Protein AF-A0A7J7CWY0-F1 (afdb_monomer_lite)

Radius of gyration: 38.74 Å; chains: 1; bounding box: 100×83×95 Å

Structure (mmCIF, N/CA/C/O backbone):
data_AF-A0A7J7CWY0-F1
#
_entry.id   AF-A0A7J7CWY0-F1
#
loop_
_atom_site.group_PDB
_atom_site.id
_atom_site.type_symbol
_atom_site.label_atom_id
_atom_site.label_alt_id
_atom_site.label_comp_id
_atom_site.label_asym_id
_atom_site.label_entity_id
_atom_site.label_seq_id
_atom_site.pdbx_PDB_ins_code
_atom_site.Cartn_x
_atom_site.Cartn_y
_atom_site.Cartn_z
_atom_site.occupancy
_atom_site.B_iso_or_equiv
_atom_site.auth_seq_id
_atom_site.auth_comp_id
_atom_site.auth_asym_id
_atom_site.auth_atom_id
_atom_site.pdbx_PDB_model_num
ATOM 1 N N . MET A 1 1 ? -46.890 -4.220 27.229 1.00 56.81 1 MET A N 1
ATOM 2 C CA . MET A 1 1 ? -47.249 -4.612 25.854 1.00 56.81 1 MET A CA 1
ATOM 3 C C . MET A 1 1 ? -45.975 -5.021 25.167 1.00 56.81 1 MET A C 1
ATOM 5 O O . MET A 1 1 ? -44.991 -4.288 25.254 1.00 56.81 1 MET A O 1
ATOM 9 N N . VAL A 1 2 ? -46.010 -6.191 24.550 1.00 52.78 2 VAL A N 1
ATOM 10 C CA . VAL A 1 2 ? -44.901 -6.772 23.801 1.00 52.78 2 VAL A CA 1
ATOM 11 C C . VAL A 1 2 ? -45.364 -6.980 22.368 1.00 52.78 2 VAL A C 1
ATOM 13 O O . VAL A 1 2 ? -46.533 -7.292 22.124 1.00 52.78 2 VAL A O 1
ATOM 16 N N . TRP A 1 3 ? -44.471 -6.712 21.426 1.00 56.69 3 TRP A N 1
ATOM 17 C CA . TRP A 1 3 ? -44.688 -6.969 20.017 1.00 56.69 3 TRP A CA 1
ATOM 18 C C . TRP A 1 3 ? -43.418 -7.546 19.404 1.00 56.69 3 TRP A C 1
ATOM 20 O O . TRP A 1 3 ? -42.436 -6.828 19.219 1.00 56.69 3 TRP A O 1
ATOM 30 N N . ASP A 1 4 ? -43.452 -8.824 19.055 1.00 54.19 4 ASP A N 1
ATOM 31 C CA . ASP A 1 4 ? -42.306 -9.518 18.483 1.00 54.19 4 ASP A CA 1
ATOM 32 C C . ASP A 1 4 ? -42.335 -9.518 16.958 1.00 54.19 4 ASP A C 1
ATOM 34 O O . ASP A 1 4 ? -43.380 -9.705 16.327 1.00 54.19 4 ASP A O 1
ATOM 38 N N . ARG A 1 5 ? -41.155 -9.323 16.368 1.00 51.31 5 ARG A N 1
ATOM 39 C CA . ARG A 1 5 ? -40.887 -9.496 14.942 1.00 51.31 5 ARG A CA 1
ATOM 40 C C . ARG A 1 5 ? -40.074 -10.764 14.744 1.00 51.31 5 ARG A C 1
ATOM 42 O O . ARG A 1 5 ? -38.850 -10.737 14.864 1.00 51.31 5 ARG A O 1
ATOM 49 N N . ALA A 1 6 ? -40.746 -11.869 14.454 1.00 53.69 6 ALA A N 1
ATOM 50 C CA . ALA A 1 6 ? -40.095 -13.147 14.227 1.00 53.69 6 ALA A CA 1
ATOM 51 C C . ALA A 1 6 ? -39.632 -13.248 12.768 1.00 53.69 6 ALA A C 1
ATOM 53 O O . ALA A 1 6 ? -40.442 -13.190 11.839 1.00 53.69 6 ALA A O 1
ATOM 54 N N . ARG A 1 7 ? -38.321 -13.413 12.566 1.00 51.16 7 ARG A N 1
ATOM 55 C CA . ARG A 1 7 ? -37.734 -13.708 11.254 1.00 51.16 7 ARG A CA 1
ATOM 56 C C . ARG A 1 7 ? -37.522 -15.205 11.095 1.00 51.16 7 ARG A C 1
ATOM 58 O O . ARG A 1 7 ? -37.092 -15.877 12.028 1.00 51.16 7 ARG A O 1
ATOM 65 N N . ILE A 1 8 ? -37.788 -15.697 9.895 1.00 55.03 8 ILE A N 1
ATOM 66 C CA . ILE A 1 8 ? -37.745 -17.109 9.519 1.00 55.03 8 ILE A CA 1
ATOM 67 C C . ILE A 1 8 ? -36.979 -17.280 8.210 1.00 55.03 8 ILE A C 1
ATOM 69 O O . ILE A 1 8 ? -36.978 -16.377 7.369 1.00 55.03 8 ILE A O 1
ATOM 73 N N . HIS A 1 9 ? -36.359 -18.441 8.014 1.00 45.06 9 HIS A N 1
ATOM 74 C CA . HIS A 1 9 ? -35.727 -18.798 6.746 1.00 45.06 9 HIS A CA 1
ATOM 75 C C . HIS A 1 9 ? -36.438 -19.991 6.098 1.00 45.06 9 HIS A C 1
ATOM 77 O O . HIS A 1 9 ? -36.745 -20.978 6.770 1.00 45.06 9 HIS A O 1
ATOM 83 N N . LEU A 1 10 ? -36.694 -19.892 4.790 1.00 50.78 10 LEU A N 1
ATOM 84 C CA . LEU A 1 10 ? -37.333 -20.925 3.979 1.00 50.78 10 LEU A CA 1
ATOM 85 C C . LEU A 1 10 ? -36.404 -21.345 2.837 1.00 50.78 10 LEU A C 1
ATOM 87 O O . LEU A 1 10 ? -35.896 -20.521 2.082 1.00 50.78 10 LEU A O 1
ATOM 91 N N . THR A 1 11 ? -36.226 -22.652 2.682 1.00 41.53 11 THR A N 1
ATOM 92 C CA . THR A 1 11 ? -35.211 -23.277 1.811 1.00 41.53 11 THR A CA 1
ATOM 93 C C . THR A 1 11 ? -35.535 -23.274 0.304 1.00 41.53 11 THR A C 1
ATOM 95 O O . THR A 1 11 ? -34.797 -23.869 -0.478 1.00 41.53 11 THR A O 1
ATOM 98 N N . SER A 1 12 ? -36.618 -22.626 -0.156 1.00 39.03 12 SER A N 1
ATOM 99 C CA . SER A 1 12 ? -37.064 -22.702 -1.562 1.00 39.03 12 SER A CA 1
ATOM 100 C C . SER A 1 12 ? -37.702 -21.415 -2.102 1.00 39.03 12 SER A C 1
ATOM 102 O O . SER A 1 12 ? -38.475 -20.751 -1.419 1.00 39.03 12 SER A O 1
ATOM 104 N N . ALA A 1 13 ? -37.467 -21.112 -3.386 1.00 40.38 13 ALA A N 1
ATOM 105 C CA . ALA A 1 13 ? -38.063 -19.988 -4.122 1.00 40.38 13 ALA A CA 1
ATOM 106 C C . ALA A 1 13 ? -39.583 -20.119 -4.384 1.00 40.38 13 ALA A C 1
ATOM 108 O O . ALA A 1 13 ? -40.213 -19.162 -4.823 1.00 40.38 13 ALA A O 1
ATOM 109 N N . LYS A 1 14 ? -40.215 -21.264 -4.076 1.00 38.81 14 LYS A N 1
ATOM 110 C CA . LYS A 1 14 ? -41.680 -21.459 -4.196 1.00 38.81 14 LYS A CA 1
ATOM 111 C C . LYS A 1 14 ? -42.502 -20.765 -3.083 1.00 38.81 14 LYS A C 1
ATOM 113 O O . LYS A 1 14 ? -43.707 -20.984 -2.978 1.00 38.81 14 LYS A O 1
ATOM 118 N N . CYS A 1 15 ? -41.868 -19.940 -2.246 1.00 46.94 15 CYS A N 1
ATOM 119 C CA . CYS A 1 15 ? -42.415 -19.455 -0.972 1.00 46.94 15 CYS A CA 1
ATOM 120 C C . CYS A 1 15 ? -43.336 -18.229 -1.025 1.00 46.94 15 CYS A C 1
ATOM 122 O O . CYS A 1 15 ? -44.113 -18.048 -0.086 1.00 46.94 15 CYS A O 1
ATOM 124 N N . GLU A 1 16 ? -43.309 -17.409 -2.082 1.00 48.22 16 GLU A N 1
ATOM 125 C CA . GLU A 1 16 ? -44.138 -16.186 -2.137 1.00 48.22 16 GLU A CA 1
ATOM 126 C C . GLU A 1 16 ? -45.644 -16.488 -2.026 1.00 48.22 16 GLU A C 1
ATOM 128 O O . GLU A 1 16 ? -46.392 -15.741 -1.396 1.00 48.22 16 GLU A O 1
ATOM 133 N N . MET A 1 17 ? -46.089 -17.635 -2.553 1.00 42.09 17 MET A N 1
ATOM 134 C CA . MET A 1 17 ? -47.497 -18.043 -2.519 1.00 42.09 17 MET A CA 1
ATOM 135 C C . MET A 1 17 ? -47.917 -18.662 -1.169 1.00 42.09 17 MET A C 1
ATOM 137 O O . MET A 1 17 ? -49.064 -18.505 -0.750 1.00 42.09 17 MET A O 1
ATOM 141 N N . ALA A 1 18 ? -47.001 -19.329 -0.455 1.00 46.53 18 ALA A N 1
ATOM 142 C CA . ALA A 1 18 ? -47.296 -20.040 0.795 1.00 46.53 18 ALA A CA 1
ATOM 143 C C . ALA A 1 18 ? -47.464 -19.092 2.000 1.00 46.53 18 ALA A C 1
ATOM 145 O O . ALA A 1 18 ? -48.364 -19.281 2.819 1.00 46.53 18 ALA A O 1
ATOM 146 N N . LEU A 1 19 ? -46.660 -18.025 2.080 1.00 53.22 19 LEU A N 1
ATOM 147 C CA . LEU A 1 19 ? -46.734 -17.025 3.157 1.00 53.22 19 LEU A CA 1
ATOM 148 C C . LEU A 1 19 ? -47.891 -16.028 2.981 1.00 53.22 19 LEU A C 1
ATOM 150 O O . LEU A 1 19 ? -48.509 -15.621 3.967 1.00 53.22 19 LEU A O 1
ATOM 154 N N . GLY A 1 20 ? -48.252 -15.694 1.736 1.00 51.03 20 GLY A N 1
ATOM 155 C CA . GLY A 1 20 ? -49.465 -14.923 1.437 1.00 51.03 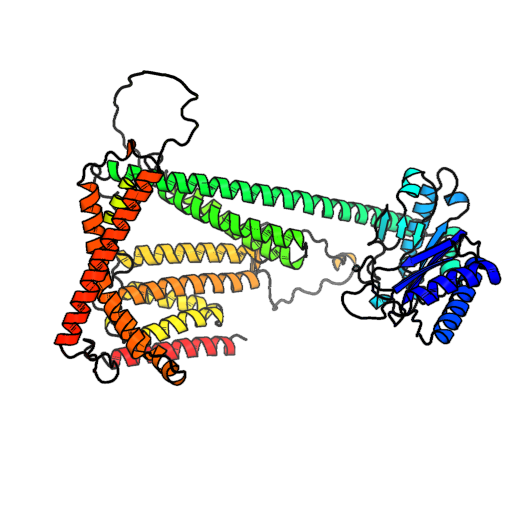20 GLY A CA 1
ATOM 156 C C . GLY A 1 20 ? -50.748 -15.648 1.872 1.00 51.03 20 GLY A C 1
ATOM 157 O O . GLY A 1 20 ? -51.644 -15.029 2.450 1.00 51.03 20 GLY A O 1
ATOM 158 N N . LEU A 1 21 ? -50.803 -16.974 1.683 1.00 47.62 21 LEU A N 1
ATOM 159 C CA . LEU A 1 21 ? -51.876 -17.840 2.192 1.00 47.62 21 LEU A CA 1
ATOM 160 C C . LEU A 1 21 ? -51.838 -17.999 3.720 1.00 47.62 21 LEU A C 1
ATOM 162 O O . LEU A 1 21 ? -52.896 -18.043 4.356 1.00 47.62 21 LEU A O 1
ATOM 166 N N . ALA A 1 22 ? -50.642 -18.047 4.316 1.00 51.56 22 ALA A N 1
ATOM 167 C CA . ALA A 1 22 ? -50.469 -18.091 5.765 1.00 51.56 22 ALA A CA 1
ATOM 168 C C . ALA A 1 22 ? -51.038 -16.836 6.436 1.00 51.56 22 ALA A C 1
ATOM 170 O O . ALA A 1 22 ? -51.813 -16.961 7.378 1.00 51.56 22 ALA A O 1
ATOM 171 N N . ARG A 1 23 ? -50.771 -15.634 5.905 1.00 51.50 23 ARG A N 1
ATOM 172 C CA . ARG A 1 23 ? -51.323 -14.373 6.435 1.00 51.50 23 ARG A CA 1
ATOM 173 C C . ARG A 1 23 ? -52.855 -14.394 6.537 1.00 51.50 23 ARG A C 1
ATOM 175 O O . ARG A 1 23 ? -53.406 -13.973 7.552 1.00 51.50 23 ARG A O 1
ATOM 182 N N . TRP A 1 24 ? -53.534 -14.913 5.512 1.00 47.16 24 TRP A N 1
ATOM 183 C CA . TRP A 1 24 ? -54.998 -15.004 5.473 1.00 47.16 24 TRP A CA 1
ATOM 184 C C . TRP A 1 24 ? -55.563 -16.060 6.437 1.00 47.16 24 TRP A C 1
ATOM 186 O O . TRP A 1 24 ? -56.514 -15.775 7.165 1.00 47.16 24 TRP A O 1
ATOM 196 N N . ARG A 1 25 ? -54.973 -17.263 6.496 1.00 50.19 25 ARG A N 1
ATOM 197 C CA . ARG A 1 25 ? -55.434 -18.337 7.401 1.00 50.19 25 ARG A CA 1
ATOM 198 C C . ARG A 1 25 ? -55.109 -18.058 8.875 1.00 50.19 25 ARG A C 1
ATOM 200 O O . ARG A 1 25 ? -55.957 -18.300 9.730 1.00 50.19 25 ARG A O 1
ATOM 207 N N . LEU A 1 26 ? -53.932 -17.502 9.168 1.00 54.16 26 LEU A N 1
ATOM 208 C CA . LEU A 1 26 ? -53.453 -17.238 10.530 1.00 54.16 26 LEU A CA 1
ATOM 209 C C . LEU A 1 26 ? -54.215 -16.101 11.237 1.00 54.16 26 LEU A C 1
ATOM 211 O O . LEU A 1 26 ? -54.499 -16.190 12.433 1.00 54.16 26 LEU A O 1
ATOM 215 N N . SER A 1 27 ? -54.548 -15.026 10.515 1.00 54.50 27 SER A N 1
ATOM 216 C CA . SER A 1 27 ? -55.198 -13.848 11.107 1.00 54.50 27 SER A CA 1
ATOM 217 C C . SER A 1 27 ? -56.714 -14.027 11.256 1.00 54.50 27 SER A C 1
ATOM 219 O O . SER A 1 27 ? -57.272 -13.697 12.300 1.00 54.50 27 SER A O 1
ATOM 221 N N . TRP A 1 28 ? -57.391 -14.597 10.251 1.00 49.12 28 TRP A N 1
ATOM 222 C CA . TRP A 1 28 ? -58.859 -14.651 10.230 1.0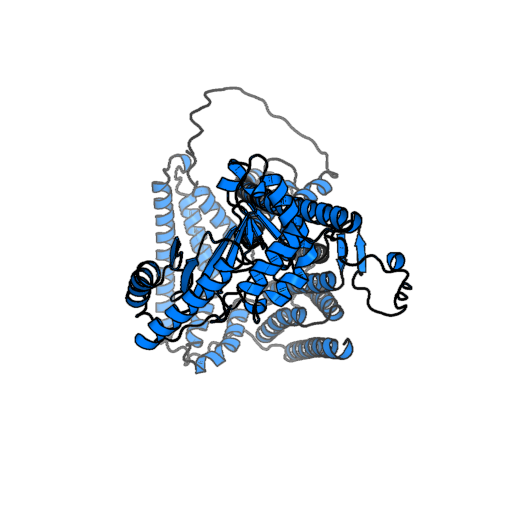0 49.12 28 TRP A CA 1
ATOM 223 C C . TRP A 1 28 ? -59.456 -15.911 10.870 1.00 49.12 28 TRP A C 1
ATOM 225 O O . TRP A 1 28 ? -60.542 -15.840 11.436 1.00 49.12 28 TRP A O 1
ATOM 235 N N . SER A 1 29 ? -58.769 -17.060 10.813 1.00 53.94 29 SER A N 1
ATOM 236 C CA . SER A 1 29 ? -59.314 -18.333 11.328 1.00 53.94 29 SER A CA 1
ATOM 237 C C . SER A 1 29 ? -58.848 -18.679 12.748 1.00 53.94 29 SER A C 1
ATOM 239 O O . SER A 1 29 ? -59.620 -19.249 13.512 1.00 53.94 29 SER A O 1
ATOM 241 N N . SER A 1 30 ? -57.618 -18.313 13.132 1.00 59.81 30 SER A N 1
ATOM 242 C CA . SER A 1 30 ? -57.004 -18.694 14.421 1.00 59.81 30 SER A CA 1
ATOM 243 C C . SER A 1 30 ? -56.948 -17.586 15.483 1.00 59.81 30 SER A C 1
ATOM 245 O O . SER A 1 30 ? -56.390 -17.812 16.550 1.00 59.81 30 SER A O 1
ATOM 247 N N . ARG A 1 31 ? -57.528 -16.400 15.225 1.00 73.44 31 ARG A N 1
ATOM 248 C CA . ARG A 1 31 ? -57.548 -15.238 16.149 1.00 73.44 31 ARG A CA 1
ATOM 249 C C . ARG A 1 31 ? -56.164 -14.782 16.659 1.00 73.44 31 ARG A C 1
ATOM 251 O O . ARG A 1 31 ? -56.079 -14.134 17.696 1.00 73.44 31 ARG A O 1
ATOM 258 N N . ILE A 1 32 ? -55.087 -15.069 15.926 1.00 79.19 32 ILE A N 1
ATOM 259 C CA . ILE A 1 32 ? -53.732 -14.611 16.270 1.00 79.19 32 ILE A CA 1
ATOM 260 C C . ILE A 1 32 ? -53.574 -13.151 15.833 1.00 79.19 32 ILE A C 1
ATOM 262 O O . ILE A 1 32 ? -53.867 -12.804 14.686 1.00 79.19 32 ILE A O 1
ATOM 266 N N . ASN A 1 33 ? -53.073 -12.297 16.730 1.00 79.94 33 ASN A N 1
ATOM 267 C CA . ASN A 1 33 ? -52.891 -10.867 16.470 1.00 79.94 33 ASN A CA 1
ATOM 268 C C . ASN A 1 33 ? -51.654 -10.582 15.594 1.00 79.94 33 ASN A C 1
ATOM 270 O O . ASN A 1 33 ? -50.632 -10.096 16.076 1.00 79.94 33 ASN A O 1
ATOM 274 N N . ILE A 1 34 ? -51.728 -10.919 14.306 1.00 80.88 34 ILE A N 1
ATOM 275 C CA . ILE A 1 34 ? -50.677 -10.611 13.328 1.00 80.88 34 ILE A CA 1
ATOM 276 C C . ILE A 1 34 ? -50.839 -9.173 12.840 1.00 80.88 34 ILE A C 1
ATOM 278 O O . ILE A 1 34 ? -51.865 -8.816 12.264 1.00 80.88 34 ILE A O 1
ATOM 282 N N . SER A 1 35 ? -49.799 -8.365 13.007 1.00 79.38 35 SER A N 1
ATOM 283 C CA . SER A 1 35 ? -49.785 -6.949 12.613 1.00 79.38 35 SER A CA 1
ATOM 284 C C . SER A 1 35 ? -49.073 -6.676 11.296 1.00 79.38 35 SER A C 1
ATOM 286 O O . SER A 1 35 ? -49.270 -5.610 10.712 1.00 79.38 35 SER A O 1
ATOM 288 N N . GLY A 1 36 ? -48.292 -7.623 10.778 1.00 76.69 36 GLY A N 1
ATOM 289 C CA . GLY A 1 36 ? -47.658 -7.466 9.476 1.00 76.69 36 GLY A CA 1
ATOM 290 C C . GLY A 1 36 ? -46.825 -8.662 9.029 1.00 76.69 36 GLY A C 1
ATOM 291 O O . GLY A 1 36 ? -46.638 -9.640 9.758 1.00 76.69 36 GLY A O 1
ATOM 292 N N . THR A 1 37 ? -46.323 -8.545 7.800 1.00 78.88 37 THR A N 1
ATOM 293 C CA . THR A 1 37 ? -45.372 -9.466 7.168 1.00 78.88 37 THR A CA 1
ATOM 294 C C . THR A 1 37 ? -44.452 -8.681 6.235 1.00 78.88 37 THR A C 1
ATOM 296 O O . THR A 1 37 ? -44.924 -7.750 5.579 1.00 78.88 37 THR A O 1
ATOM 299 N N . ASN A 1 38 ? -43.178 -9.057 6.130 1.00 79.25 38 ASN A N 1
ATOM 300 C CA . ASN A 1 38 ? -42.203 -8.411 5.245 1.00 79.25 38 ASN A CA 1
ATOM 301 C C . ASN A 1 38 ? -41.185 -9.419 4.675 1.00 79.25 38 ASN A C 1
ATOM 303 O O . ASN A 1 38 ? -40.857 -10.400 5.338 1.00 79.25 38 ASN A O 1
ATOM 307 N N . GLY A 1 39 ? -40.671 -9.172 3.466 1.00 77.44 39 GLY A N 1
ATOM 308 C CA . GLY A 1 39 ? -39.514 -9.898 2.924 1.00 77.44 39 GLY A CA 1
ATOM 309 C C . GLY A 1 39 ? -38.204 -9.336 3.488 1.00 77.44 39 GLY A C 1
ATOM 310 O O . GLY A 1 39 ? -38.052 -8.118 3.587 1.00 77.44 39 GLY A O 1
ATOM 311 N N . GLU A 1 40 ? -37.272 -10.202 3.889 1.00 80.25 40 GLU A N 1
ATOM 312 C CA . GLU A 1 40 ? -36.004 -9.795 4.512 1.00 80.25 40 GLU A CA 1
ATOM 313 C C . GLU A 1 40 ? -34.829 -9.735 3.523 1.00 80.25 40 GLU A C 1
ATOM 315 O O . GLU A 1 40 ? -34.950 -10.076 2.350 1.00 80.25 40 GLU A O 1
ATOM 320 N N . VAL A 1 41 ? -33.680 -9.247 4.008 1.00 82.56 41 VAL A N 1
ATOM 321 C CA . VAL A 1 41 ? -32.482 -8.957 3.195 1.00 82.56 41 VAL A CA 1
ATOM 322 C C . VAL A 1 41 ? -31.920 -10.202 2.499 1.00 82.56 41 VAL A C 1
ATOM 324 O O . VAL A 1 41 ? -31.460 -10.117 1.362 1.00 82.56 41 VAL A O 1
ATOM 327 N N . MET A 1 42 ? -31.933 -11.354 3.174 1.00 80.94 42 MET A N 1
ATOM 328 C CA . MET A 1 42 ? -31.450 -12.605 2.595 1.00 80.94 42 MET A CA 1
ATOM 329 C C . MET A 1 42 ? -32.544 -13.241 1.718 1.00 80.94 42 MET A C 1
ATOM 331 O O . MET A 1 42 ? -33.668 -13.423 2.193 1.00 80.94 42 MET A O 1
ATOM 335 N N . PRO A 1 43 ? -32.237 -13.658 0.475 1.00 79.56 43 PRO A N 1
ATOM 336 C CA . PRO A 1 43 ? -33.183 -14.396 -0.357 1.00 79.56 43 PRO A CA 1
ATOM 337 C C . PRO A 1 43 ? -33.730 -15.639 0.364 1.00 79.56 43 PRO A C 1
ATOM 339 O O . PRO A 1 43 ? -32.966 -16.449 0.888 1.00 79.56 43 PRO A O 1
ATOM 342 N N . GLY A 1 44 ? -35.059 -15.780 0.412 1.00 79.12 44 GLY A N 1
ATOM 343 C CA . GLY A 1 44 ? -35.740 -16.861 1.142 1.00 79.12 44 GLY A CA 1
ATOM 344 C C . GLY A 1 44 ? -35.989 -16.582 2.631 1.00 79.12 44 GLY A C 1
ATOM 345 O O . GLY A 1 44 ? -36.637 -17.387 3.299 1.00 79.12 44 GLY A O 1
ATOM 346 N N . GLN A 1 45 ? -35.531 -15.444 3.163 1.00 81.75 45 GLN A N 1
ATOM 347 C CA . GLN A 1 45 ? -35.828 -15.001 4.525 1.00 81.75 45 GLN A CA 1
ATOM 348 C C . GLN A 1 45 ? -37.068 -14.094 4.556 1.00 81.75 45 GLN A C 1
ATOM 350 O O . GLN A 1 45 ? -37.237 -13.205 3.720 1.00 81.75 45 GLN A O 1
ATOM 355 N N . TRP A 1 46 ? -37.923 -14.298 5.556 1.00 83.62 46 TRP A N 1
ATOM 356 C CA . TRP A 1 46 ? -39.168 -13.553 5.747 1.00 83.62 46 TRP A CA 1
ATOM 357 C C . TRP A 1 46 ? -39.348 -13.148 7.210 1.00 83.62 46 TRP A C 1
ATOM 359 O O . TRP A 1 46 ? -38.781 -13.763 8.110 1.00 83.62 46 TRP A O 1
ATOM 369 N N . GLU A 1 47 ? -40.146 -12.116 7.455 1.00 82.75 47 GLU A N 1
ATOM 370 C CA . GLU A 1 47 ? -40.519 -11.634 8.785 1.00 82.75 47 GLU A CA 1
ATOM 371 C C . GLU A 1 47 ? -42.045 -11.615 8.917 1.00 82.75 47 GLU A C 1
ATOM 373 O O . GLU A 1 47 ? -42.754 -11.185 8.003 1.00 82.75 47 GLU A O 1
ATOM 378 N N . PHE A 1 48 ? -42.555 -12.042 10.069 1.00 83.56 48 PHE A N 1
ATOM 379 C CA . PHE A 1 48 ? -43.928 -11.784 10.493 1.00 83.56 48 PHE A CA 1
ATOM 380 C C . PHE A 1 48 ? -43.915 -11.150 11.879 1.00 83.56 48 PHE A C 1
ATOM 382 O O . PHE A 1 48 ? -43.007 -11.392 12.678 1.00 83.56 48 PHE A O 1
ATOM 389 N N . GLN A 1 49 ? -44.910 -10.316 12.169 1.00 82.69 49 GLN A N 1
ATOM 390 C CA . GLN A 1 49 ? -44.969 -9.623 13.449 1.00 82.69 49 GLN A CA 1
ATOM 391 C C . GLN A 1 49 ? -46.279 -9.912 14.193 1.00 82.69 49 GLN A C 1
ATOM 393 O O . GLN A 1 49 ? -47.357 -9.889 13.597 1.00 82.69 49 GLN A O 1
ATOM 398 N N . VAL A 1 50 ? -46.181 -10.173 15.502 1.00 83.31 50 VAL A N 1
ATOM 399 C CA . VAL A 1 50 ? -47.295 -10.616 16.363 1.00 83.31 50 VAL A CA 1
ATOM 400 C C . VAL A 1 50 ? -47.488 -9.664 17.535 1.00 83.31 50 VAL A C 1
ATOM 402 O O . VAL A 1 50 ? -46.695 -9.656 18.473 1.00 83.31 50 VAL A O 1
ATOM 405 N N . GLY A 1 51 ? -48.546 -8.862 17.493 1.00 80.81 51 GLY A N 1
ATOM 406 C CA . GLY A 1 51 ? -48.874 -7.896 18.535 1.00 80.81 51 GLY A CA 1
ATOM 407 C C . GLY A 1 51 ? -49.300 -6.534 17.984 1.00 80.81 51 GLY A C 1
ATOM 408 O O . GLY A 1 51 ? -49.377 -6.354 16.768 1.00 80.81 51 GLY A O 1
ATOM 409 N N . PRO A 1 52 ? -49.567 -5.556 18.865 1.00 84.88 52 PRO A N 1
ATOM 410 C CA . PRO A 1 52 ? -49.240 -5.563 20.295 1.00 84.88 52 PRO A CA 1
ATOM 411 C C . PRO A 1 52 ? -50.106 -6.527 21.124 1.00 84.88 52 PRO A C 1
ATOM 413 O O . PRO A 1 52 ? -51.328 -6.523 21.006 1.00 84.88 52 PRO A O 1
ATOM 416 N N . SER A 1 53 ? -49.465 -7.317 21.989 1.00 85.31 53 SER A N 1
ATOM 417 C CA . SER A 1 53 ? -50.099 -8.257 22.931 1.00 85.31 53 SER A CA 1
ATOM 418 C C . SER A 1 53 ? -49.657 -7.972 24.374 1.00 85.31 53 SER A C 1
ATOM 420 O O . SER A 1 53 ? -48.665 -7.267 24.616 1.00 85.31 53 SER A O 1
ATOM 422 N N . VAL A 1 54 ? -50.421 -8.442 25.366 1.00 87.94 54 VAL A N 1
ATOM 423 C CA . VAL A 1 54 ? -50.182 -8.124 26.783 1.00 87.94 54 VAL A CA 1
ATOM 424 C C . VAL A 1 54 ? -49.708 -9.361 27.543 1.00 87.94 54 VAL A C 1
ATOM 426 O O . VAL A 1 54 ? -50.418 -10.352 27.643 1.00 87.94 54 VAL A O 1
ATOM 429 N N . GLY A 1 55 ? -48.515 -9.270 28.137 1.00 85.75 55 GLY A N 1
ATOM 430 C CA . GLY A 1 55 ? -47.994 -10.305 29.030 1.00 85.75 55 GLY A CA 1
ATOM 431 C C . GLY A 1 55 ? -47.843 -11.653 28.328 1.00 85.75 55 GLY A C 1
ATOM 432 O O . GLY A 1 55 ? -47.210 -11.731 27.277 1.00 85.75 55 GLY A O 1
ATOM 433 N N . ILE A 1 56 ? -48.434 -12.690 28.922 1.00 88.81 56 ILE A N 1
ATOM 434 C CA . ILE A 1 56 ? -48.304 -14.082 28.474 1.00 88.81 56 ILE A CA 1
ATOM 435 C C . ILE A 1 56 ? -48.881 -14.325 27.071 1.00 88.81 56 ILE A C 1
ATOM 437 O O . ILE A 1 56 ? -48.333 -15.131 26.324 1.00 88.81 56 ILE A O 1
ATOM 441 N N . GLU A 1 57 ? -49.897 -13.550 26.664 1.00 87.00 57 GLU A N 1
ATOM 442 C CA . GLU A 1 57 ? -50.546 -13.683 25.350 1.00 87.00 57 GLU A CA 1
ATOM 443 C C . GLU A 1 57 ? -49.568 -13.484 24.184 1.00 87.00 57 GLU A C 1
ATOM 445 O O . GLU A 1 57 ? -49.772 -14.025 23.099 1.00 87.00 57 GLU A O 1
ATOM 450 N N . ALA A 1 58 ? -48.499 -12.702 24.386 1.00 84.88 58 ALA A N 1
ATOM 451 C CA . ALA A 1 58 ? -47.462 -12.529 23.372 1.00 84.88 58 ALA A CA 1
ATOM 452 C C . ALA A 1 58 ? -46.748 -13.859 23.077 1.00 84.88 58 ALA A C 1
ATOM 454 O O . ALA A 1 58 ? -46.568 -14.217 21.913 1.00 84.88 58 ALA A O 1
ATOM 455 N N . GLY A 1 59 ? -46.422 -14.622 24.126 1.00 87.50 59 GLY A N 1
ATOM 456 C CA . GLY A 1 59 ? -45.826 -15.950 24.003 1.00 87.50 59 GLY A CA 1
ATOM 457 C C . GLY A 1 59 ? -46.756 -16.947 23.327 1.00 87.50 59 GLY A C 1
ATOM 458 O O . GLY A 1 59 ? -46.349 -17.593 22.360 1.00 87.50 59 GLY A O 1
ATOM 459 N N . ASP A 1 60 ? -48.016 -16.990 23.765 1.00 89.50 60 ASP A N 1
ATOM 460 C CA . ASP A 1 60 ? -49.034 -17.888 23.208 1.00 89.50 60 ASP A CA 1
ATOM 461 C C . ASP A 1 60 ? -49.216 -17.656 21.706 1.00 89.50 60 ASP A C 1
ATOM 463 O O . ASP A 1 60 ? -49.150 -18.585 20.898 1.00 89.50 60 ASP A O 1
ATOM 467 N N . HIS A 1 61 ? -49.375 -16.395 21.300 1.00 86.00 61 HIS A N 1
ATOM 468 C CA . HIS A 1 61 ? -49.584 -16.054 19.900 1.00 86.00 61 HIS A CA 1
ATOM 469 C C . HIS A 1 61 ? -48.376 -16.390 19.018 1.00 86.00 61 HIS A C 1
ATOM 471 O O . HIS A 1 61 ? -48.567 -16.839 17.887 1.00 86.00 61 HIS A O 1
ATOM 477 N N . ILE A 1 62 ? -47.144 -16.199 19.499 1.00 87.69 62 ILE A N 1
ATOM 478 C CA . ILE A 1 62 ? -45.933 -16.508 18.721 1.00 87.69 62 ILE A CA 1
ATOM 479 C C . ILE A 1 62 ? -45.749 -18.011 18.569 1.00 87.69 62 ILE A C 1
ATOM 481 O O . ILE A 1 62 ? -45.441 -18.467 17.468 1.00 87.69 62 ILE A O 1
ATOM 485 N N . TRP A 1 63 ? -45.965 -18.789 19.631 1.00 89.69 63 TRP A N 1
ATOM 486 C CA . TRP A 1 63 ? -45.889 -20.247 19.554 1.00 89.69 63 TRP A CA 1
ATOM 487 C C . TRP A 1 63 ? -46.956 -20.821 18.625 1.00 89.69 63 TRP A C 1
ATOM 489 O O . TRP A 1 63 ? -46.629 -21.614 17.740 1.00 89.69 63 TRP A O 1
ATOM 499 N N . CYS A 1 64 ? -48.206 -20.362 18.736 1.00 87.12 64 CYS A N 1
ATOM 500 C CA . CYS A 1 64 ? -49.261 -20.757 17.805 1.00 87.12 64 CYS A CA 1
ATOM 501 C C . CYS A 1 64 ? -48.942 -20.336 16.361 1.00 87.12 64 CYS A C 1
ATOM 503 O O . CYS A 1 64 ? -49.171 -21.113 15.433 1.00 87.12 64 CYS A O 1
ATOM 505 N N . ALA A 1 65 ? -48.380 -19.140 16.154 1.00 84.12 65 ALA A N 1
ATOM 506 C CA . ALA A 1 65 ? -47.981 -18.673 14.829 1.00 84.12 65 ALA A CA 1
ATOM 507 C C . ALA A 1 65 ? -46.859 -19.535 14.232 1.00 84.12 65 ALA A C 1
ATOM 509 O O . ALA A 1 65 ? -46.956 -19.923 13.069 1.00 84.12 65 ALA A O 1
ATOM 510 N N . ARG A 1 66 ? -45.831 -19.880 15.023 1.00 86.88 66 ARG A N 1
ATOM 511 C CA . ARG A 1 66 ? -44.735 -20.774 14.613 1.00 86.88 66 ARG A CA 1
ATOM 512 C C . ARG A 1 66 ? -45.252 -22.161 14.245 1.00 86.88 66 ARG A C 1
ATOM 514 O O . ARG A 1 66 ? -44.920 -22.650 13.172 1.00 86.88 66 ARG A O 1
ATOM 521 N N . TYR A 1 67 ? -46.115 -22.741 15.078 1.00 87.12 67 TYR A N 1
ATOM 522 C CA . TYR A 1 67 ? -46.726 -24.044 14.813 1.00 87.12 67 TYR A CA 1
ATOM 523 C C . TYR A 1 67 ? -47.504 -24.046 13.494 1.00 87.12 67 TYR A C 1
ATOM 525 O O . TYR A 1 67 ? -47.291 -24.889 12.627 1.00 87.12 67 TYR A O 1
ATOM 533 N N . LEU A 1 68 ? -48.396 -23.074 13.301 1.00 83.44 68 LEU A N 1
ATOM 534 C CA . LEU A 1 68 ? -49.206 -23.007 12.087 1.00 83.44 68 LEU A CA 1
ATOM 535 C C . LEU A 1 68 ? -48.354 -22.734 10.841 1.00 83.44 68 LEU A C 1
ATOM 537 O O . LEU A 1 68 ? -48.630 -23.294 9.781 1.00 83.44 68 LEU A O 1
ATOM 541 N N . LEU A 1 69 ? -47.313 -21.912 10.963 1.00 82.19 69 LEU A N 1
ATOM 542 C CA . LEU A 1 69 ? -46.353 -21.678 9.893 1.00 82.19 69 LEU A CA 1
ATOM 543 C C . LEU A 1 69 ? -45.634 -22.973 9.498 1.00 82.19 69 LEU A C 1
ATOM 545 O O . LEU A 1 69 ? -45.578 -23.282 8.311 1.00 82.19 69 LEU A O 1
ATOM 549 N N . GLU A 1 70 ? -45.159 -23.750 10.471 1.00 83.62 70 GLU A N 1
ATOM 550 C CA . GLU A 1 70 ? -44.517 -25.044 10.232 1.00 83.62 70 GLU A CA 1
ATOM 551 C C . GLU A 1 70 ? -45.462 -26.012 9.500 1.00 83.62 70 GLU A C 1
ATOM 553 O O . GLU A 1 70 ? -45.093 -26.581 8.471 1.00 83.62 70 GLU A O 1
ATOM 558 N N . ARG A 1 71 ? -46.729 -26.100 9.931 1.00 83.50 71 ARG A N 1
ATOM 559 C CA . ARG A 1 71 ? -47.757 -26.927 9.268 1.00 83.50 71 ARG A CA 1
ATOM 560 C C . ARG A 1 71 ? -48.043 -26.489 7.831 1.00 83.50 71 ARG A C 1
ATOM 562 O O . ARG A 1 71 ? -48.293 -27.329 6.968 1.00 83.50 71 ARG A O 1
ATOM 569 N N . ILE A 1 72 ? -48.015 -25.187 7.552 1.00 79.44 72 ILE A N 1
ATOM 570 C CA . ILE A 1 72 ? -48.185 -24.663 6.189 1.00 79.44 72 ILE A CA 1
ATOM 571 C C . ILE A 1 72 ? -46.962 -25.000 5.332 1.00 79.44 72 ILE A C 1
ATOM 573 O O . ILE A 1 72 ? -47.119 -25.402 4.179 1.00 79.44 72 ILE A O 1
ATOM 577 N N . THR A 1 73 ? -45.753 -24.874 5.882 1.00 78.94 73 THR A N 1
ATOM 578 C CA . THR A 1 73 ? -44.520 -25.222 5.162 1.00 78.94 73 THR A CA 1
ATOM 579 C C . THR A 1 73 ? -44.419 -26.721 4.888 1.00 78.94 73 THR A C 1
ATOM 581 O O . THR A 1 73 ? -44.046 -27.105 3.782 1.00 78.94 73 THR A O 1
ATOM 584 N N . GLU A 1 74 ? -44.878 -27.559 5.819 1.00 81.19 74 GLU A N 1
ATOM 585 C CA . GLU A 1 74 ? -44.994 -29.009 5.652 1.00 81.19 74 GLU A CA 1
ATOM 586 C C . GLU A 1 74 ? -45.944 -29.364 4.501 1.00 81.19 74 GLU A C 1
ATOM 588 O O . GLU A 1 74 ? -45.577 -30.133 3.614 1.00 81.19 74 GLU A O 1
ATOM 593 N N . GLN A 1 75 ? -47.128 -28.739 4.439 1.00 78.00 75 GLN A N 1
ATOM 594 C CA . GLN A 1 75 ? -48.067 -28.916 3.320 1.00 78.00 75 GLN A CA 1
ATOM 595 C C . GLN A 1 75 ? -47.483 -28.466 1.975 1.00 78.00 75 GLN A C 1
ATOM 597 O O . GLN A 1 75 ? -47.814 -29.033 0.934 1.00 78.00 75 GLN A O 1
ATOM 602 N N . ALA A 1 76 ? -46.624 -27.447 1.988 1.00 75.12 76 ALA A N 1
ATOM 603 C CA . ALA A 1 76 ? -45.948 -26.941 0.800 1.00 75.12 76 ALA A CA 1
ATOM 604 C C . ALA A 1 76 ? -44.690 -27.748 0.416 1.00 75.12 76 ALA A C 1
ATOM 606 O O . ALA A 1 76 ? -44.098 -27.474 -0.630 1.00 75.12 76 ALA A O 1
ATOM 607 N N . GLY A 1 77 ? -44.268 -28.719 1.236 1.00 78.38 77 GLY A N 1
ATOM 608 C CA . GLY A 1 77 ? -43.030 -29.476 1.037 1.00 78.38 77 GLY A CA 1
ATOM 609 C C . GLY A 1 77 ? -41.760 -28.626 1.177 1.00 78.38 77 GLY A C 1
ATOM 610 O O . GLY A 1 77 ? -40.773 -28.886 0.491 1.00 78.38 77 GLY A O 1
ATOM 611 N N . VAL A 1 78 ? -41.789 -27.585 2.014 1.00 78.56 78 VAL A N 1
ATOM 612 C CA . VAL A 1 78 ? -40.662 -26.676 2.282 1.00 78.56 78 VAL A CA 1
ATOM 613 C C . VAL A 1 78 ? -40.216 -26.832 3.734 1.00 78.56 78 VAL A C 1
ATOM 615 O O . VAL A 1 78 ? -41.046 -26.963 4.628 1.00 78.56 78 VAL A O 1
ATOM 618 N N . VAL A 1 79 ? -38.906 -26.779 3.984 1.00 81.62 79 VAL A N 1
ATOM 619 C CA . VAL A 1 79 ? -38.354 -26.816 5.346 1.00 81.62 79 VAL A CA 1
ATOM 620 C C . VAL A 1 79 ? -38.249 -25.397 5.903 1.00 81.62 79 VAL A C 1
ATOM 622 O O . VAL A 1 79 ? -37.598 -24.539 5.293 1.00 81.62 79 VAL A O 1
ATOM 625 N N . LEU A 1 80 ? -38.875 -25.179 7.061 1.00 83.38 80 LEU A N 1
ATOM 626 C CA . LEU A 1 80 ? -38.748 -23.981 7.888 1.00 83.38 80 LEU A CA 1
ATOM 627 C C . LEU A 1 80 ? -37.540 -24.116 8.821 1.00 83.38 80 LEU A C 1
ATOM 629 O O . LEU A 1 80 ? -37.413 -25.116 9.521 1.00 83.38 80 LEU A O 1
ATOM 633 N N . SER A 1 81 ? -36.683 -23.094 8.874 1.00 86.56 81 SER A N 1
ATOM 634 C CA . SER A 1 81 ? -35.610 -23.005 9.868 1.00 86.56 81 SER A CA 1
ATOM 635 C C . SER A 1 81 ? -35.765 -21.764 10.741 1.00 86.56 81 SER A C 1
ATOM 637 O O . SER A 1 81 ? -36.003 -20.657 10.246 1.00 86.56 81 SER A O 1
ATOM 639 N N . LEU A 1 82 ? -35.598 -21.970 12.049 1.00 88.94 82 LEU A N 1
ATOM 640 C CA . LEU A 1 82 ? -35.480 -20.918 13.058 1.00 88.94 82 LEU A CA 1
ATOM 641 C C . LEU A 1 82 ? -34.026 -20.706 13.503 1.00 88.94 82 LEU A C 1
ATOM 643 O O . LEU A 1 82 ? -33.799 -19.957 14.452 1.00 88.94 82 LEU A O 1
ATOM 647 N N . ASP A 1 83 ? -33.041 -21.331 12.849 1.00 91.94 83 ASP A N 1
ATOM 648 C CA . ASP A 1 83 ? -31.628 -21.131 13.186 1.00 91.94 83 ASP A CA 1
ATOM 649 C C . ASP A 1 83 ? -31.233 -19.645 13.023 1.00 91.94 83 ASP A C 1
ATOM 651 O O . ASP A 1 83 ? -31.578 -19.030 12.008 1.00 91.94 83 ASP A O 1
ATOM 655 N N . PRO A 1 84 ? -30.528 -19.038 14.000 1.00 90.69 84 PRO A N 1
ATOM 656 C CA . PRO A 1 84 ? -30.151 -17.622 13.952 1.00 90.69 84 PRO A CA 1
ATOM 657 C C . PRO A 1 84 ? -29.226 -17.241 12.792 1.00 90.69 84 PRO A C 1
ATOM 659 O O . PRO A 1 84 ? -29.155 -16.065 12.421 1.00 90.69 84 PRO A O 1
ATOM 662 N N . LYS A 1 85 ? -28.490 -18.196 12.226 1.00 91.88 85 LYS A N 1
ATOM 663 C CA . LYS A 1 85 ? -27.563 -17.998 11.112 1.00 91.88 85 LYS A CA 1
ATOM 664 C C . LYS A 1 85 ? -27.566 -19.267 10.238 1.00 91.88 85 LYS A C 1
ATOM 666 O O . LYS A 1 85 ? -26.623 -20.054 10.302 1.00 91.88 85 LYS A O 1
ATOM 671 N N . PRO A 1 86 ? -28.602 -19.453 9.397 1.00 86.44 86 PRO A N 1
ATOM 672 C CA . PRO A 1 86 ? -28.798 -20.697 8.652 1.00 86.44 86 PRO A CA 1
ATOM 673 C C . PRO A 1 86 ? -27.756 -20.911 7.546 1.00 86.44 86 PRO A C 1
ATOM 675 O O . PRO A 1 86 ? -27.475 -22.050 7.188 1.00 86.44 86 PRO A O 1
ATOM 678 N N . ILE A 1 87 ? -27.191 -19.829 6.998 1.00 86.69 87 ILE A N 1
ATOM 679 C CA . ILE A 1 87 ? -26.135 -19.860 5.981 1.00 86.69 87 ILE A CA 1
ATOM 680 C C . ILE A 1 87 ? -24.954 -19.021 6.475 1.00 86.69 87 ILE A C 1
ATOM 682 O O . ILE A 1 87 ? -25.121 -17.867 6.879 1.00 86.69 87 ILE A O 1
ATOM 686 N N . GLU A 1 88 ? -23.758 -19.605 6.446 1.00 85.38 88 GLU A N 1
ATOM 687 C CA . GLU A 1 88 ? -22.511 -18.932 6.815 1.00 85.38 88 GLU A CA 1
ATOM 688 C C . GLU A 1 88 ? -22.038 -17.944 5.730 1.00 85.38 88 GLU A C 1
ATOM 690 O O . GLU A 1 88 ? -22.453 -18.000 4.572 1.00 85.38 88 GLU A O 1
ATOM 695 N N . GLY A 1 89 ? -21.153 -17.017 6.106 1.00 86.00 89 GLY A N 1
ATOM 696 C CA . GLY A 1 89 ? -20.614 -15.993 5.205 1.00 86.00 89 GLY A CA 1
ATOM 697 C C . GLY A 1 89 ? -21.385 -14.668 5.225 1.00 86.00 89 GLY A C 1
ATOM 698 O O . GLY A 1 89 ? -21.975 -14.292 6.246 1.00 86.00 89 GLY A O 1
ATOM 699 N N . ASP A 1 90 ? -21.346 -13.960 4.091 1.00 88.06 90 ASP A N 1
ATOM 700 C CA . ASP A 1 90 ? -21.787 -12.563 3.906 1.00 88.06 90 ASP A CA 1
ATOM 701 C C . ASP A 1 90 ? -23.315 -12.407 3.749 1.00 88.06 90 ASP A C 1
ATOM 703 O O . ASP A 1 90 ? -23.814 -11.596 2.975 1.00 88.06 90 ASP A O 1
ATOM 707 N N . TRP A 1 91 ? -24.081 -13.208 4.489 1.00 86.88 91 TRP A N 1
ATOM 708 C CA . TRP A 1 91 ? -25.545 -13.185 4.487 1.00 86.88 91 TRP A CA 1
ATOM 709 C C . TRP A 1 91 ? -26.097 -12.740 5.838 1.00 86.88 91 TRP A C 1
ATOM 711 O O . TRP A 1 91 ? -25.488 -12.974 6.881 1.00 86.88 91 TRP A O 1
ATOM 721 N N . ASN A 1 92 ? -27.271 -12.113 5.862 1.00 87.44 92 ASN A N 1
ATOM 722 C CA . ASN A 1 92 ? -27.898 -11.717 7.122 1.00 87.44 92 ASN A CA 1
ATOM 723 C C . ASN A 1 92 ? -28.335 -12.942 7.944 1.00 87.44 92 ASN A C 1
ATOM 725 O O . ASN A 1 92 ? -28.684 -13.985 7.402 1.00 87.44 92 ASN A O 1
ATOM 729 N N . GLY A 1 93 ? -28.311 -12.808 9.272 1.00 88.88 93 GLY A N 1
ATOM 730 C CA . GLY A 1 93 ? -28.922 -13.791 10.167 1.00 88.88 93 GLY A CA 1
ATOM 731 C C . GLY A 1 93 ? -30.402 -13.500 10.440 1.00 88.88 93 GLY A C 1
ATOM 732 O O . GLY A 1 93 ? -30.934 -12.442 10.083 1.00 88.88 93 GLY A O 1
ATOM 733 N N . ALA A 1 94 ? -31.065 -14.427 11.125 1.00 89.31 94 ALA A N 1
ATOM 734 C CA . ALA A 1 94 ? -32.452 -14.306 11.552 1.00 89.31 94 ALA A CA 1
ATOM 735 C C . ALA A 1 94 ? -32.537 -14.010 13.060 1.00 89.31 94 ALA A C 1
ATOM 737 O O . ALA A 1 94 ? -31.922 -14.668 13.894 1.00 89.31 94 ALA A O 1
ATOM 738 N N . GLY A 1 95 ? -33.277 -12.961 13.413 1.00 91.88 95 GLY A N 1
ATOM 739 C CA . GLY A 1 95 ? -33.535 -12.557 14.795 1.00 91.88 95 GLY A CA 1
ATOM 740 C C . GLY A 1 95 ? -35.030 -12.531 15.083 1.00 91.88 95 GLY A C 1
ATOM 741 O O . GLY A 1 95 ? -35.841 -12.483 14.158 1.00 91.88 95 GLY A O 1
ATOM 742 N N . CYS A 1 96 ? -35.392 -12.525 16.360 1.00 92.56 96 CYS A N 1
ATOM 743 C CA . CYS A 1 96 ? -36.758 -12.270 16.798 1.00 92.56 96 CYS A CA 1
ATOM 744 C C . CYS A 1 96 ? -36.767 -10.956 17.585 1.00 92.56 96 CYS A C 1
ATOM 746 O O . CYS A 1 96 ? -36.600 -10.957 18.798 1.00 92.56 96 CYS A O 1
ATOM 748 N N . HIS A 1 97 ? -36.835 -9.811 16.898 1.00 93.69 97 HIS A N 1
ATOM 749 C CA . HIS A 1 97 ? -36.723 -8.523 17.592 1.00 93.69 97 HIS A CA 1
ATOM 750 C C . HIS A 1 97 ? -37.973 -8.263 18.438 1.00 93.69 97 HIS A C 1
ATOM 752 O O . HIS A 1 97 ? -39.085 -8.254 17.908 1.00 93.69 97 HIS A O 1
ATOM 758 N N . THR A 1 98 ? -37.787 -7.966 19.719 1.00 93.19 98 THR A N 1
ATOM 759 C CA . THR A 1 98 ? -38.880 -7.765 20.672 1.00 93.19 98 THR A CA 1
ATOM 760 C C . THR A 1 98 ? -39.090 -6.281 20.929 1.00 93.19 98 THR A C 1
ATOM 762 O O . THR A 1 98 ? -38.259 -5.614 21.546 1.00 93.19 98 THR A O 1
ATOM 765 N N . ASN A 1 99 ? -40.212 -5.732 20.471 1.00 93.12 99 ASN A N 1
ATOM 766 C CA . ASN A 1 99 ? -40.619 -4.377 20.824 1.00 93.12 99 ASN A CA 1
ATOM 767 C C . ASN A 1 99 ? -41.353 -4.401 22.169 1.00 93.12 99 ASN A C 1
ATOM 769 O O . ASN A 1 99 ? -42.286 -5.179 22.366 1.00 93.12 99 ASN A O 1
ATOM 773 N N . TYR A 1 100 ? -40.965 -3.524 23.089 1.00 93.62 100 TYR A N 1
ATOM 774 C CA . TYR A 1 100 ? -41.429 -3.541 24.473 1.00 93.62 100 TYR A CA 1
ATOM 775 C C . TYR A 1 100 ? -41.866 -2.153 24.948 1.00 93.62 100 TYR A C 1
ATOM 777 O O . TYR A 1 100 ? -41.177 -1.154 24.726 1.00 93.62 100 TYR A O 1
ATOM 785 N N . SER A 1 101 ? -43.018 -2.087 25.626 1.00 93.38 101 SER A N 1
ATOM 786 C CA . SER A 1 101 ? -43.455 -0.886 26.348 1.00 93.38 101 SER A CA 1
ATOM 787 C C . SER A 1 101 ? -44.331 -1.185 27.565 1.00 93.38 101 SER A C 1
ATOM 789 O O . SER A 1 101 ? -45.247 -2.017 27.534 1.00 93.38 101 SER A O 1
ATOM 791 N N . THR A 1 102 ? -44.135 -0.418 28.632 1.00 93.00 102 THR A N 1
ATOM 792 C CA . THR A 1 102 ? -45.019 -0.375 29.806 1.00 93.00 102 THR A CA 1
ATOM 793 C C . THR A 1 102 ? -46.066 0.732 29.648 1.00 93.00 102 THR A C 1
ATOM 795 O O . THR A 1 102 ? -46.045 1.481 28.671 1.00 93.00 102 THR A O 1
ATOM 798 N N . LYS A 1 103 ? -47.023 0.832 30.579 1.00 91.69 103 LYS A N 1
ATOM 799 C CA . LYS A 1 103 ? -47.999 1.934 30.573 1.00 91.69 103 LYS A CA 1
ATOM 800 C C . LYS A 1 103 ? -47.292 3.294 30.692 1.00 91.69 103 LYS A C 1
ATOM 802 O O . LYS A 1 103 ? -47.515 4.152 29.849 1.00 91.69 103 LYS A O 1
ATOM 807 N N . SER A 1 104 ? -46.353 3.414 31.632 1.00 92.31 104 SER A N 1
ATOM 808 C CA . SER A 1 104 ? -45.565 4.631 31.863 1.00 92.31 104 SER A CA 1
ATOM 809 C C . SER A 1 104 ? -44.670 5.025 30.683 1.00 92.31 104 SER A C 1
ATOM 811 O O . SER A 1 104 ? -44.499 6.207 30.421 1.00 92.31 104 SER A O 1
ATOM 813 N N . MET A 1 105 ? -44.149 4.068 29.904 1.00 92.88 105 MET A N 1
ATOM 814 C CA . MET A 1 105 ? -43.367 4.378 28.692 1.00 92.88 105 MET A CA 1
ATOM 815 C C . MET A 1 105 ? -44.193 5.038 27.576 1.00 92.88 105 MET A C 1
ATOM 817 O O . MET A 1 105 ? -43.626 5.707 26.711 1.00 92.88 105 MET A O 1
ATOM 821 N N . ARG A 1 106 ? -45.517 4.835 27.569 1.00 91.44 106 ARG A N 1
ATOM 822 C CA . ARG A 1 106 ? -46.437 5.375 26.553 1.00 91.44 106 ARG A CA 1
ATOM 823 C C . ARG A 1 106 ? -47.131 6.670 26.985 1.00 91.44 106 ARG A C 1
ATOM 825 O O . ARG A 1 106 ? -47.801 7.286 26.160 1.00 91.44 106 ARG A O 1
ATOM 832 N N . GLU A 1 107 ? -46.991 7.061 28.247 1.00 92.94 107 GLU A N 1
ATOM 833 C CA . GLU A 1 107 ? -47.500 8.320 28.801 1.00 92.94 107 GLU A CA 1
ATOM 834 C C . GLU A 1 107 ? -46.488 9.462 28.587 1.00 92.94 107 GLU A C 1
ATOM 836 O O . GLU A 1 107 ? -45.360 9.235 28.141 1.00 92.94 107 GLU A O 1
ATOM 841 N N . ASP A 1 108 ? -46.896 10.708 28.837 1.00 89.69 108 ASP A N 1
ATOM 842 C CA . ASP A 1 108 ? -46.029 11.877 28.642 1.00 89.69 108 ASP A CA 1
ATOM 843 C C . ASP A 1 108 ? -44.802 11.818 29.566 1.00 89.69 108 ASP A C 1
ATOM 845 O O . ASP A 1 108 ? -44.912 11.524 30.754 1.00 89.69 108 ASP A O 1
ATOM 849 N N . GLY A 1 109 ? -43.612 12.060 29.007 1.00 87.88 109 GLY A N 1
ATOM 850 C CA . GLY A 1 109 ? -42.337 11.857 29.711 1.00 87.88 109 GLY A CA 1
ATOM 851 C C . GLY A 1 109 ? -41.843 10.402 29.724 1.00 87.88 109 GLY A C 1
ATOM 852 O O . GLY A 1 109 ? -40.794 10.112 30.303 1.00 87.88 109 GLY A O 1
ATOM 853 N N . GLY A 1 110 ? -42.540 9.484 29.045 1.00 90.00 110 GLY A N 1
ATOM 854 C CA . GLY A 1 110 ? -42.194 8.063 28.987 1.00 90.00 110 GLY A CA 1
ATOM 855 C C . GLY A 1 110 ? -40.805 7.754 28.415 1.00 90.00 110 GLY A C 1
ATOM 856 O O . GLY A 1 110 ? -40.254 6.689 28.694 1.00 90.00 110 GLY A O 1
ATOM 857 N N . PHE A 1 111 ? -40.186 8.674 27.671 1.00 89.69 111 PHE A N 1
ATOM 858 C CA . PHE A 1 111 ? -38.826 8.505 27.151 1.00 89.69 111 PHE A CA 1
ATOM 859 C C . PHE A 1 111 ? -37.761 8.359 28.248 1.00 89.69 111 PHE A C 1
ATOM 861 O O . PHE A 1 111 ? -36.825 7.578 28.082 1.00 89.69 111 PHE A O 1
ATOM 868 N N . GLU A 1 112 ? -37.915 9.025 29.394 1.00 89.25 112 GLU A N 1
ATOM 869 C CA . GLU A 1 112 ? -36.987 8.851 30.523 1.00 89.25 112 GLU A CA 1
ATOM 870 C C . GLU A 1 112 ? -37.135 7.462 31.161 1.00 89.25 112 GLU A C 1
ATOM 872 O O . GLU A 1 112 ? -36.146 6.815 31.508 1.00 89.25 112 GLU A O 1
ATOM 877 N N . VAL A 1 113 ? -38.361 6.931 31.201 1.00 91.31 113 VAL A N 1
ATOM 878 C CA . VAL A 1 113 ? -38.627 5.549 31.631 1.00 91.31 113 VAL A CA 1
ATOM 879 C C . VAL A 1 113 ? -38.002 4.546 30.658 1.00 91.31 113 VAL A C 1
ATOM 881 O O . VAL A 1 113 ? -37.448 3.533 31.084 1.00 91.31 113 VAL A O 1
ATOM 884 N N . ILE A 1 114 ? -38.032 4.836 29.352 1.00 92.31 114 ILE A N 1
ATOM 885 C CA . ILE A 1 114 ? -37.355 4.026 28.329 1.00 92.31 114 ILE A CA 1
ATOM 886 C C . ILE A 1 114 ? -35.839 4.029 28.557 1.00 92.31 114 ILE A C 1
ATOM 888 O O . ILE A 1 114 ? -35.234 2.959 28.568 1.00 92.31 114 ILE A O 1
ATOM 892 N N . LYS A 1 115 ? -35.218 5.191 28.794 1.00 90.31 115 LYS A N 1
ATOM 893 C CA . LYS A 1 115 ? -33.777 5.271 29.095 1.00 90.31 115 LYS A CA 1
ATOM 894 C C . LYS A 1 115 ? -33.408 4.479 30.348 1.00 90.31 115 LYS A C 1
ATOM 896 O O . LYS A 1 115 ? -32.429 3.734 30.317 1.00 90.31 115 LYS A O 1
ATOM 901 N N . LYS A 1 116 ? -34.211 4.580 31.414 1.00 89.44 116 LYS A N 1
ATOM 902 C CA . LYS A 1 116 ? -34.017 3.794 32.641 1.00 89.44 116 LYS A CA 1
ATOM 903 C C . LYS A 1 116 ? -34.106 2.289 32.367 1.00 89.44 116 LYS A C 1
ATOM 905 O O . LYS A 1 116 ? -33.249 1.527 32.802 1.00 89.44 116 LYS A O 1
ATOM 910 N N . ALA A 1 117 ? -35.084 1.853 31.577 1.00 91.56 117 ALA A N 1
ATOM 911 C CA . ALA A 1 117 ? -35.204 0.449 31.191 1.00 91.56 117 ALA A CA 1
ATOM 912 C C . ALA A 1 117 ? -34.001 -0.043 30.366 1.00 91.56 117 ALA A C 1
ATOM 914 O O . ALA A 1 117 ? -33.506 -1.143 30.599 1.00 91.56 117 ALA A O 1
ATOM 915 N N . ILE A 1 118 ? -33.488 0.773 29.439 1.00 92.81 118 ILE A N 1
ATOM 916 C CA . ILE A 1 118 ? -32.281 0.454 28.658 1.00 92.81 118 ILE A CA 1
ATOM 917 C C . ILE A 1 118 ? -31.059 0.308 29.571 1.00 92.81 118 ILE A C 1
ATOM 919 O O . ILE A 1 118 ? -30.257 -0.606 29.372 1.00 92.81 118 ILE A O 1
ATOM 923 N N . LEU A 1 119 ? -30.928 1.170 30.584 1.00 89.56 119 LEU A N 1
ATOM 924 C CA . LEU A 1 119 ? -29.860 1.081 31.577 1.00 89.56 119 LEU A CA 1
ATOM 925 C C . LEU A 1 119 ? -29.916 -0.254 32.334 1.00 89.56 119 LEU A C 1
ATOM 927 O O . LEU A 1 119 ? -28.911 -0.964 32.382 1.00 89.56 119 LEU A O 1
ATOM 931 N N . ASN A 1 120 ? -31.091 -0.656 32.823 1.00 90.75 120 ASN A N 1
ATOM 932 C CA . ASN A 1 120 ? -31.259 -1.948 33.497 1.00 90.75 120 ASN A CA 1
ATOM 933 C C . ASN A 1 120 ? -30.916 -3.132 32.576 1.00 90.75 120 ASN A C 1
ATOM 935 O O . ASN A 1 120 ? -30.202 -4.054 32.974 1.00 90.75 120 ASN A O 1
ATOM 939 N N . LEU A 1 121 ? -31.350 -3.084 31.312 1.00 93.12 121 LEU A N 1
ATOM 940 C CA . LEU A 1 121 ? -31.037 -4.119 30.318 1.00 93.12 121 LEU A CA 1
ATOM 941 C C . LEU A 1 121 ? -29.539 -4.210 29.993 1.00 93.12 121 LEU A C 1
ATOM 943 O O . LEU A 1 121 ? -29.057 -5.290 29.640 1.00 93.12 121 LEU A O 1
ATOM 947 N N . SER A 1 122 ? -28.808 -3.098 30.109 1.00 91.19 122 SER A N 1
ATOM 948 C CA . SER A 1 122 ? -27.353 -3.069 29.931 1.00 91.19 122 SER A CA 1
ATOM 949 C C . SER A 1 122 ? -26.624 -3.804 31.058 1.00 91.19 122 SER A C 1
ATOM 951 O O . SER A 1 122 ? -25.657 -4.521 30.802 1.00 91.19 122 SER A O 1
ATOM 953 N N . LEU A 1 123 ? -27.126 -3.689 32.292 1.00 89.88 123 LEU A N 1
ATOM 954 C CA . LEU A 1 123 ? -26.539 -4.305 33.482 1.00 89.88 123 LEU A CA 1
ATOM 955 C C . LEU A 1 123 ? -26.715 -5.825 33.481 1.00 89.88 123 LEU A C 1
ATOM 957 O O . LEU A 1 123 ? -25.767 -6.554 33.770 1.00 89.88 123 LEU A O 1
ATOM 961 N N . ARG A 1 124 ? -27.888 -6.312 33.064 1.00 93.12 124 ARG A N 1
ATOM 962 C CA . ARG A 1 124 ? -28.179 -7.750 32.924 1.00 93.12 124 ARG A CA 1
ATOM 963 C C . ARG A 1 124 ? -27.917 -8.286 31.513 1.00 93.12 124 ARG A C 1
ATOM 965 O O . ARG A 1 124 ? -28.443 -9.327 31.132 1.00 93.12 124 ARG A O 1
ATOM 972 N N . HIS A 1 125 ? -27.087 -7.610 30.712 1.00 93.19 125 HIS A N 1
ATOM 973 C CA . HIS A 1 125 ? -26.871 -7.989 29.312 1.00 93.19 125 HIS A CA 1
ATOM 974 C C . HIS A 1 125 ? -26.446 -9.455 29.137 1.00 93.19 125 HIS A C 1
ATOM 976 O O . HIS A 1 125 ? -27.031 -10.150 28.311 1.00 93.19 125 HIS A O 1
ATOM 982 N N . LYS A 1 126 ? -25.481 -9.930 29.936 1.00 92.31 126 LYS A N 1
ATOM 983 C CA . LYS A 1 126 ? -24.967 -11.309 29.857 1.00 92.31 126 LYS A CA 1
ATOM 984 C C . LYS A 1 126 ? -26.033 -12.358 30.169 1.00 92.31 126 LYS A C 1
ATOM 986 O O . LYS A 1 126 ? -26.123 -13.357 29.468 1.00 92.31 126 LYS A O 1
ATOM 991 N N . GLU A 1 127 ? -26.848 -12.099 31.184 1.00 92.94 127 GLU A N 1
ATOM 992 C CA . GLU A 1 127 ? -27.925 -12.995 31.608 1.00 92.94 127 GLU A CA 1
ATOM 993 C C . GLU A 1 127 ? -29.035 -13.080 30.554 1.00 92.94 127 GLU A C 1
ATOM 995 O O . GLU A 1 127 ? -29.494 -14.165 30.205 1.00 92.94 127 GLU A O 1
ATOM 1000 N N . HIS A 1 128 ? -29.393 -11.941 29.952 1.00 95.25 128 HIS A N 1
ATOM 1001 C CA . HIS A 1 128 ? -30.308 -11.929 28.815 1.00 95.25 128 HIS A CA 1
ATOM 1002 C C . HIS A 1 128 ? -29.725 -12.713 27.630 1.00 95.25 128 HIS A C 1
ATOM 1004 O O . HIS A 1 128 ? -30.410 -13.563 27.075 1.00 95.25 128 HIS A O 1
ATOM 1010 N N . ILE A 1 129 ? -28.457 -12.489 27.261 1.00 94.62 129 ILE A N 1
ATOM 1011 C CA . ILE A 1 129 ? -27.827 -13.196 26.135 1.00 94.62 129 ILE A CA 1
ATOM 1012 C C . ILE A 1 129 ? -27.839 -14.717 26.331 1.00 94.62 129 ILE A C 1
ATOM 1014 O O . ILE A 1 129 ? -28.151 -15.422 25.373 1.00 94.62 129 ILE A O 1
ATOM 1018 N N . SER A 1 130 ? -27.598 -15.222 27.547 1.00 93.31 130 SER A N 1
ATOM 1019 C CA . SER A 1 130 ? -27.661 -16.668 27.818 1.00 93.31 130 SER A CA 1
ATOM 1020 C C . SER A 1 130 ? -29.046 -17.288 27.611 1.00 93.31 130 SER A C 1
ATOM 1022 O O . SER A 1 130 ? -29.137 -18.482 27.353 1.00 93.31 130 SER A O 1
ATOM 1024 N N . ALA A 1 131 ? -30.115 -16.492 27.684 1.00 93.44 131 ALA A N 1
ATOM 1025 C CA . ALA A 1 131 ? -31.494 -16.946 27.502 1.00 93.44 131 ALA A CA 1
ATOM 1026 C C . ALA A 1 131 ? -32.090 -16.575 26.128 1.00 93.44 131 ALA A C 1
ATOM 1028 O O . ALA A 1 131 ? -33.230 -16.917 25.823 1.00 93.44 131 ALA A O 1
ATOM 1029 N N . TYR A 1 132 ? -31.346 -15.857 25.282 1.00 95.12 132 TYR A N 1
ATOM 1030 C CA . TYR A 1 132 ? -31.845 -15.249 24.040 1.00 95.12 132 TYR A CA 1
ATOM 1031 C C . TYR A 1 132 ? -31.717 -16.150 22.799 1.00 95.12 132 TYR A C 1
ATOM 1033 O O . TYR A 1 132 ? -31.762 -15.655 21.669 1.00 95.12 132 TYR A O 1
ATOM 1041 N N . GLY A 1 133 ? -31.619 -17.463 23.014 1.00 90.62 133 GLY A N 1
ATOM 1042 C CA . GLY A 1 133 ? -31.551 -18.499 21.983 1.00 90.62 133 GLY A CA 1
ATOM 1043 C C . GLY A 1 133 ? -30.129 -18.995 21.716 1.00 90.62 133 GLY A C 1
ATOM 1044 O O . GLY A 1 133 ? -29.166 -18.229 21.732 1.00 90.62 133 GLY A O 1
ATOM 1045 N N . GLU A 1 134 ? -30.004 -20.297 21.471 1.00 91.62 134 GLU A N 1
ATOM 1046 C CA . GLU A 1 134 ? -28.728 -20.958 21.183 1.00 91.62 134 GLU A CA 1
ATOM 1047 C C . GLU A 1 134 ? -28.238 -20.640 19.763 1.00 91.62 134 GLU A C 1
ATOM 1049 O O . GLU A 1 134 ? -29.041 -20.462 18.844 1.00 91.62 134 GLU A O 1
ATOM 1054 N N . GLY A 1 135 ? -26.918 -20.576 19.559 1.00 90.88 135 GLY A N 1
ATOM 1055 C CA . GLY A 1 135 ? -26.315 -20.278 18.254 1.00 90.88 135 GLY A CA 1
ATOM 1056 C C . GLY A 1 135 ? -26.225 -18.786 17.913 1.00 90.88 135 GLY A C 1
ATOM 1057 O O . GLY A 1 135 ? -25.816 -18.412 16.810 1.00 90.88 135 GLY A O 1
ATOM 1058 N N . ASN A 1 136 ? -26.628 -17.910 18.836 1.00 92.31 136 ASN A N 1
ATOM 1059 C CA . ASN A 1 136 ? -26.717 -16.468 18.620 1.00 92.31 136 ASN A CA 1
ATOM 1060 C C . ASN A 1 136 ? -25.338 -15.804 18.422 1.00 92.31 136 ASN A C 1
ATOM 1062 O O . ASN A 1 136 ? -25.251 -14.747 17.797 1.00 92.31 136 ASN A O 1
ATOM 1066 N N . GLU A 1 137 ? -24.256 -16.440 18.876 1.00 92.31 137 GLU A N 1
ATOM 1067 C CA . GLU A 1 137 ? -22.865 -16.027 18.658 1.00 92.31 137 GLU A CA 1
ATOM 1068 C C . GLU A 1 137 ? -22.478 -15.976 17.173 1.00 92.31 137 GLU A C 1
ATOM 1070 O O . GLU A 1 137 ? -21.703 -15.111 16.767 1.00 92.31 137 GLU A O 1
ATOM 1075 N N . ARG A 1 138 ? -23.087 -16.827 16.330 1.00 93.19 138 ARG A N 1
ATOM 1076 C CA . ARG A 1 138 ? -22.881 -16.806 14.869 1.00 93.19 138 ARG A CA 1
ATOM 1077 C C . ARG A 1 138 ? -23.582 -15.629 14.189 1.00 93.19 138 ARG A C 1
ATOM 1079 O O . ARG A 1 138 ? -23.230 -15.247 13.072 1.00 93.19 138 ARG A O 1
ATOM 1086 N N . ARG A 1 139 ? -24.593 -15.055 14.848 1.00 92.31 139 ARG A N 1
ATOM 1087 C CA . ARG A 1 139 ? -25.407 -13.951 14.327 1.00 92.31 139 ARG A CA 1
ATOM 1088 C C . ARG A 1 139 ? -24.919 -12.594 14.824 1.00 92.31 139 ARG A C 1
ATOM 1090 O O . ARG A 1 139 ? -24.706 -11.699 14.008 1.00 92.31 139 ARG A O 1
ATOM 1097 N N . LEU A 1 140 ? -24.754 -12.439 16.138 1.00 92.88 140 LEU A N 1
ATOM 1098 C CA . LEU A 1 140 ? -24.400 -11.184 16.811 1.00 92.88 140 LEU A CA 1
ATOM 1099 C C . LEU A 1 140 ? -22.899 -10.876 16.697 1.00 92.88 140 LEU A C 1
ATOM 1101 O O . LEU A 1 140 ? -22.142 -10.934 17.665 1.00 92.88 140 LEU A O 1
ATOM 1105 N N . THR A 1 141 ? -22.469 -10.531 15.487 1.00 89.50 141 THR A N 1
ATOM 1106 C CA . THR A 1 141 ? -21.052 -10.301 15.146 1.00 89.50 141 THR A CA 1
ATOM 1107 C C . THR A 1 141 ? -20.676 -8.820 15.060 1.00 89.50 141 THR A C 1
ATOM 1109 O O . THR A 1 141 ? -19.499 -8.493 14.931 1.00 89.50 141 THR A O 1
ATOM 1112 N N . GLY A 1 142 ? -21.653 -7.907 15.112 1.00 84.25 142 GLY A N 1
ATOM 1113 C CA . GLY A 1 142 ? -21.446 -6.478 14.830 1.00 84.25 142 GLY A CA 1
ATOM 1114 C C . GLY A 1 142 ? -21.575 -6.108 13.344 1.00 84.25 142 GLY A C 1
ATOM 1115 O O . GLY A 1 142 ? -21.535 -4.930 12.995 1.00 84.25 142 GLY A O 1
ATOM 1116 N N . LYS A 1 143 ? -21.738 -7.104 12.464 1.00 82.25 143 LYS A N 1
ATOM 1117 C CA . LYS A 1 143 ? -21.997 -6.945 11.023 1.00 82.25 143 LYS A CA 1
ATOM 1118 C C . LYS A 1 143 ? -23.468 -7.265 10.708 1.00 82.25 143 LYS A C 1
ATOM 1120 O O . LYS A 1 143 ? -24.210 -7.711 11.582 1.00 82.25 143 LYS A O 1
ATOM 1125 N N . HIS A 1 144 ? -23.911 -7.033 9.470 1.00 83.75 144 HIS A N 1
ATOM 1126 C CA . HIS A 1 144 ? -25.255 -7.412 8.990 1.00 83.75 144 HIS A CA 1
ATOM 1127 C C . HIS A 1 144 ? -26.430 -6.901 9.849 1.00 83.75 144 HIS A C 1
ATOM 1129 O O . HIS A 1 144 ? -27.332 -7.658 10.198 1.00 83.75 144 HIS A O 1
ATOM 1135 N N . GLU A 1 145 ? -26.419 -5.613 10.207 1.00 82.38 145 GLU A N 1
ATOM 1136 C CA . GLU A 1 145 ? -27.446 -4.988 11.062 1.00 82.38 145 GLU A CA 1
ATOM 1137 C C . GLU A 1 145 ? -27.598 -5.622 12.465 1.00 82.38 145 GLU A C 1
ATOM 1139 O O . GLU A 1 145 ? -28.692 -5.616 13.038 1.00 82.38 145 GLU A O 1
ATOM 1144 N N . THR A 1 146 ? -26.510 -6.154 13.033 1.00 86.19 146 THR A N 1
ATOM 1145 C CA . THR A 1 146 ? -26.466 -6.677 14.408 1.00 86.19 146 THR A CA 1
ATOM 1146 C C . THR A 1 146 ? -25.400 -5.976 15.247 1.00 86.19 146 THR A C 1
ATOM 1148 O O . THR A 1 146 ? -24.434 -5.444 14.707 1.00 86.19 146 THR A O 1
ATOM 1151 N N . ALA A 1 147 ? -25.568 -5.990 16.571 1.00 89.06 147 ALA A N 1
ATOM 1152 C CA . ALA A 1 147 ? -24.505 -5.643 17.514 1.00 89.06 147 ALA A CA 1
ATOM 1153 C C . ALA A 1 147 ? -23.637 -6.873 17.829 1.00 89.06 147 ALA A C 1
ATOM 1155 O O . ALA A 1 147 ? -24.074 -8.008 17.635 1.00 89.06 147 ALA A O 1
ATOM 1156 N N . SER A 1 148 ? -22.420 -6.655 18.332 1.00 90.25 148 SER A N 1
ATOM 1157 C CA . SER A 1 148 ? -21.572 -7.743 18.837 1.00 90.25 148 SER A CA 1
ATOM 1158 C C . SER A 1 148 ? -22.151 -8.321 20.132 1.00 90.25 148 SER A C 1
ATOM 1160 O O . SER A 1 148 ? -22.598 -7.565 20.995 1.00 90.25 148 SER A O 1
ATOM 1162 N N . ILE A 1 149 ? -22.103 -9.649 20.276 1.00 90.25 149 ILE A N 1
ATOM 1163 C CA . ILE A 1 149 ? -22.635 -10.385 21.432 1.00 90.25 149 ILE A CA 1
ATOM 1164 C C . ILE A 1 149 ? -22.036 -9.954 22.779 1.00 90.25 149 ILE A C 1
ATOM 1166 O O . ILE A 1 149 ? -22.723 -10.013 23.791 1.00 90.25 149 ILE A O 1
ATOM 1170 N N . ASP A 1 150 ? -20.787 -9.484 22.797 1.00 89.38 150 ASP A N 1
ATOM 1171 C CA . ASP A 1 150 ? -20.084 -9.104 24.030 1.00 89.38 150 ASP A CA 1
ATOM 1172 C C . ASP A 1 150 ? -20.356 -7.661 24.471 1.00 89.38 150 ASP A C 1
ATOM 1174 O O . ASP A 1 150 ? -20.010 -7.258 25.587 1.00 89.38 150 ASP A O 1
ATOM 1178 N N . THR A 1 151 ? -20.924 -6.846 23.581 1.00 86.69 151 THR A N 1
ATOM 1179 C CA . THR A 1 151 ? -21.045 -5.402 23.783 1.00 86.69 151 THR A CA 1
ATOM 1180 C C . THR A 1 151 ? -22.502 -4.964 23.752 1.00 86.69 151 THR A C 1
ATOM 1182 O O . THR A 1 151 ? -23.223 -5.146 22.773 1.00 86.69 151 THR A O 1
ATOM 1185 N N . PHE A 1 152 ? -22.935 -4.312 24.829 1.00 89.75 152 PHE A N 1
ATOM 1186 C CA . PHE A 1 152 ? -24.237 -3.662 24.859 1.00 89.75 152 PHE A CA 1
ATOM 1187 C C . PHE A 1 152 ? -24.137 -2.263 24.256 1.00 89.75 152 PHE A C 1
ATOM 1189 O O . PHE A 1 152 ? -23.263 -1.479 24.623 1.00 89.75 152 PHE A O 1
ATOM 1196 N N . SER A 1 153 ? -25.052 -1.939 23.349 1.00 89.88 153 SER A N 1
ATOM 1197 C CA . SER A 1 153 ? -25.180 -0.610 22.758 1.00 89.88 153 SER A CA 1
ATOM 1198 C C . SER A 1 153 ? -26.644 -0.282 22.493 1.00 89.88 153 SER A C 1
ATOM 1200 O O . SER A 1 153 ? -27.465 -1.168 22.251 1.00 89.88 153 SER A O 1
ATOM 1202 N N . TRP A 1 154 ? -26.985 1.003 22.489 1.00 92.69 154 TRP A N 1
ATOM 1203 C CA . TRP A 1 154 ? -28.297 1.457 22.046 1.00 92.69 154 TRP A CA 1
ATOM 1204 C C . TRP A 1 154 ? -28.183 2.744 21.237 1.00 92.69 154 TRP A C 1
ATOM 1206 O O . TRP A 1 154 ? -27.177 3.449 21.313 1.00 92.69 154 TRP A O 1
ATOM 1216 N N . GLY A 1 155 ? -29.203 3.047 20.442 1.00 88.00 155 GLY A N 1
ATOM 1217 C CA . GLY A 1 155 ? -29.231 4.286 19.678 1.00 88.00 155 GLY A CA 1
ATOM 1218 C C . GLY A 1 155 ? -30.583 4.586 19.053 1.00 88.00 155 GLY A C 1
ATOM 1219 O O . GLY A 1 155 ? -31.444 3.712 18.902 1.00 88.00 155 GLY A O 1
ATOM 1220 N N . VAL A 1 156 ? -30.755 5.844 18.653 1.00 87.69 156 VAL A N 1
ATOM 1221 C CA . VAL A 1 156 ? -31.960 6.290 17.957 1.00 87.69 156 VAL A CA 1
ATOM 1222 C C . VAL A 1 156 ? -31.818 6.028 16.467 1.00 87.69 156 VAL A C 1
ATOM 1224 O O . VAL A 1 156 ? -30.852 6.448 15.833 1.00 87.69 156 VAL A O 1
ATOM 1227 N N . ALA A 1 157 ? -32.783 5.300 15.905 1.00 85.19 157 ALA A N 1
ATOM 1228 C CA . ALA A 1 157 ? -32.808 4.878 14.505 1.00 85.19 157 ALA A CA 1
ATOM 1229 C C . ALA A 1 157 ? -31.570 4.095 14.028 1.00 85.19 157 ALA A C 1
ATOM 1231 O O . ALA A 1 157 ? -31.424 3.867 12.828 1.00 85.19 157 ALA A O 1
ATOM 1232 N N . ASN A 1 158 ? -30.712 3.649 14.945 1.00 84.06 158 ASN A N 1
ATOM 1233 C CA . ASN A 1 158 ? -29.520 2.885 14.625 1.00 84.06 158 ASN A CA 1
ATOM 1234 C C . ASN A 1 158 ? -29.872 1.398 14.526 1.00 84.06 158 ASN A C 1
ATOM 1236 O O . ASN A 1 158 ? -30.466 0.832 15.441 1.00 84.06 158 ASN A O 1
ATOM 1240 N N . ARG A 1 159 ? -29.520 0.765 13.403 1.00 82.44 159 ARG A N 1
ATOM 1241 C CA . ARG A 1 159 ? -29.717 -0.673 13.213 1.00 82.44 159 ARG A CA 1
ATOM 1242 C C . ARG A 1 159 ? -28.509 -1.526 13.634 1.00 82.44 159 ARG A C 1
ATOM 1244 O O . ARG A 1 159 ? -28.633 -2.737 13.707 1.00 82.44 159 ARG A O 1
ATOM 1251 N N . GLY A 1 160 ? -27.355 -0.945 13.927 1.00 85.25 160 GLY A N 1
ATOM 1252 C CA . GLY A 1 160 ? -26.174 -1.692 14.382 1.00 85.25 160 GLY A CA 1
ATOM 1253 C C . GLY A 1 160 ? -26.094 -1.895 15.898 1.00 85.25 160 GLY A C 1
ATOM 1254 O O . GLY A 1 160 ? -25.076 -2.368 16.385 1.00 85.25 160 GLY A O 1
ATOM 1255 N N . CYS A 1 161 ? -27.111 -1.486 16.662 1.00 89.25 161 CYS A N 1
ATOM 1256 C CA . CYS A 1 161 ? -27.079 -1.513 18.124 1.00 89.25 161 CYS A CA 1
ATOM 1257 C C . CYS A 1 161 ? -27.954 -2.617 18.729 1.00 89.25 161 CYS A C 1
ATOM 1259 O O . CYS A 1 161 ? -28.859 -3.145 18.079 1.00 89.25 161 CYS A O 1
ATOM 1261 N N . SER A 1 162 ? -27.683 -2.952 19.992 1.00 93.12 162 SER A N 1
ATOM 1262 C CA . SER A 1 162 ? -28.390 -4.003 20.731 1.00 93.12 162 SER A CA 1
ATOM 1263 C C . SER A 1 162 ? -29.851 -3.622 20.993 1.00 93.12 162 SER A C 1
ATOM 1265 O O . SER A 1 162 ? -30.745 -4.423 20.730 1.00 93.12 162 SER A O 1
ATOM 1267 N N . ILE A 1 163 ? -30.095 -2.392 21.462 1.00 94.94 163 ILE A N 1
ATOM 1268 C CA . ILE A 1 163 ? -31.441 -1.823 21.636 1.00 94.94 163 ILE A CA 1
ATOM 1269 C C . ILE A 1 163 ? -31.629 -0.632 20.702 1.00 94.94 163 ILE A C 1
ATOM 1271 O O . ILE A 1 163 ? -30.811 0.285 20.676 1.00 94.94 163 ILE A O 1
ATOM 1275 N N . ARG A 1 164 ? -32.727 -0.598 19.956 1.00 93.69 164 ARG A N 1
ATOM 1276 C CA . ARG A 1 164 ? -33.069 0.513 19.066 1.00 93.69 164 ARG A CA 1
ATOM 1277 C C . ARG A 1 164 ? -34.280 1.267 19.601 1.00 93.69 164 ARG A C 1
ATOM 1279 O O . ARG A 1 164 ? -35.262 0.665 20.018 1.00 93.69 164 ARG A O 1
ATOM 1286 N N . VAL A 1 165 ? -34.237 2.595 19.521 1.00 93.12 165 VAL A N 1
ATOM 1287 C CA . VAL A 1 165 ? -35.417 3.447 19.736 1.00 93.12 165 VAL A CA 1
ATOM 1288 C C . VAL A 1 165 ? -35.783 4.128 18.419 1.00 93.12 165 VAL A C 1
ATOM 1290 O O . VAL A 1 165 ? -34.914 4.608 17.686 1.00 93.12 165 VAL A O 1
ATOM 1293 N N . GLY A 1 166 ? -37.066 4.113 18.053 1.00 89.50 166 GLY A N 1
ATOM 1294 C CA . GLY A 1 166 ? -37.539 4.726 16.810 1.00 89.50 166 GLY A CA 1
ATOM 1295 C C . GLY A 1 166 ? -37.434 6.255 16.841 1.00 89.50 166 GLY A C 1
ATOM 1296 O O . GLY A 1 166 ? -37.593 6.859 17.899 1.00 89.50 166 GLY A O 1
ATOM 1297 N N . ARG A 1 167 ? -37.234 6.895 15.674 1.00 88.56 167 ARG A N 1
ATOM 1298 C CA . ARG A 1 167 ? -37.247 8.373 15.576 1.00 88.56 167 ARG A CA 1
ATOM 1299 C C . ARG A 1 167 ? -38.556 8.973 16.076 1.00 88.56 167 ARG A C 1
ATOM 1301 O O . ARG A 1 167 ? -38.544 10.033 16.682 1.00 88.56 167 ARG A O 1
ATOM 1308 N N . GLU A 1 168 ? -39.671 8.289 15.829 1.00 88.50 168 GLU A N 1
ATOM 1309 C CA . GLU A 1 168 ? -40.981 8.775 16.258 1.00 88.50 168 GLU A CA 1
ATOM 1310 C C . GLU A 1 168 ? -41.115 8.766 17.786 1.00 88.50 168 GLU A C 1
ATOM 1312 O O . GLU A 1 168 ? -41.592 9.734 18.363 1.00 88.50 168 GLU A O 1
ATOM 1317 N N . THR A 1 169 ? -40.607 7.726 18.455 1.00 89.75 169 THR A N 1
ATOM 1318 C CA . THR A 1 169 ? -40.595 7.638 19.923 1.00 89.75 169 THR A CA 1
ATOM 1319 C C . THR A 1 169 ? -39.714 8.706 20.563 1.00 89.75 169 THR A C 1
ATOM 1321 O O . THR A 1 169 ? -40.111 9.295 21.564 1.00 89.75 169 THR A O 1
ATOM 1324 N N . GLU A 1 170 ? -38.543 8.987 19.984 1.00 89.31 170 GLU A N 1
ATOM 1325 C CA . GLU A 1 170 ? -37.691 10.092 20.442 1.00 89.31 170 GLU A CA 1
ATOM 1326 C C . GLU A 1 170 ? -38.402 11.440 20.259 1.00 89.31 170 GLU A C 1
ATOM 1328 O O . GLU A 1 170 ? -38.508 12.216 21.205 1.00 89.31 170 GLU A O 1
ATOM 1333 N N . LYS A 1 171 ? -38.948 11.694 19.064 1.00 88.88 171 LYS A N 1
ATOM 1334 C CA . LYS A 1 171 ? -39.620 12.956 18.727 1.00 88.88 171 LYS A CA 1
ATOM 1335 C C . LYS A 1 171 ? -40.849 13.221 19.598 1.00 88.88 171 LYS A C 1
ATOM 1337 O O . LYS A 1 171 ? -41.089 14.364 19.973 1.00 88.88 171 LYS A O 1
ATOM 1342 N N . GLN A 1 172 ? -41.633 12.187 19.897 1.00 88.38 172 GLN A N 1
ATOM 1343 C CA . GLN A 1 172 ? -42.832 12.294 20.734 1.00 88.38 172 GLN A CA 1
ATOM 1344 C C . GLN A 1 172 ? -42.524 12.271 22.238 1.00 88.38 172 GLN A C 1
ATOM 1346 O O . GLN A 1 172 ? -43.417 12.537 23.039 1.00 88.38 172 GLN A O 1
ATOM 1351 N N . GLY A 1 173 ? -41.298 11.923 22.643 1.00 90.38 173 GLY A N 1
ATOM 1352 C CA . GLY A 1 173 ? -40.927 11.784 24.054 1.00 90.38 173 GLY A CA 1
ATOM 1353 C C . GLY A 1 173 ? -41.629 10.628 24.785 1.00 90.38 173 GLY A C 1
ATOM 1354 O O . GLY A 1 173 ? -41.611 10.591 26.017 1.00 90.38 173 GLY A O 1
ATOM 1355 N N . LYS A 1 174 ? -42.245 9.690 24.052 1.00 92.25 174 LYS A N 1
ATOM 1356 C CA . LYS A 1 174 ? -42.963 8.513 24.573 1.00 92.25 174 LYS A CA 1
ATOM 1357 C C . LYS A 1 174 ? -43.129 7.440 23.496 1.00 92.25 174 LYS A C 1
ATOM 1359 O O . LYS A 1 174 ? -43.137 7.746 22.305 1.00 92.25 174 LYS A O 1
ATOM 1364 N N . GLY A 1 175 ? -43.249 6.172 23.893 1.00 92.88 175 GLY A N 1
ATOM 1365 C CA . GLY A 1 175 ? -43.427 5.062 22.953 1.00 92.88 175 GLY A CA 1
ATOM 1366 C C . GLY A 1 175 ? -42.894 3.721 23.456 1.00 92.88 175 GLY A C 1
ATOM 1367 O O . GLY A 1 175 ? -43.330 3.222 24.492 1.00 92.88 175 GLY A O 1
ATOM 1368 N N . TYR A 1 176 ? -42.001 3.105 22.678 1.00 92.56 176 TYR A N 1
ATOM 1369 C CA . TYR A 1 176 ? -41.466 1.766 22.932 1.00 92.56 176 TYR A CA 1
ATOM 1370 C C . TYR A 1 176 ? -39.985 1.658 22.541 1.00 92.56 176 TYR A C 1
ATOM 1372 O O . TYR A 1 176 ? -39.477 2.450 21.746 1.00 92.56 176 TYR A O 1
ATOM 1380 N N . LEU A 1 177 ? -39.305 0.650 23.088 1.00 93.94 177 LEU A N 1
ATOM 1381 C CA . LEU A 1 177 ? -37.957 0.245 22.677 1.00 93.94 177 LEU A CA 1
ATOM 1382 C C . LEU A 1 177 ? -38.013 -1.061 21.881 1.00 93.94 177 LEU A C 1
ATOM 1384 O O . LEU A 1 177 ? -38.954 -1.835 22.035 1.00 93.94 177 LEU A O 1
ATOM 1388 N N . GLU A 1 178 ? -37.012 -1.309 21.045 1.00 94.25 178 GLU A N 1
ATOM 1389 C CA . GLU A 1 178 ? -36.846 -2.542 20.271 1.00 94.25 178 GLU A CA 1
ATOM 1390 C C . GLU A 1 178 ? -35.570 -3.265 20.724 1.00 94.25 178 GLU A C 1
ATOM 1392 O O . GLU A 1 178 ? -34.464 -2.783 20.473 1.00 94.25 178 GLU A O 1
ATOM 1397 N N . ASP A 1 179 ? -35.709 -4.424 21.370 1.00 95.38 179 ASP A N 1
ATOM 1398 C CA . ASP A 1 179 ? -34.591 -5.311 21.691 1.00 95.38 179 ASP A CA 1
ATOM 1399 C C . ASP A 1 179 ? -34.271 -6.219 20.503 1.00 95.38 179 ASP A C 1
ATOM 1401 O O . ASP A 1 179 ? -35.093 -7.027 20.073 1.00 95.38 179 ASP A O 1
ATOM 1405 N N . ARG A 1 180 ? -33.066 -6.078 19.946 1.00 94.75 180 ARG A N 1
ATOM 1406 C CA . ARG A 1 180 ? -32.644 -6.768 18.715 1.00 94.75 180 ARG A CA 1
ATOM 1407 C C . ARG A 1 180 ? -31.728 -7.962 18.965 1.00 94.75 180 ARG A C 1
ATOM 1409 O O . ARG A 1 180 ? -31.267 -8.627 18.031 1.00 94.75 180 ARG A O 1
ATOM 1416 N N . ARG A 1 181 ? -31.441 -8.228 20.237 1.00 95.69 181 ARG A N 1
ATOM 1417 C CA . ARG A 1 181 ? -30.562 -9.306 20.680 1.00 95.69 181 ARG A CA 1
ATOM 1418 C C . ARG A 1 181 ? -31.188 -10.709 20.622 1.00 95.69 181 ARG A C 1
ATOM 1420 O O . ARG A 1 181 ? -30.392 -11.631 20.449 1.00 95.69 181 ARG A O 1
ATOM 1427 N N . PRO A 1 182 ? -32.513 -10.936 20.732 1.00 95.94 182 PRO A N 1
ATOM 1428 C CA . PRO A 1 182 ? -33.046 -12.295 20.654 1.00 95.94 182 PRO A CA 1
ATOM 1429 C C . PRO A 1 182 ? -32.868 -12.923 19.261 1.00 95.94 182 PRO A C 1
ATOM 1431 O O . PRO A 1 182 ? -33.077 -12.276 18.228 1.00 95.94 182 PRO A O 1
ATOM 1434 N N . ALA A 1 183 ? -32.440 -14.184 19.235 1.00 94.50 183 ALA A N 1
ATOM 1435 C CA . ALA A 1 183 ? -32.294 -14.999 18.029 1.00 94.50 183 ALA A CA 1
ATOM 1436 C C . ALA A 1 183 ? -33.653 -15.435 17.454 1.00 94.50 183 ALA A C 1
ATOM 1438 O O . ALA A 1 183 ? -34.665 -15.389 18.135 1.00 94.50 183 ALA A O 1
ATOM 1439 N N . SER A 1 184 ? -33.730 -15.895 16.206 1.00 91.69 184 SER A N 1
ATOM 1440 C CA . SER A 1 184 ? -34.999 -16.395 15.639 1.00 91.69 184 SER A CA 1
ATOM 1441 C C . SER A 1 184 ? -35.597 -17.596 16.392 1.00 91.69 184 SER A C 1
ATOM 1443 O O . SER A 1 184 ? -36.821 -17.719 16.450 1.00 91.69 184 SER A O 1
ATOM 1445 N N . ASN A 1 185 ? -34.760 -18.435 17.011 1.00 93.19 185 ASN A N 1
ATOM 1446 C CA . ASN A 1 185 ? -35.142 -19.606 17.813 1.00 93.19 185 ASN A CA 1
ATOM 1447 C C . ASN A 1 185 ? -35.430 -19.297 19.293 1.00 93.19 185 ASN A C 1
ATOM 1449 O O . ASN A 1 185 ? -35.638 -20.226 20.068 1.00 93.19 185 ASN A O 1
ATOM 1453 N N . MET A 1 186 ? -35.443 -18.030 19.713 1.00 93.56 186 MET A N 1
ATOM 1454 C CA . MET A 1 186 ? -35.705 -17.681 21.115 1.00 93.56 186 MET A CA 1
ATOM 1455 C C . MET A 1 186 ? -37.087 -18.155 21.599 1.00 93.56 186 MET A C 1
ATOM 1457 O O . MET A 1 186 ? -38.051 -18.168 20.823 1.00 93.56 186 MET A O 1
ATOM 1461 N N . ASP A 1 187 ? -37.194 -18.494 22.888 1.00 94.31 187 ASP A N 1
ATOM 1462 C CA . ASP A 1 187 ? -38.462 -18.830 23.550 1.00 94.31 187 ASP A CA 1
ATOM 1463 C C . ASP A 1 187 ? -39.201 -17.555 24.018 1.00 94.31 187 ASP A C 1
ATOM 1465 O O . ASP A 1 187 ? -38.691 -16.831 24.885 1.00 94.31 187 ASP A O 1
ATOM 1469 N N . PRO A 1 188 ? -40.380 -17.230 23.446 1.00 91.81 188 PRO A N 1
ATOM 1470 C CA . PRO A 1 188 ? -41.115 -16.000 23.736 1.00 91.81 188 PRO A CA 1
ATOM 1471 C C . PRO A 1 188 ? -41.627 -15.885 25.156 1.00 91.81 188 PRO A C 1
ATOM 1473 O O . PRO A 1 188 ? -41.774 -14.756 25.626 1.00 91.81 188 PRO A O 1
ATOM 1476 N N . TYR A 1 189 ? -41.804 -16.991 25.875 1.00 93.62 189 TYR A N 1
ATOM 1477 C CA . TYR A 1 189 ? -42.142 -16.920 27.290 1.00 93.62 189 TYR A CA 1
ATOM 1478 C C . TYR A 1 189 ? -40.963 -16.395 28.107 1.00 93.62 189 TYR A C 1
ATOM 1480 O O . TYR A 1 189 ? -41.123 -15.439 28.865 1.00 93.62 189 TYR A O 1
ATOM 1488 N N . VAL A 1 190 ? -39.774 -16.957 27.878 1.00 94.38 190 VAL A N 1
ATOM 1489 C CA . VAL A 1 190 ? -38.543 -16.618 28.606 1.00 94.38 190 VAL A CA 1
ATOM 1490 C C . VAL A 1 190 ? -38.086 -15.192 28.301 1.00 94.38 190 VAL A C 1
ATOM 1492 O O . VAL A 1 190 ? -37.792 -14.420 29.212 1.00 94.38 190 VAL A O 1
ATOM 1495 N N . VAL A 1 191 ? -38.045 -14.801 27.024 1.00 93.44 191 VAL A N 1
ATOM 1496 C CA . VAL A 1 191 ? -37.602 -13.449 26.641 1.00 93.44 191 VAL A CA 1
ATOM 1497 C C . VAL A 1 191 ? -38.573 -12.386 27.153 1.00 93.44 191 VAL A C 1
ATOM 1499 O O . VAL A 1 191 ? -38.139 -11.375 27.708 1.00 93.44 191 VAL A O 1
ATOM 1502 N N . THR A 1 192 ? -39.884 -12.619 27.031 1.00 91.50 192 THR A N 1
ATOM 1503 C CA . THR A 1 192 ? -40.902 -11.676 27.518 1.00 91.50 192 THR A CA 1
ATOM 1504 C C . THR A 1 192 ? -40.871 -11.544 29.038 1.00 91.50 192 THR A C 1
ATOM 1506 O O . THR A 1 192 ? -40.954 -10.423 29.549 1.00 91.50 192 THR A O 1
ATOM 1509 N N . SER A 1 193 ? -40.720 -12.655 29.770 1.00 92.56 193 SER A N 1
ATOM 1510 C CA . SER A 1 193 ? -40.635 -12.625 31.231 1.00 92.56 193 SER A CA 1
ATOM 1511 C C . SER A 1 193 ? -39.368 -11.919 31.705 1.00 92.56 193 SER A C 1
ATOM 1513 O O . SER A 1 193 ? -39.467 -11.056 32.569 1.00 92.56 193 SER A O 1
ATOM 1515 N N . LEU A 1 194 ? -38.206 -12.193 31.099 1.00 93.75 194 LEU A N 1
ATOM 1516 C CA . LEU A 1 194 ? -36.937 -11.542 31.449 1.00 93.75 194 LEU A CA 1
ATOM 1517 C C . LEU A 1 194 ? -36.953 -10.040 31.163 1.00 93.75 194 LEU A C 1
ATOM 1519 O O . LEU A 1 194 ? -36.450 -9.245 31.957 1.00 93.75 194 LEU A O 1
ATOM 1523 N N . LEU A 1 195 ? -37.543 -9.621 30.040 1.00 92.94 195 LEU A N 1
ATOM 1524 C CA . LEU A 1 195 ? -37.723 -8.200 29.741 1.00 92.94 195 LEU A CA 1
ATOM 1525 C C . LEU A 1 195 ? -38.602 -7.521 30.792 1.00 92.94 195 LEU A C 1
ATOM 1527 O O . LEU A 1 195 ? -38.253 -6.441 31.271 1.00 92.94 195 LEU A O 1
ATOM 1531 N N . ALA A 1 196 ? -39.719 -8.142 31.174 1.00 91.56 196 ALA A N 1
ATOM 1532 C CA . ALA A 1 196 ? -40.593 -7.607 32.211 1.00 91.56 196 ALA A CA 1
ATOM 1533 C C . ALA A 1 196 ? -39.897 -7.578 33.582 1.00 91.56 196 ALA A C 1
ATOM 1535 O O . ALA A 1 196 ? -39.908 -6.545 34.242 1.00 91.56 196 ALA A O 1
ATOM 1536 N N . GLU A 1 197 ? -39.233 -8.661 33.981 1.00 93.25 197 GLU A N 1
ATOM 1537 C CA . GLU A 1 197 ? -38.514 -8.782 35.251 1.00 93.25 197 GLU A CA 1
ATOM 1538 C C . GLU A 1 197 ? -37.427 -7.709 35.384 1.00 93.25 197 GLU A C 1
ATOM 1540 O O . GLU A 1 197 ? -37.438 -6.931 36.336 1.00 93.25 197 GLU A O 1
ATOM 1545 N N . THR A 1 198 ? -36.541 -7.587 34.392 1.00 93.50 198 THR A N 1
ATOM 1546 C CA . THR A 1 198 ? -35.423 -6.631 34.426 1.00 93.50 198 THR A CA 1
ATOM 1547 C C . THR A 1 198 ? -35.873 -5.169 34.371 1.00 93.50 198 THR A C 1
ATOM 1549 O O . THR A 1 198 ? -35.182 -4.283 34.879 1.00 93.50 198 THR A O 1
ATOM 1552 N N . THR A 1 199 ? -37.019 -4.883 33.749 1.00 91.19 199 THR A N 1
ATOM 1553 C CA . THR A 1 199 ? -37.502 -3.499 33.594 1.00 91.19 199 THR A CA 1
ATOM 1554 C C . THR A 1 199 ? -38.517 -3.063 34.649 1.00 91.19 199 THR A C 1
ATOM 1556 O O . THR A 1 199 ? -38.682 -1.858 34.829 1.00 91.19 199 THR A O 1
ATOM 1559 N N . LEU A 1 200 ? -39.198 -3.997 35.325 1.00 88.88 200 LEU A N 1
ATOM 1560 C CA . LEU A 1 200 ? -40.252 -3.697 36.304 1.00 88.88 200 LEU A CA 1
ATOM 1561 C C . LEU A 1 200 ? -39.933 -4.148 37.730 1.00 88.88 200 LEU A C 1
ATOM 1563 O O . LEU A 1 200 ? -40.338 -3.460 38.660 1.00 88.88 200 LEU A O 1
ATOM 1567 N N . LEU A 1 201 ? -39.290 -5.305 37.908 1.00 89.75 201 LEU A N 1
ATOM 1568 C CA . LEU A 1 201 ? -39.119 -5.939 39.223 1.00 89.75 201 LEU A CA 1
ATOM 1569 C C . LEU A 1 201 ? -37.704 -5.775 39.777 1.00 89.75 201 LEU A C 1
ATOM 1571 O O . LEU A 1 201 ? -37.519 -5.692 40.986 1.00 89.75 201 LEU A O 1
ATOM 1575 N N . TRP A 1 202 ? -36.706 -5.760 38.897 1.00 89.75 202 TRP A N 1
ATOM 1576 C CA . TRP A 1 202 ? -35.305 -5.701 39.280 1.00 89.75 202 TRP A CA 1
ATOM 1577 C C . TRP A 1 202 ? -34.826 -4.258 39.468 1.00 89.75 202 TRP A C 1
ATOM 1579 O O . TRP A 1 202 ? -34.974 -3.418 38.575 1.00 89.75 202 TRP A O 1
ATOM 1589 N N . GLU A 1 203 ? -34.187 -3.994 40.608 1.00 83.00 203 GLU A N 1
ATOM 1590 C CA . GLU A 1 203 ? -33.555 -2.712 40.917 1.00 83.00 203 GLU A CA 1
ATOM 1591 C C . GLU A 1 203 ? -32.027 -2.871 41.025 1.00 83.00 203 GLU A C 1
ATOM 1593 O O . GLU A 1 203 ? -31.550 -3.763 41.736 1.00 83.00 203 GLU A O 1
ATOM 1598 N N . PRO A 1 204 ? -31.235 -2.035 40.326 1.00 81.06 204 PRO A N 1
ATOM 1599 C CA . PRO A 1 204 ? -29.783 -2.048 40.449 1.00 81.06 204 PRO A CA 1
ATOM 1600 C C . PRO A 1 204 ? -29.322 -1.455 41.787 1.00 81.06 204 PRO A C 1
ATOM 1602 O O . PRO A 1 204 ? -29.981 -0.601 42.376 1.00 81.06 204 PRO A O 1
ATOM 1605 N N . THR A 1 205 ? -28.128 -1.841 42.242 1.00 81.50 205 THR A N 1
ATOM 1606 C CA . THR A 1 205 ? -27.442 -1.105 43.312 1.00 81.50 205 THR A CA 1
ATOM 1607 C C . THR A 1 205 ? -26.997 0.272 42.802 1.00 81.50 205 THR A C 1
ATOM 1609 O O . THR A 1 205 ? -26.589 0.408 41.646 1.00 81.50 205 THR A O 1
ATOM 1612 N N . LEU A 1 206 ? -27.023 1.293 43.670 1.00 75.44 206 LEU A N 1
ATOM 1613 C CA . LEU A 1 206 ? -26.653 2.681 43.328 1.00 75.44 206 LEU A CA 1
ATOM 1614 C C . LEU A 1 206 ? -25.273 2.789 42.645 1.00 75.44 206 LEU A C 1
ATOM 1616 O O . LEU A 1 206 ? -25.094 3.569 41.711 1.00 75.44 206 LEU A O 1
ATOM 1620 N N . GLU A 1 207 ? -24.302 1.976 43.072 1.00 73.31 207 GLU A N 1
ATOM 1621 C CA . GLU A 1 207 ? -22.960 1.926 42.475 1.00 73.31 207 GLU A CA 1
ATOM 1622 C C . GLU A 1 207 ? -22.967 1.367 41.042 1.00 73.31 207 GLU A C 1
ATOM 1624 O O . GLU A 1 207 ? -22.289 1.900 40.159 1.00 73.31 207 GLU A O 1
ATOM 1629 N N . ALA A 1 208 ? -23.752 0.314 40.785 1.00 70.25 208 ALA A N 1
ATOM 1630 C CA . ALA A 1 208 ? -23.870 -0.291 39.461 1.00 70.25 208 ALA A CA 1
ATOM 1631 C C . ALA A 1 208 ? -24.592 0.642 38.478 1.00 70.25 208 ALA A C 1
ATOM 1633 O O . ALA A 1 208 ? -24.192 0.743 37.316 1.00 70.25 208 ALA A O 1
ATOM 1634 N N . GLU A 1 209 ? -25.612 1.360 38.953 1.00 73.00 209 GLU A N 1
ATOM 1635 C CA . GLU A 1 209 ? -26.352 2.350 38.169 1.00 73.00 209 GLU A CA 1
ATOM 1636 C C . GLU A 1 209 ? -25.448 3.517 37.741 1.00 73.00 209 GLU A C 1
ATOM 1638 O O . GLU A 1 209 ? -25.383 3.850 36.552 1.00 73.00 209 GLU A O 1
ATOM 1643 N N . ALA A 1 210 ? -24.669 4.075 38.676 1.00 71.25 210 ALA A N 1
ATOM 1644 C CA . ALA A 1 210 ? -23.728 5.158 38.395 1.00 71.25 210 ALA A CA 1
ATOM 1645 C C . ALA A 1 210 ? -22.626 4.735 37.404 1.00 71.25 210 ALA A C 1
ATOM 1647 O O . ALA A 1 210 ? -22.347 5.450 36.435 1.00 71.25 210 ALA A O 1
ATOM 1648 N N . LEU A 1 211 ? -22.037 3.546 37.591 1.00 70.44 211 LEU A N 1
ATOM 1649 C CA . LEU A 1 211 ? -20.993 3.014 36.709 1.00 70.44 211 LEU A CA 1
ATOM 1650 C C . LEU A 1 211 ? -21.519 2.752 35.286 1.00 70.44 211 LEU A C 1
ATOM 1652 O O . LEU A 1 211 ? -20.830 3.026 34.298 1.00 70.44 211 LEU A O 1
ATOM 1656 N N . ALA A 1 212 ? -22.737 2.220 35.159 1.00 64.56 212 ALA A N 1
ATOM 1657 C CA . ALA A 1 212 ? -23.343 1.940 33.862 1.00 64.56 212 ALA A CA 1
ATOM 1658 C C . ALA A 1 212 ? -23.766 3.218 33.130 1.00 64.56 212 ALA A C 1
ATOM 1660 O O . ALA A 1 212 ? -23.494 3.338 31.934 1.00 64.56 212 ALA A O 1
ATOM 1661 N N . ALA A 1 213 ? -24.326 4.206 33.835 1.00 66.56 213 ALA A N 1
ATOM 1662 C CA . ALA A 1 213 ? -24.629 5.517 33.263 1.00 66.56 213 ALA A CA 1
ATOM 1663 C C . ALA A 1 213 ? -23.355 6.226 32.761 1.00 66.56 213 ALA A C 1
ATOM 1665 O O . ALA A 1 213 ? -23.338 6.798 31.663 1.00 66.56 213 ALA A O 1
ATOM 1666 N N . GLN A 1 214 ? -22.252 6.120 33.512 1.00 65.19 214 GLN A N 1
ATOM 1667 C CA . GLN A 1 214 ? -20.947 6.629 33.091 1.00 65.19 214 GLN A CA 1
ATOM 1668 C C . GLN A 1 214 ? -20.407 5.880 31.861 1.00 65.19 214 GLN A C 1
ATOM 1670 O O . GLN A 1 214 ? -19.937 6.514 30.923 1.00 65.19 214 GLN A O 1
ATOM 1675 N N . LYS A 1 215 ? -20.519 4.546 31.795 1.00 64.00 215 LYS A N 1
ATOM 1676 C CA . LYS A 1 215 ? -20.096 3.761 30.616 1.00 64.00 215 LYS A CA 1
ATOM 1677 C C . LYS A 1 215 ? -20.911 4.070 29.358 1.00 64.00 215 LYS A C 1
ATOM 1679 O O . LYS A 1 215 ? -20.328 4.187 28.282 1.00 64.00 215 LYS A O 1
ATOM 1684 N N . LEU A 1 216 ? -22.231 4.206 29.484 1.00 62.06 216 LEU A N 1
ATOM 1685 C CA . LEU A 1 216 ? -23.144 4.498 28.373 1.00 62.06 216 LEU A CA 1
ATOM 1686 C C . LEU A 1 216 ? -22.928 5.907 27.811 1.00 62.06 216 LEU A C 1
ATOM 1688 O O . LEU A 1 216 ? -22.847 6.080 26.593 1.00 62.06 216 LEU A O 1
ATOM 1692 N N . SER A 1 217 ? -22.762 6.902 28.688 1.00 58.94 217 SER A N 1
ATOM 1693 C CA . SER A 1 217 ? -22.389 8.257 28.268 1.00 58.94 217 SER A CA 1
ATOM 1694 C C . SER A 1 217 ? -21.016 8.267 27.591 1.00 58.94 217 SER A C 1
ATOM 1696 O O . SER A 1 217 ? -20.898 8.789 26.483 1.00 58.94 217 SER A O 1
ATOM 1698 N N . LEU A 1 218 ? -20.011 7.594 28.162 1.00 53.62 218 LEU A N 1
ATOM 1699 C CA . LEU A 1 218 ? -18.671 7.510 27.577 1.00 53.62 218 LEU A CA 1
ATOM 1700 C C . LEU A 1 218 ? -18.675 6.829 26.198 1.00 53.62 218 LEU A C 1
ATOM 1702 O O . LEU A 1 218 ? -18.040 7.329 25.278 1.00 53.62 218 LEU A O 1
ATOM 1706 N N . GLN A 1 219 ? -19.417 5.731 26.013 1.00 53.12 219 GLN A N 1
ATOM 1707 C CA . GLN A 1 219 ? -19.536 5.054 24.715 1.00 53.12 219 GLN A CA 1
ATOM 1708 C C . GLN A 1 219 ? -20.211 5.930 23.656 1.00 53.12 219 GLN A C 1
ATOM 1710 O O . GLN A 1 219 ? -19.756 5.951 22.514 1.00 53.12 219 GLN A O 1
ATOM 1715 N N . SER A 1 220 ? -21.257 6.677 24.024 1.00 51.03 220 SER A N 1
ATOM 1716 C CA . SER A 1 220 ? -21.912 7.615 23.102 1.00 51.03 220 SER A CA 1
ATOM 1717 C C . SER A 1 220 ? -20.980 8.763 22.697 1.00 51.03 220 SER A C 1
ATOM 1719 O O . SER A 1 220 ? -20.896 9.097 21.517 1.00 51.03 220 SER A O 1
ATOM 1721 N N . ILE A 1 221 ? -20.199 9.293 23.645 1.00 52.16 221 ILE A N 1
ATOM 1722 C CA . ILE A 1 221 ? -19.202 10.342 23.404 1.00 52.16 221 ILE A CA 1
ATOM 1723 C C . ILE A 1 221 ? -18.063 9.809 22.532 1.00 52.16 221 ILE A C 1
ATOM 1725 O O . ILE A 1 221 ? -17.657 10.484 21.593 1.00 52.16 221 ILE A O 1
ATOM 1729 N N . ILE A 1 222 ? -17.582 8.587 22.784 1.00 51.53 222 ILE A N 1
ATOM 1730 C CA . ILE A 1 222 ? -16.538 7.941 21.980 1.00 51.53 222 ILE A CA 1
ATOM 1731 C C . ILE A 1 222 ? -17.040 7.679 20.558 1.00 51.53 222 ILE A C 1
ATOM 1733 O O . ILE A 1 222 ? -16.335 8.012 19.613 1.00 51.53 222 ILE A O 1
ATOM 1737 N N . ALA A 1 223 ? -18.254 7.153 20.374 1.00 47.12 223 ALA A N 1
ATOM 1738 C CA . ALA A 1 223 ? -18.828 6.916 19.047 1.00 47.12 223 ALA A CA 1
ATOM 1739 C C . ALA A 1 223 ? -19.045 8.227 18.272 1.00 47.12 223 ALA A C 1
ATOM 1741 O O . ALA A 1 223 ? -18.732 8.310 17.082 1.00 47.12 223 ALA A O 1
ATOM 1742 N N . MET A 1 224 ? -19.518 9.275 18.955 1.00 47.62 224 MET A N 1
ATOM 1743 C CA . MET A 1 224 ? -19.675 10.601 18.362 1.00 47.62 224 MET A CA 1
ATOM 1744 C C . MET A 1 224 ? -18.311 11.214 18.013 1.00 47.62 224 MET A C 1
ATOM 1746 O O . MET A 1 224 ? -18.150 11.745 16.916 1.00 47.62 224 MET A O 1
ATOM 1750 N N . ALA A 1 225 ? -17.301 11.073 18.876 1.00 47.47 225 ALA A N 1
ATOM 1751 C CA . ALA A 1 225 ? -15.930 11.510 18.612 1.00 47.47 225 ALA A CA 1
ATOM 1752 C C . ALA A 1 225 ? -15.280 10.728 17.457 1.00 47.47 225 ALA A C 1
ATOM 1754 O O . ALA A 1 225 ? -14.572 11.316 16.646 1.00 47.47 225 ALA A O 1
ATOM 1755 N N . PHE A 1 226 ? -15.558 9.429 17.332 1.00 50.84 226 PHE A N 1
ATOM 1756 C CA . PHE A 1 226 ? -15.035 8.560 16.275 1.00 50.84 226 PHE A CA 1
ATOM 1757 C C . PHE A 1 226 ? -15.629 8.914 14.903 1.00 50.84 226 PHE A C 1
ATOM 1759 O O . PHE A 1 226 ? -14.891 9.095 13.937 1.00 50.84 226 PHE A O 1
ATOM 1766 N N . TYR A 1 227 ? -16.947 9.131 14.833 1.00 52.09 227 TYR A N 1
ATOM 1767 C CA . TYR A 1 227 ? -17.632 9.561 13.608 1.00 52.09 227 TYR A CA 1
ATOM 1768 C C . TYR A 1 227 ? -17.269 10.997 13.199 1.00 52.09 227 TYR A C 1
ATOM 1770 O O . TYR A 1 227 ? -17.094 11.298 12.016 1.00 52.09 227 TYR A O 1
ATOM 1778 N N . THR A 1 228 ? -17.116 11.894 14.179 1.00 53.19 228 THR A N 1
ATOM 1779 C CA . THR A 1 228 ? -16.680 13.274 13.924 1.00 53.19 228 THR A CA 1
ATOM 1780 C C . THR A 1 228 ? -15.236 13.295 13.421 1.00 53.19 228 THR A C 1
ATOM 1782 O O . THR A 1 228 ? -14.956 13.968 12.432 1.00 53.19 228 THR A O 1
ATOM 1785 N N . ASN A 1 229 ? -14.342 12.490 14.010 1.00 61.00 229 ASN A N 1
ATOM 1786 C CA . ASN A 1 229 ? -12.963 12.357 13.538 1.00 61.00 229 ASN A CA 1
ATOM 1787 C C . ASN A 1 229 ? -12.884 11.783 12.123 1.00 61.00 229 ASN A C 1
ATOM 1789 O O . ASN A 1 229 ? -12.148 12.336 11.318 1.00 61.00 229 ASN A O 1
ATOM 1793 N N . GLN A 1 230 ? -13.681 10.773 11.758 1.00 65.06 230 GLN A N 1
ATOM 1794 C CA . GLN A 1 230 ? -13.685 10.254 10.383 1.00 65.06 230 GLN A CA 1
ATOM 1795 C C . GLN A 1 230 ? -14.014 11.341 9.355 1.00 65.06 230 GLN A C 1
ATOM 1797 O O . GLN A 1 230 ? -13.318 11.482 8.346 1.00 65.06 230 GLN A O 1
ATOM 1802 N N . LYS A 1 231 ? -15.032 12.165 9.624 1.00 65.31 231 LYS A N 1
ATOM 1803 C CA . LYS A 1 231 ? -15.396 13.277 8.734 1.00 65.31 231 LYS A CA 1
ATOM 1804 C C . LYS A 1 231 ? -14.313 14.345 8.669 1.00 65.31 231 LYS A C 1
ATOM 1806 O O . LYS A 1 231 ? -13.967 14.783 7.576 1.00 65.31 231 LYS A O 1
ATOM 1811 N N . VAL A 1 232 ? -13.766 14.743 9.815 1.00 71.31 232 VAL A N 1
ATOM 1812 C CA . VAL A 1 232 ? -12.707 15.758 9.884 1.00 71.31 232 VAL A CA 1
ATOM 1813 C C . VAL A 1 232 ? -11.444 15.272 9.167 1.00 71.31 232 VAL A C 1
ATOM 1815 O O . VAL A 1 232 ? -10.910 15.993 8.328 1.00 71.31 232 VAL A O 1
ATOM 1818 N N . THR A 1 233 ? -11.011 14.034 9.406 1.00 70.44 233 THR A N 1
ATOM 1819 C CA . THR A 1 233 ? -9.854 13.421 8.740 1.00 70.44 233 THR A CA 1
ATOM 1820 C C . THR A 1 233 ? -10.065 13.310 7.231 1.00 70.44 233 THR A C 1
ATOM 1822 O O . THR A 1 233 ? -9.159 13.647 6.472 1.00 70.44 233 THR A O 1
ATOM 1825 N N . THR A 1 234 ? -11.265 12.927 6.777 1.00 75.44 234 THR A N 1
ATOM 1826 C CA . THR A 1 234 ? -11.599 12.886 5.341 1.00 75.44 234 THR A CA 1
ATOM 1827 C C . THR A 1 234 ? -11.485 14.273 4.707 1.00 75.44 234 THR A C 1
ATOM 1829 O O . THR A 1 234 ? -10.854 14.428 3.664 1.00 75.44 234 THR A O 1
ATOM 1832 N N . VAL A 1 235 ? -12.046 15.303 5.351 1.00 77.38 235 VAL A N 1
ATOM 1833 C CA . VAL A 1 235 ? -11.982 16.690 4.862 1.00 77.38 235 VAL A CA 1
ATOM 1834 C C . VAL A 1 235 ? -10.535 17.186 4.787 1.00 77.38 235 VAL A C 1
ATOM 1836 O O . VAL A 1 235 ? -10.146 17.782 3.784 1.00 77.38 235 VAL A O 1
ATOM 1839 N N . LEU A 1 236 ? -9.720 16.902 5.805 1.00 75.94 236 LEU A N 1
ATOM 1840 C CA . LEU A 1 236 ? -8.302 17.275 5.830 1.00 75.94 236 LEU A CA 1
ATOM 1841 C C . LEU A 1 236 ? -7.488 16.564 4.736 1.00 75.94 236 LEU A C 1
ATOM 1843 O O . LEU A 1 236 ? -6.643 17.195 4.104 1.00 75.94 236 LEU A O 1
ATOM 1847 N N . LEU A 1 237 ? -7.757 15.283 4.466 1.00 79.50 237 LEU A N 1
ATOM 1848 C CA . LEU A 1 237 ? -7.106 14.526 3.389 1.00 79.50 237 LEU A CA 1
ATOM 1849 C C . LEU A 1 237 ? -7.467 15.057 1.998 1.00 79.50 237 LEU A C 1
ATOM 1851 O O . LEU A 1 237 ? -6.583 15.201 1.155 1.00 79.50 237 LEU A O 1
ATOM 1855 N N . VAL A 1 238 ? -8.737 15.404 1.765 1.00 80.12 238 VAL A N 1
ATOM 1856 C CA . VAL A 1 238 ? -9.165 16.048 0.510 1.00 80.12 238 VAL A CA 1
ATOM 1857 C C . VAL A 1 238 ? -8.484 17.406 0.342 1.00 80.12 238 VAL A C 1
ATOM 1859 O O . VAL A 1 238 ? -8.000 17.725 -0.743 1.00 80.12 238 VAL A O 1
ATOM 1862 N N . LEU A 1 239 ? -8.391 18.195 1.414 1.00 80.25 239 LEU A N 1
ATOM 1863 C CA . LEU A 1 239 ? -7.705 19.485 1.382 1.00 80.25 239 LEU A CA 1
ATOM 1864 C C . LEU A 1 239 ? -6.208 19.321 1.074 1.00 80.25 239 LEU A C 1
ATOM 1866 O O . LEU A 1 239 ? -5.680 20.051 0.237 1.00 80.25 239 LEU A O 1
ATOM 1870 N N . ASN A 1 240 ? -5.541 18.330 1.674 1.00 82.44 240 ASN A N 1
ATOM 1871 C CA . ASN A 1 240 ? -4.146 18.001 1.371 1.00 82.44 240 ASN A CA 1
ATOM 1872 C C . ASN A 1 240 ? -3.953 17.550 -0.082 1.00 82.44 240 ASN A C 1
ATOM 1874 O O . ASN A 1 240 ? -3.006 17.991 -0.729 1.00 82.44 240 ASN A O 1
ATOM 1878 N N . LEU A 1 241 ? -4.858 16.733 -0.626 1.00 86.06 241 LEU A N 1
ATOM 1879 C CA . LEU A 1 241 ? -4.821 16.314 -2.030 1.00 86.06 241 LEU A CA 1
ATOM 1880 C C . LEU A 1 241 ? -4.865 17.527 -2.975 1.00 86.06 241 LEU A C 1
ATOM 1882 O O . LEU A 1 241 ? -4.066 17.624 -3.909 1.00 86.06 241 LEU A O 1
ATOM 1886 N N . VAL A 1 242 ? -5.765 18.477 -2.702 1.00 85.00 242 VAL A N 1
ATOM 1887 C CA . VAL A 1 242 ? -5.888 19.728 -3.468 1.00 85.00 242 VAL A CA 1
ATOM 1888 C C . VAL A 1 242 ? -4.638 20.593 -3.309 1.00 85.00 242 VAL A C 1
ATOM 1890 O O . VAL A 1 242 ? -4.125 21.121 -4.296 1.00 85.00 242 VAL A O 1
ATOM 1893 N N . LEU A 1 243 ? -4.103 20.711 -2.093 1.00 81.56 243 LEU A N 1
ATOM 1894 C CA . LEU A 1 243 ? -2.884 21.471 -1.832 1.00 81.56 243 LEU A CA 1
ATOM 1895 C C . LEU A 1 243 ? -1.688 20.892 -2.601 1.00 81.56 243 LEU A C 1
ATOM 1897 O O . LEU A 1 243 ? -0.971 21.639 -3.266 1.00 81.56 243 LEU A O 1
ATOM 1901 N N . TYR A 1 244 ? -1.497 19.571 -2.579 1.00 86.44 244 TYR A N 1
ATOM 1902 C CA . TYR A 1 244 ? -0.423 18.920 -3.329 1.00 86.44 244 TYR A CA 1
ATOM 1903 C C . TYR A 1 244 ? -0.606 19.049 -4.843 1.00 86.44 244 TYR A C 1
ATOM 1905 O O . TYR A 1 244 ? 0.378 19.263 -5.547 1.00 86.44 244 TYR A O 1
ATOM 1913 N N . PHE A 1 245 ? -1.840 19.034 -5.354 1.00 87.25 245 PHE A N 1
ATOM 1914 C CA . PHE A 1 245 ? -2.112 19.338 -6.762 1.00 87.25 245 PHE A CA 1
ATOM 1915 C C . PHE A 1 245 ? -1.679 20.761 -7.152 1.00 87.25 245 PHE A C 1
ATOM 1917 O O . PHE A 1 245 ? -1.029 20.964 -8.182 1.00 87.25 245 PHE A O 1
ATOM 1924 N N . ILE A 1 246 ? -1.985 21.750 -6.307 1.00 86.12 246 ILE A N 1
ATOM 1925 C CA . ILE A 1 246 ? -1.556 23.142 -6.504 1.00 86.12 246 ILE A CA 1
ATOM 1926 C C . ILE A 1 246 ? -0.026 23.231 -6.476 1.00 86.12 246 ILE A C 1
ATOM 1928 O O . ILE A 1 246 ? 0.569 23.853 -7.356 1.00 86.12 246 ILE A O 1
ATOM 1932 N N . ILE A 1 247 ? 0.618 22.565 -5.514 1.00 83.81 247 ILE A N 1
ATOM 1933 C CA . ILE A 1 247 ? 2.079 22.514 -5.391 1.00 83.81 247 ILE A CA 1
ATOM 1934 C C . ILE A 1 247 ? 2.719 21.905 -6.645 1.00 83.81 247 ILE A C 1
ATOM 1936 O O . ILE A 1 247 ? 3.651 22.500 -7.182 1.00 83.81 247 ILE A O 1
ATOM 1940 N N . ILE A 1 248 ? 2.210 20.777 -7.157 1.00 87.69 248 ILE A N 1
ATOM 1941 C CA . ILE A 1 248 ? 2.685 20.170 -8.413 1.00 87.69 248 ILE A CA 1
ATOM 1942 C C . ILE A 1 248 ? 2.551 21.168 -9.562 1.00 87.69 248 ILE A C 1
ATOM 1944 O O . ILE A 1 248 ? 3.490 21.339 -10.334 1.00 87.69 248 ILE A O 1
ATOM 1948 N N . THR A 1 249 ? 1.413 21.854 -9.662 1.00 86.25 249 THR A N 1
ATOM 1949 C CA . THR A 1 249 ? 1.136 22.803 -10.748 1.00 86.25 249 THR A CA 1
ATOM 1950 C C . THR A 1 249 ? 2.101 23.993 -10.713 1.00 86.25 249 THR A C 1
ATOM 1952 O O . THR A 1 249 ? 2.690 24.347 -11.736 1.00 86.25 249 THR A O 1
ATOM 1955 N N . ILE A 1 250 ? 2.328 24.578 -9.532 1.00 81.25 250 ILE A N 1
ATOM 1956 C CA . ILE A 1 250 ? 3.255 25.703 -9.337 1.00 81.25 250 ILE A CA 1
ATOM 1957 C C . ILE A 1 250 ? 4.707 25.259 -9.529 1.00 81.25 250 ILE A C 1
ATOM 1959 O O . ILE A 1 250 ? 5.478 25.961 -10.179 1.00 81.25 250 ILE A O 1
ATOM 1963 N N . ALA A 1 251 ? 5.097 24.097 -9.001 1.00 81.19 251 ALA A N 1
ATOM 1964 C CA . ALA A 1 251 ? 6.450 23.575 -9.151 1.00 81.19 251 ALA A CA 1
ATOM 1965 C C . ALA A 1 251 ? 6.743 23.209 -10.610 1.00 81.19 251 ALA A C 1
ATOM 1967 O O . ALA A 1 251 ? 7.790 23.585 -11.126 1.00 81.19 251 ALA A O 1
ATOM 1968 N N . ALA A 1 252 ? 5.809 22.565 -11.313 1.00 80.75 252 ALA A N 1
ATOM 1969 C CA . ALA A 1 252 ? 5.930 22.271 -12.740 1.00 80.75 252 ALA A CA 1
ATOM 1970 C C . ALA A 1 252 ? 6.034 23.558 -13.571 1.00 80.75 252 ALA A C 1
ATOM 1972 O O . ALA A 1 252 ? 6.879 23.649 -14.465 1.00 80.75 252 ALA A O 1
ATOM 1973 N N . TRP A 1 253 ? 5.242 24.584 -13.236 1.00 84.38 253 TRP A N 1
ATOM 1974 C CA . TRP A 1 253 ? 5.375 25.915 -13.826 1.00 84.38 253 TRP A CA 1
ATOM 1975 C C . TRP A 1 253 ? 6.752 26.533 -13.544 1.00 84.38 253 TRP A C 1
ATOM 1977 O O . TRP A 1 253 ? 7.403 27.012 -14.471 1.00 84.38 253 TRP A O 1
ATOM 1987 N N . ALA A 1 254 ? 7.236 26.472 -12.302 1.00 72.44 254 ALA A N 1
ATOM 1988 C CA . ALA A 1 254 ? 8.522 27.032 -11.903 1.00 72.44 254 ALA A CA 1
ATOM 1989 C C . ALA A 1 254 ? 9.696 26.307 -12.572 1.00 72.44 254 ALA A C 1
ATOM 1991 O O . ALA A 1 254 ? 10.585 26.980 -13.085 1.00 72.44 254 ALA A O 1
ATOM 1992 N N . VAL A 1 255 ? 9.695 24.968 -12.636 1.00 73.44 255 VAL A N 1
ATOM 1993 C CA . VAL A 1 255 ? 10.688 24.178 -13.390 1.00 73.44 255 VAL A CA 1
ATOM 1994 C C . VAL A 1 255 ? 10.687 24.614 -14.847 1.00 73.44 255 VAL A C 1
ATOM 1996 O O . VAL A 1 255 ? 11.740 24.918 -15.405 1.00 73.44 255 VAL A O 1
ATOM 1999 N N . ASN A 1 256 ? 9.503 24.710 -15.450 1.00 74.50 256 ASN A N 1
ATOM 2000 C CA . ASN A 1 256 ? 9.361 25.144 -16.831 1.00 74.50 256 ASN A CA 1
ATOM 2001 C C . ASN A 1 256 ? 9.907 26.571 -17.034 1.00 74.50 256 ASN A C 1
ATOM 2003 O O . ASN A 1 256 ? 10.620 26.820 -18.000 1.00 74.50 256 ASN A O 1
ATOM 2007 N N . HIS A 1 257 ? 9.649 27.496 -16.107 1.00 71.94 257 HIS A N 1
ATOM 2008 C CA . HIS A 1 257 ? 10.151 28.876 -16.151 1.00 71.94 257 HIS A CA 1
ATOM 2009 C C . HIS A 1 257 ? 11.662 28.986 -15.883 1.00 71.94 257 HIS A C 1
ATOM 2011 O O . HIS A 1 257 ? 12.356 29.786 -16.511 1.00 71.94 257 HIS A O 1
ATOM 2017 N N . GLY A 1 258 ? 12.202 28.160 -14.986 1.00 65.44 258 GLY A N 1
ATOM 2018 C CA . GLY A 1 258 ? 13.636 28.051 -14.719 1.00 65.44 258 GLY A CA 1
ATOM 2019 C C . GLY A 1 258 ? 14.384 27.571 -15.957 1.00 65.44 258 GLY A C 1
ATOM 2020 O O . GLY A 1 258 ? 15.324 28.225 -16.404 1.00 65.44 258 GLY A O 1
ATOM 2021 N N . ILE A 1 259 ? 13.904 26.500 -16.594 1.00 63.34 259 ILE A N 1
ATOM 2022 C CA . ILE A 1 259 ? 14.487 25.948 -17.829 1.00 63.34 259 ILE A CA 1
ATOM 2023 C C . ILE A 1 259 ? 14.528 27.002 -18.947 1.00 63.34 259 ILE A C 1
ATOM 2025 O O . ILE A 1 259 ? 15.463 27.035 -19.747 1.00 63.34 259 ILE A O 1
ATOM 2029 N N . GLN A 1 260 ? 13.543 27.899 -18.982 1.00 61.59 260 GLN A N 1
ATOM 2030 C CA . GLN A 1 260 ? 13.457 28.974 -19.968 1.00 61.59 260 GLN A CA 1
ATOM 2031 C C . GLN A 1 260 ? 14.548 30.025 -19.812 1.00 61.59 260 GLN A C 1
ATOM 2033 O O . GLN A 1 260 ? 15.277 30.287 -20.766 1.00 61.59 260 GLN A O 1
ATOM 2038 N N . ARG A 1 261 ? 14.671 30.609 -18.617 1.00 59.28 261 ARG A N 1
ATOM 2039 C CA . ARG A 1 261 ? 15.605 31.718 -18.362 1.00 59.28 261 ARG A CA 1
ATOM 2040 C C . ARG A 1 261 ? 17.038 31.269 -18.108 1.00 59.28 261 ARG A C 1
ATOM 2042 O O . ARG A 1 261 ? 17.957 32.028 -18.398 1.00 59.28 261 ARG A O 1
ATOM 2049 N N . SER A 1 262 ? 17.254 30.021 -17.684 1.00 51.69 262 SER A N 1
ATOM 2050 C CA . SER A 1 262 ? 18.600 29.426 -17.596 1.00 51.69 262 SER A CA 1
ATOM 2051 C C . SER A 1 262 ? 19.400 29.586 -18.875 1.00 51.69 262 SER A C 1
ATOM 2053 O O . SER A 1 262 ? 20.613 29.777 -18.855 1.00 51.69 262 SER A O 1
ATOM 2055 N N . ARG A 1 263 ? 18.695 29.511 -20.000 1.00 51.44 263 ARG A N 1
ATOM 2056 C CA . ARG A 1 263 ? 19.276 29.555 -21.328 1.00 51.44 263 ARG A CA 1
ATOM 2057 C C . ARG A 1 263 ? 19.762 30.946 -21.731 1.00 51.44 263 ARG A C 1
ATOM 2059 O O . ARG A 1 263 ? 20.681 31.043 -22.534 1.00 51.44 263 ARG A O 1
ATOM 2066 N N . GLU A 1 264 ? 19.155 31.992 -21.177 1.00 56.50 264 GLU A N 1
ATOM 2067 C CA . GLU A 1 264 ? 19.476 33.395 -21.462 1.00 56.50 264 GLU A CA 1
ATOM 2068 C C . GLU A 1 264 ? 20.619 33.908 -20.572 1.00 56.50 264 GLU A C 1
ATOM 2070 O O . GLU A 1 264 ? 21.410 34.738 -21.005 1.00 56.50 264 GLU A O 1
ATOM 2075 N N . THR A 1 265 ? 20.748 33.399 -19.340 1.00 50.38 265 THR A N 1
ATOM 2076 C CA . THR A 1 265 ? 21.755 33.867 -18.364 1.00 50.38 265 THR A CA 1
ATOM 2077 C C . THR A 1 265 ? 23.056 33.043 -18.376 1.00 50.38 265 THR A C 1
ATOM 2079 O O . THR A 1 265 ? 24.110 33.548 -17.987 1.00 50.38 265 THR A O 1
ATOM 2082 N N . ALA A 1 266 ? 23.033 31.795 -18.869 1.00 48.38 266 ALA A N 1
ATOM 2083 C CA . ALA A 1 266 ? 24.213 30.917 -18.931 1.00 48.38 266 ALA A CA 1
ATOM 2084 C C . ALA A 1 266 ? 25.321 31.392 -19.897 1.00 48.38 266 ALA A C 1
ATOM 2086 O O . ALA A 1 266 ? 26.450 30.913 -19.803 1.00 48.38 266 ALA A O 1
ATOM 2087 N N . SER A 1 267 ? 25.040 32.344 -20.793 1.00 51.31 267 SER A N 1
ATOM 2088 C CA . SER A 1 267 ? 26.046 32.953 -21.676 1.00 51.31 267 SER A CA 1
ATOM 2089 C C . SER A 1 267 ? 26.874 34.064 -21.015 1.00 51.31 267 SER A C 1
ATOM 2091 O O . SER A 1 267 ? 27.826 34.533 -21.629 1.00 51.31 267 SER A O 1
ATOM 2093 N N . ALA A 1 268 ? 26.531 34.495 -19.793 1.00 50.91 268 ALA A N 1
ATOM 2094 C CA . ALA A 1 268 ? 27.120 35.675 -19.148 1.00 50.91 268 ALA A CA 1
ATOM 2095 C C . ALA A 1 268 ? 27.844 35.407 -17.806 1.00 50.91 268 ALA A C 1
ATOM 2097 O O . ALA A 1 268 ? 28.355 36.351 -17.208 1.00 50.91 268 ALA A O 1
ATOM 2098 N N . LEU A 1 269 ? 27.907 34.160 -17.308 1.00 47.84 269 LEU A N 1
ATOM 2099 C CA . LEU A 1 269 ? 28.469 33.844 -15.980 1.00 47.84 269 LEU A CA 1
ATOM 2100 C C . LEU A 1 269 ? 29.771 33.023 -16.012 1.00 47.84 269 LEU A C 1
ATOM 2102 O O . LEU A 1 269 ? 29.904 32.067 -16.773 1.00 47.84 269 LEU A O 1
ATOM 2106 N N . SER A 1 270 ? 30.703 33.355 -15.110 1.00 49.28 270 SER A N 1
ATOM 2107 C CA . SER A 1 270 ? 31.969 32.639 -14.891 1.00 49.28 270 SER A CA 1
ATOM 2108 C C . SER A 1 270 ? 31.837 31.443 -13.924 1.00 49.28 270 SER A C 1
ATOM 2110 O O . SER A 1 270 ? 30.924 31.356 -13.100 1.00 49.28 270 SER A O 1
ATOM 2112 N N . VAL A 1 271 ? 32.750 30.475 -14.069 1.00 41.28 271 VAL A N 1
ATOM 2113 C CA . VAL A 1 271 ? 32.698 29.110 -13.504 1.00 41.28 271 VAL A CA 1
ATOM 2114 C C . VAL A 1 271 ? 32.817 29.129 -11.971 1.00 41.28 271 VAL A C 1
ATOM 2116 O O . VAL A 1 271 ? 33.878 29.443 -11.431 1.00 41.28 271 VAL A O 1
ATOM 2119 N N . PRO A 1 272 ? 31.703 28.873 -11.259 1.00 40.22 272 PRO A N 1
ATOM 2120 C CA . PRO A 1 272 ? 31.329 27.522 -10.816 1.00 40.22 272 PRO A CA 1
ATOM 2121 C C . PRO A 1 272 ? 29.864 27.143 -11.137 1.00 40.22 272 PRO A C 1
ATOM 2123 O O . PRO A 1 272 ? 29.394 26.083 -10.731 1.00 40.22 272 PRO A O 1
ATOM 2126 N N . LEU A 1 273 ? 29.130 28.002 -11.856 1.00 43.31 273 LEU A N 1
ATOM 2127 C CA . LEU A 1 273 ? 27.674 27.905 -12.053 1.00 43.31 273 LEU A CA 1
ATOM 2128 C C . LEU A 1 273 ? 27.207 27.019 -13.228 1.00 43.31 273 LEU A C 1
ATOM 2130 O O . LEU A 1 273 ? 26.013 26.776 -13.353 1.00 43.31 273 LEU A O 1
ATOM 2134 N N . GLN A 1 274 ? 28.116 26.477 -14.047 1.00 46.03 274 GLN A N 1
ATOM 2135 C CA . GLN A 1 274 ? 27.777 25.620 -15.203 1.00 46.03 274 GLN A CA 1
ATOM 2136 C C . GLN A 1 274 ? 27.335 24.185 -14.849 1.00 46.03 274 GLN A C 1
ATOM 2138 O O . GLN A 1 274 ? 26.968 23.424 -15.738 1.00 46.03 274 GLN A O 1
ATOM 2143 N N . ILE A 1 275 ? 27.381 23.792 -13.574 1.00 42.50 275 ILE A N 1
ATOM 2144 C CA . ILE A 1 275 ? 27.125 22.405 -13.142 1.00 42.50 275 ILE A CA 1
ATOM 2145 C C . ILE A 1 275 ? 25.628 22.160 -12.845 1.00 42.50 275 ILE A C 1
ATOM 2147 O O . ILE A 1 275 ? 25.201 21.011 -12.759 1.00 42.50 275 ILE A O 1
ATOM 2151 N N . PHE A 1 276 ? 24.799 23.209 -12.743 1.00 41.31 276 PHE A N 1
ATOM 2152 C CA . PHE A 1 276 ? 23.355 23.057 -12.522 1.00 41.31 276 PHE A CA 1
ATOM 2153 C C . PHE A 1 276 ? 22.551 23.106 -13.828 1.00 41.31 276 PHE A C 1
ATOM 2155 O O . PHE A 1 276 ? 22.638 24.097 -14.550 1.00 41.31 276 PHE A O 1
ATOM 2162 N N . PRO A 1 277 ? 21.705 22.096 -14.113 1.00 49.12 277 PRO A N 1
ATOM 2163 C CA . PRO A 1 277 ? 20.949 22.032 -15.364 1.00 49.12 277 PRO A CA 1
ATOM 2164 C C . PRO A 1 277 ? 19.805 23.062 -15.459 1.00 49.12 277 PRO A C 1
ATOM 2166 O O . PRO A 1 277 ? 19.266 23.251 -16.547 1.00 49.12 277 PRO A O 1
ATOM 2169 N N . ILE A 1 278 ? 19.417 23.719 -14.352 1.00 54.47 278 ILE A N 1
ATOM 2170 C CA . ILE A 1 278 ? 18.306 24.686 -14.299 1.00 54.47 278 ILE A CA 1
ATOM 2171 C C . ILE A 1 278 ? 18.642 25.846 -13.335 1.00 54.47 278 ILE A C 1
ATOM 2173 O O . ILE A 1 278 ? 18.628 25.692 -12.116 1.00 54.47 278 ILE A O 1
ATOM 2177 N N . TYR A 1 279 ? 18.940 27.014 -13.893 1.00 53.50 279 TYR A N 1
ATOM 2178 C CA . TYR A 1 279 ? 19.073 28.317 -13.245 1.00 53.50 279 TYR A CA 1
ATOM 2179 C C . TYR A 1 279 ? 17.714 29.031 -13.132 1.00 53.50 279 TYR A C 1
ATOM 2181 O O . TYR A 1 279 ? 17.018 29.291 -14.117 1.00 53.50 279 TYR A O 1
ATOM 2189 N N . PHE A 1 280 ? 17.341 29.373 -11.901 1.00 59.06 280 PHE A N 1
ATOM 2190 C CA . PHE A 1 280 ? 16.111 30.094 -11.604 1.00 59.06 280 PHE A CA 1
ATOM 2191 C C . PHE A 1 280 ? 16.438 31.587 -11.452 1.00 59.06 280 PHE A C 1
ATOM 2193 O O . PHE A 1 280 ? 17.303 31.942 -10.658 1.00 59.06 280 PHE A O 1
ATOM 2200 N N . PRO A 1 281 ? 15.760 32.474 -12.195 1.00 49.53 281 PRO A N 1
ATOM 2201 C CA . PRO A 1 281 ? 16.048 33.915 -12.241 1.00 49.53 281 PRO A CA 1
ATOM 2202 C C . PRO A 1 281 ? 15.573 34.680 -10.995 1.00 49.53 281 PRO A C 1
ATOM 2204 O O . PRO A 1 281 ? 15.748 35.890 -10.902 1.00 49.53 281 PRO A O 1
ATOM 2207 N N . PHE A 1 282 ? 14.907 33.990 -10.074 1.00 51.75 282 PHE A N 1
ATOM 2208 C CA . PHE A 1 282 ? 14.433 34.503 -8.799 1.00 51.75 282 PHE A CA 1
ATOM 2209 C C . PHE A 1 282 ? 14.964 33.590 -7.693 1.00 51.75 282 PHE A C 1
ATOM 2211 O O . PHE A 1 282 ? 14.887 32.367 -7.805 1.00 51.75 282 PHE A O 1
ATOM 2218 N N . GLY A 1 283 ? 15.493 34.189 -6.627 1.00 49.81 283 GLY A N 1
ATOM 2219 C CA . GLY A 1 283 ? 16.063 33.463 -5.492 1.00 49.81 283 GLY A CA 1
ATOM 2220 C C . GLY A 1 283 ? 17.544 33.099 -5.657 1.00 49.81 283 GLY A C 1
ATOM 2221 O O . GLY A 1 283 ? 18.220 33.509 -6.595 1.00 49.81 283 GLY A O 1
ATOM 2222 N N . ASN A 1 284 ? 18.080 32.366 -4.683 1.00 55.31 284 ASN A N 1
ATOM 2223 C CA . ASN A 1 284 ? 19.490 31.959 -4.637 1.00 55.31 284 ASN A CA 1
ATOM 2224 C C . ASN A 1 284 ? 19.696 30.563 -5.275 1.00 55.31 284 ASN A C 1
ATOM 2226 O O . ASN A 1 284 ? 18.737 29.913 -5.692 1.00 55.31 284 ASN A O 1
ATOM 2230 N N . MET A 1 285 ? 20.935 30.056 -5.301 1.00 54.47 285 MET A N 1
ATOM 2231 C CA . MET A 1 285 ? 21.291 28.718 -5.828 1.00 54.47 285 MET A CA 1
ATOM 2232 C C . MET A 1 285 ? 20.479 27.552 -5.228 1.00 54.47 285 MET A C 1
ATOM 2234 O O . MET A 1 285 ? 20.374 26.495 -5.844 1.00 54.47 285 MET A O 1
ATOM 2238 N N . SER A 1 286 ? 19.883 27.723 -4.042 1.00 55.41 286 SER A N 1
ATOM 2239 C CA . SER A 1 286 ? 19.051 26.689 -3.412 1.00 55.41 286 SER A CA 1
ATOM 2240 C C . SER A 1 286 ? 17.656 26.564 -4.035 1.00 55.41 286 SER A C 1
ATOM 2242 O O . SER A 1 286 ? 17.006 25.535 -3.874 1.00 55.41 286 SER A O 1
ATOM 2244 N N . THR A 1 287 ? 17.209 27.579 -4.780 1.00 60.81 287 THR A N 1
ATOM 2245 C CA . THR A 1 287 ? 15.856 27.645 -5.354 1.00 60.81 287 THR A CA 1
ATOM 2246 C C . THR A 1 287 ? 15.614 26.522 -6.361 1.00 60.81 287 THR A C 1
ATOM 2248 O O . THR A 1 287 ? 14.519 25.974 -6.421 1.00 60.81 287 THR A O 1
ATOM 2251 N N . GLY A 1 288 ? 16.643 26.103 -7.106 1.00 64.88 288 GLY A N 1
ATOM 2252 C CA . GLY A 1 288 ? 16.496 24.995 -8.051 1.00 64.88 288 GLY A CA 1
ATOM 2253 C C . GLY A 1 288 ? 16.302 23.639 -7.383 1.00 64.88 288 GLY A C 1
ATOM 2254 O O . GLY A 1 288 ? 15.469 22.847 -7.820 1.00 64.88 288 GLY A O 1
ATOM 2255 N N . PHE A 1 289 ? 16.991 23.405 -6.269 1.00 65.94 289 PHE A N 1
ATOM 2256 C CA . PHE A 1 289 ? 16.753 22.231 -5.437 1.00 65.94 289 PHE A CA 1
ATOM 2257 C C . PHE A 1 289 ? 15.372 22.270 -4.796 1.00 65.94 289 PHE A C 1
ATOM 2259 O O . PHE A 1 289 ? 14.646 21.282 -4.858 1.00 65.94 289 PHE A O 1
ATOM 2266 N N . PHE A 1 290 ? 14.996 23.424 -4.238 1.00 72.12 290 PHE A N 1
ATOM 2267 C CA . PHE A 1 290 ? 13.690 23.642 -3.629 1.00 72.12 290 PHE A CA 1
ATOM 2268 C C . PHE A 1 290 ? 12.562 23.253 -4.590 1.00 72.12 290 PHE A C 1
ATOM 2270 O O . PHE A 1 290 ? 11.699 22.461 -4.227 1.00 72.12 290 PHE A O 1
ATOM 2277 N N . VAL A 1 291 ? 12.596 23.729 -5.838 1.00 75.69 291 VAL A N 1
ATOM 2278 C CA . VAL A 1 291 ? 11.533 23.464 -6.818 1.00 75.69 291 VAL A CA 1
ATOM 2279 C C . VAL A 1 291 ? 11.471 21.981 -7.222 1.00 75.69 291 VAL A C 1
ATOM 2281 O O . VAL A 1 291 ? 10.378 21.425 -7.318 1.00 75.69 291 VAL A O 1
ATOM 2284 N N . ILE A 1 292 ? 12.614 21.311 -7.407 1.00 75.25 292 ILE A N 1
ATOM 2285 C CA . ILE A 1 292 ? 12.657 19.880 -7.765 1.00 75.25 292 ILE A CA 1
ATOM 2286 C C . ILE A 1 292 ? 12.144 19.007 -6.612 1.00 75.25 292 ILE A C 1
ATOM 2288 O O . ILE A 1 292 ? 11.328 18.109 -6.826 1.00 75.25 292 ILE A O 1
ATOM 2292 N N . TYR A 1 293 ? 12.574 19.285 -5.380 1.00 76.38 293 TYR A N 1
ATOM 2293 C CA . TYR A 1 293 ? 12.093 18.561 -4.205 1.00 76.38 293 TYR A CA 1
ATOM 2294 C C . TYR A 1 293 ? 10.623 18.858 -3.907 1.00 76.38 293 TYR A C 1
ATOM 2296 O O . TYR A 1 293 ? 9.898 17.952 -3.513 1.00 76.38 293 TYR A O 1
ATOM 2304 N N . THR A 1 294 ? 10.158 20.081 -4.168 1.00 81.69 294 THR A N 1
ATOM 2305 C CA . THR A 1 294 ? 8.741 20.457 -4.055 1.00 81.69 294 THR A CA 1
ATOM 2306 C C . THR A 1 294 ? 7.881 19.692 -5.064 1.00 81.69 294 THR A C 1
ATOM 2308 O O . THR A 1 294 ? 6.793 19.238 -4.719 1.00 81.69 294 THR A O 1
ATOM 2311 N N . LEU A 1 295 ? 8.375 19.479 -6.288 1.00 83.12 295 LEU A N 1
ATOM 2312 C CA . LEU A 1 295 ? 7.688 18.668 -7.297 1.00 83.12 295 LEU A CA 1
ATOM 2313 C C . LEU A 1 295 ? 7.598 17.192 -6.876 1.00 83.12 295 LEU A C 1
ATOM 2315 O O . LEU A 1 295 ? 6.526 16.596 -6.953 1.00 83.12 295 LEU A O 1
ATOM 2319 N N . LEU A 1 296 ? 8.701 16.617 -6.383 1.00 79.56 296 LEU A N 1
ATOM 2320 C CA . LEU A 1 296 ? 8.735 15.246 -5.858 1.00 79.56 296 LEU A CA 1
ATOM 2321 C C . LEU A 1 296 ? 7.811 15.073 -4.645 1.00 79.56 296 LEU A C 1
ATOM 2323 O O . LEU A 1 296 ? 7.025 14.128 -4.603 1.00 79.56 296 LEU A O 1
ATOM 2327 N N . ALA A 1 297 ? 7.867 16.001 -3.689 1.00 81.44 297 ALA A N 1
ATOM 2328 C CA . ALA A 1 297 ? 6.990 16.022 -2.523 1.00 81.44 297 ALA A CA 1
ATOM 2329 C C . ALA A 1 297 ? 5.516 16.156 -2.925 1.00 81.44 297 ALA A C 1
ATOM 2331 O O . ALA A 1 297 ? 4.668 15.484 -2.348 1.00 81.44 297 ALA A O 1
ATOM 2332 N N . GLY A 1 298 ? 5.222 16.963 -3.948 1.00 83.75 298 GLY A N 1
ATOM 2333 C CA . GLY A 1 298 ? 3.887 17.110 -4.516 1.00 83.75 298 GLY A CA 1
ATOM 2334 C C . GLY A 1 298 ? 3.331 15.799 -5.068 1.00 83.75 298 GLY A C 1
ATOM 2335 O O . GLY A 1 298 ? 2.236 15.392 -4.691 1.00 83.75 298 GLY A O 1
ATOM 2336 N N . VAL A 1 299 ? 4.094 15.108 -5.920 1.00 85.25 299 VAL A N 1
ATOM 2337 C CA . VAL A 1 299 ? 3.659 13.845 -6.546 1.00 85.25 299 VAL A CA 1
ATOM 2338 C C . VAL A 1 299 ? 3.480 12.739 -5.508 1.00 85.25 299 VAL A C 1
ATOM 2340 O O . VAL A 1 299 ? 2.449 12.066 -5.498 1.00 85.25 299 VAL A O 1
ATOM 2343 N N . VAL A 1 300 ? 4.451 12.571 -4.606 1.00 82.00 300 VAL A N 1
ATOM 2344 C CA . VAL A 1 300 ? 4.352 11.572 -3.534 1.00 82.00 300 VAL A CA 1
ATOM 2345 C C . VAL A 1 300 ? 3.202 11.918 -2.586 1.00 82.00 300 VAL A C 1
ATOM 2347 O O . VAL A 1 300 ? 2.440 11.030 -2.222 1.00 82.00 300 VAL A O 1
ATOM 2350 N N . GLY A 1 301 ? 3.006 13.197 -2.260 1.00 82.81 301 GLY A N 1
ATOM 2351 C CA . GLY A 1 301 ? 1.920 13.641 -1.389 1.00 82.81 301 GLY A CA 1
ATOM 2352 C C . GLY A 1 301 ? 0.527 13.495 -1.972 1.00 82.81 301 GLY A C 1
ATOM 2353 O O . GLY A 1 301 ? -0.415 13.180 -1.245 1.00 82.81 301 GLY A O 1
ATOM 2354 N N . MET A 1 302 ? 0.388 13.641 -3.287 1.00 83.19 302 MET A N 1
ATOM 2355 C CA . MET A 1 302 ? -0.855 13.324 -3.979 1.00 83.19 302 MET A CA 1
ATOM 2356 C C . MET A 1 302 ? -1.158 11.819 -3.919 1.00 83.19 302 MET A C 1
ATOM 2358 O O . MET A 1 302 ? -2.285 11.440 -3.598 1.00 83.19 302 MET A O 1
ATOM 2362 N N . ALA A 1 303 ? -0.162 10.964 -4.170 1.00 81.12 303 ALA A N 1
ATOM 2363 C CA . ALA A 1 303 ? -0.333 9.512 -4.123 1.00 81.12 303 ALA A CA 1
ATOM 2364 C C . ALA A 1 303 ? -0.693 9.011 -2.712 1.00 81.12 303 ALA A C 1
ATOM 2366 O O . ALA A 1 303 ? -1.616 8.215 -2.562 1.00 81.12 303 ALA A O 1
ATOM 2367 N N . THR A 1 304 ? -0.028 9.520 -1.672 1.00 82.06 304 THR A N 1
ATOM 2368 C CA . THR A 1 304 ? -0.289 9.120 -0.278 1.00 82.06 304 THR A CA 1
ATOM 2369 C C . THR A 1 304 ? -1.602 9.677 0.266 1.00 82.06 304 THR A C 1
ATOM 2371 O O . THR A 1 304 ? -2.280 9.007 1.042 1.00 82.06 304 THR A O 1
ATOM 2374 N N . SER A 1 305 ? -2.016 10.874 -0.167 1.00 82.25 305 SER A N 1
ATOM 2375 C CA . SER A 1 305 ? -3.338 11.419 0.175 1.00 82.25 305 SER A CA 1
ATOM 2376 C C . SER A 1 305 ? -4.461 10.603 -0.474 1.00 82.25 305 SER A C 1
ATOM 2378 O O . SER A 1 305 ? -5.497 10.385 0.151 1.00 82.25 305 SER A O 1
ATOM 2380 N N . HIS A 1 306 ? -4.248 10.097 -1.695 1.00 80.38 306 HIS A N 1
ATOM 2381 C CA . HIS A 1 306 ? -5.189 9.188 -2.350 1.00 80.38 306 HIS A CA 1
ATOM 2382 C C . HIS A 1 306 ? -5.288 7.846 -1.614 1.00 80.38 306 HIS A C 1
ATOM 2384 O O . HIS A 1 306 ? -6.393 7.376 -1.354 1.00 80.38 306 HIS A O 1
ATOM 2390 N N . THR A 1 307 ? -4.167 7.213 -1.261 1.00 77.94 307 THR A N 1
ATOM 2391 C CA . THR A 1 307 ? -4.208 5.955 -0.495 1.00 77.94 307 THR A CA 1
ATOM 2392 C C . THR A 1 307 ? -4.814 6.175 0.891 1.00 77.94 307 THR A C 1
ATOM 2394 O O . THR A 1 307 ? -5.623 5.373 1.343 1.00 77.94 307 THR A O 1
ATOM 2397 N N . GLY A 1 308 ? -4.516 7.307 1.536 1.00 74.06 308 GLY A N 1
ATOM 2398 C CA . GLY A 1 308 ? -5.128 7.701 2.805 1.00 74.06 308 GLY A CA 1
ATOM 2399 C C . GLY A 1 308 ? -6.653 7.840 2.731 1.00 74.06 308 GLY A C 1
ATOM 2400 O O . GLY A 1 308 ? -7.337 7.430 3.663 1.00 74.06 308 GLY A O 1
ATOM 2401 N N . LEU A 1 309 ? -7.203 8.357 1.625 1.00 78.06 309 LEU A N 1
ATOM 2402 C CA . LEU A 1 309 ? -8.655 8.437 1.410 1.00 78.06 309 LEU A CA 1
ATOM 2403 C C . LEU A 1 309 ? -9.315 7.057 1.305 1.00 78.06 309 LEU A C 1
ATOM 2405 O O . LEU A 1 309 ? -10.390 6.864 1.872 1.00 78.06 309 LEU A O 1
ATOM 2409 N N . GLU A 1 310 ? -8.670 6.100 0.636 1.00 75.94 310 GLU A N 1
ATOM 2410 C CA . GLU A 1 310 ? -9.158 4.716 0.556 1.00 75.94 310 GLU A CA 1
ATOM 2411 C C . GLU A 1 310 ? -9.134 4.028 1.932 1.00 75.94 310 GLU A C 1
ATOM 2413 O O . GLU A 1 310 ? -10.136 3.449 2.351 1.00 75.94 310 GLU A O 1
ATOM 2418 N N . HIS A 1 311 ? -8.057 4.186 2.708 1.00 73.81 311 HIS A N 1
ATOM 2419 C CA . HIS A 1 311 ? -7.982 3.627 4.066 1.00 73.81 311 HIS A CA 1
ATOM 2420 C C . HIS A 1 311 ? -8.997 4.261 5.026 1.00 73.81 311 HIS A C 1
ATOM 2422 O O . HIS A 1 311 ? -9.597 3.575 5.851 1.00 73.81 311 HIS A O 1
ATOM 2428 N N . VAL A 1 312 ? -9.262 5.564 4.899 1.00 70.94 312 VAL A N 1
ATOM 2429 C CA . VAL A 1 312 ? -10.294 6.252 5.692 1.00 70.94 312 VAL A CA 1
ATOM 2430 C C . VAL A 1 312 ? -11.714 5.809 5.313 1.00 70.94 312 VAL A C 1
ATOM 2432 O O . VAL A 1 312 ? -12.635 5.864 6.136 1.00 70.94 312 VAL A O 1
ATOM 2435 N N . ARG A 1 313 ? -11.905 5.329 4.082 1.00 69.25 313 ARG A N 1
ATOM 2436 C CA . ARG A 1 313 ? -13.175 4.768 3.617 1.00 69.25 313 ARG A CA 1
ATOM 2437 C C . ARG A 1 313 ? -13.457 3.393 4.228 1.00 69.25 313 ARG A C 1
ATOM 2439 O O . ARG A 1 313 ? -14.617 3.104 4.514 1.00 69.25 313 ARG A O 1
ATOM 2446 N N . LEU A 1 314 ? -12.418 2.584 4.445 1.00 69.88 314 LEU A N 1
ATOM 2447 C CA . LEU A 1 314 ? -12.498 1.260 5.077 1.00 69.88 314 LEU A CA 1
ATOM 2448 C C . LEU A 1 314 ? -12.470 1.335 6.620 1.00 69.88 314 LEU A C 1
ATOM 2450 O O . LEU A 1 314 ? -13.124 0.531 7.277 1.00 69.88 314 LEU A O 1
ATOM 2454 N N . TRP A 1 315 ? -11.789 2.344 7.181 1.00 63.00 315 TRP A N 1
ATOM 2455 C CA . TRP A 1 315 ? -11.698 2.698 8.610 1.00 63.00 315 TRP A CA 1
ATOM 2456 C C . TRP A 1 315 ? -11.370 1.522 9.551 1.00 63.00 315 TRP A C 1
ATOM 2458 O O . TRP A 1 315 ? -11.967 1.372 10.621 1.00 63.00 315 TRP A O 1
ATOM 2468 N N . ASP A 1 316 ? -10.392 0.702 9.156 1.00 56.59 316 ASP A N 1
ATOM 2469 C CA . ASP A 1 316 ? -9.866 -0.403 9.964 1.00 56.59 316 ASP A CA 1
ATOM 2470 C C . ASP A 1 316 ? -8.634 0.027 10.786 1.00 56.59 316 ASP A C 1
ATOM 2472 O O . ASP A 1 316 ? -7.775 0.776 10.317 1.00 56.59 316 ASP A O 1
ATOM 2476 N N . ILE A 1 317 ? -8.530 -0.435 12.036 1.00 52.38 317 ILE A N 1
ATOM 2477 C CA . ILE A 1 317 ? -7.558 0.070 13.028 1.00 52.38 317 ILE A CA 1
ATOM 2478 C C . ILE A 1 317 ? -6.120 -0.337 12.665 1.00 52.38 317 ILE A C 1
ATOM 2480 O O . ILE A 1 317 ? -5.175 0.398 12.953 1.00 52.38 317 ILE A O 1
ATOM 2484 N N . SER A 1 318 ? -5.944 -1.482 12.002 1.00 53.09 318 SER A N 1
ATOM 2485 C CA . SER A 1 318 ? -4.635 -1.973 11.558 1.00 53.09 318 SER A CA 1
ATOM 2486 C C . SER A 1 318 ? -4.035 -1.156 10.412 1.00 53.09 318 SER A C 1
ATOM 2488 O O . SER A 1 318 ? -2.817 -1.019 10.347 1.00 53.09 318 SER A O 1
ATOM 2490 N N . GLU A 1 319 ? -4.864 -0.577 9.541 1.00 57.59 319 GLU A N 1
ATOM 2491 C CA . GLU A 1 319 ? -4.410 0.120 8.327 1.00 57.59 319 GLU A CA 1
ATOM 2492 C C . GLU A 1 319 ? -4.059 1.599 8.568 1.00 57.59 319 GLU A C 1
ATOM 2494 O O . GLU A 1 319 ? -3.356 2.226 7.773 1.00 57.59 319 GLU A O 1
ATOM 2499 N N . ILE A 1 320 ? -4.485 2.171 9.702 1.00 57.84 320 ILE A N 1
ATOM 2500 C CA . ILE A 1 320 ? -4.180 3.563 10.079 1.00 57.84 320 ILE A CA 1
ATOM 2501 C C . ILE A 1 320 ? -2.667 3.768 10.267 1.00 57.84 320 ILE A C 1
ATOM 2503 O O . ILE A 1 320 ? -2.145 4.846 9.975 1.00 57.84 320 ILE A O 1
ATOM 2507 N N . HIS A 1 321 ? -1.947 2.733 10.708 1.00 58.16 321 HIS A N 1
ATOM 2508 C CA . HIS A 1 321 ? -0.492 2.769 10.867 1.00 58.16 321 HIS A CA 1
ATOM 2509 C C . HIS A 1 321 ? 0.241 2.856 9.520 1.00 58.16 321 HIS A C 1
ATOM 2511 O O . HIS A 1 321 ? 1.184 3.638 9.386 1.00 58.16 321 HIS A O 1
ATOM 2517 N N . ASP A 1 322 ? -0.238 2.142 8.500 1.00 59.56 322 ASP A N 1
ATOM 2518 C CA . ASP A 1 322 ? 0.334 2.179 7.150 1.00 59.56 322 ASP A CA 1
ATOM 2519 C C . ASP A 1 322 ? 0.064 3.532 6.469 1.00 59.56 322 ASP A C 1
ATOM 2521 O O . ASP A 1 322 ? 0.958 4.140 5.864 1.00 59.56 322 ASP A O 1
ATOM 2525 N N . ALA A 1 323 ? -1.139 4.084 6.664 1.00 63.75 323 ALA A N 1
ATOM 2526 C CA . ALA A 1 323 ? -1.481 5.434 6.225 1.00 63.75 323 ALA A CA 1
ATOM 2527 C C . ALA A 1 323 ? -0.619 6.509 6.929 1.00 63.75 323 ALA A C 1
ATOM 2529 O O . ALA A 1 323 ? -0.122 7.438 6.281 1.00 63.75 323 ALA A O 1
ATOM 2530 N N . ALA A 1 324 ? -0.356 6.364 8.232 1.00 62.53 324 ALA A N 1
ATOM 2531 C CA . ALA A 1 324 ? 0.527 7.260 8.981 1.00 62.53 324 ALA A CA 1
ATOM 2532 C C . ALA A 1 324 ? 1.987 7.181 8.492 1.00 62.53 324 ALA A C 1
ATOM 2534 O O . ALA A 1 324 ? 2.613 8.216 8.258 1.00 62.53 324 ALA A O 1
ATOM 2535 N N . ALA A 1 325 ? 2.510 5.980 8.233 1.00 62.38 325 ALA A N 1
ATOM 2536 C CA . ALA A 1 325 ? 3.855 5.799 7.689 1.00 62.38 325 ALA A CA 1
ATOM 2537 C C . ALA A 1 325 ? 4.013 6.456 6.303 1.00 62.38 325 ALA A C 1
ATOM 2539 O O . ALA A 1 325 ? 4.998 7.154 6.046 1.00 62.38 325 ALA A O 1
ATOM 2540 N N . SER A 1 326 ? 3.019 6.299 5.421 1.00 66.81 326 SER A N 1
ATOM 2541 C CA . SER A 1 326 ? 3.026 6.910 4.083 1.00 66.81 326 SER A CA 1
ATOM 2542 C C . SER A 1 326 ? 2.943 8.448 4.123 1.00 66.81 326 SER A C 1
ATOM 2544 O O . SER A 1 326 ? 3.643 9.146 3.378 1.00 66.81 326 SER A O 1
ATOM 2546 N N . SER A 1 327 ? 2.160 9.003 5.054 1.00 67.25 327 SER A N 1
ATOM 2547 C CA . SER A 1 327 ? 2.057 10.455 5.242 1.00 67.25 327 SER A CA 1
ATOM 2548 C C . SER A 1 327 ? 3.331 11.052 5.850 1.00 67.25 327 SER A C 1
ATOM 2550 O O . SER A 1 327 ? 3.752 12.132 5.435 1.00 67.25 327 SER A O 1
ATOM 2552 N N . MET A 1 328 ? 4.032 10.322 6.725 1.00 64.44 328 MET A N 1
ATOM 2553 C CA . MET A 1 328 ? 5.350 10.728 7.221 1.00 64.44 328 MET A CA 1
ATOM 2554 C C . MET A 1 328 ? 6.385 10.829 6.095 1.00 64.44 328 MET A C 1
ATOM 2556 O O . MET A 1 328 ? 7.096 11.831 6.021 1.00 64.44 328 MET A O 1
ATOM 2560 N N . VAL A 1 329 ? 6.445 9.857 5.174 1.00 67.25 329 VAL A N 1
ATOM 2561 C CA . VAL A 1 329 ? 7.340 9.917 3.997 1.00 67.25 329 VAL A CA 1
ATOM 2562 C C . VAL A 1 329 ? 7.087 11.185 3.172 1.00 67.25 329 VAL A C 1
ATOM 2564 O O . VAL A 1 329 ? 8.029 11.878 2.782 1.00 67.25 329 VAL A O 1
ATOM 2567 N N . THR A 1 330 ? 5.817 11.530 2.967 1.00 73.19 330 THR A N 1
ATOM 2568 C CA . THR A 1 330 ? 5.409 12.748 2.252 1.00 73.19 330 THR A CA 1
ATOM 2569 C C . THR A 1 330 ? 5.830 14.016 2.989 1.00 73.19 330 THR A C 1
ATOM 2571 O O . THR A 1 330 ? 6.392 14.941 2.392 1.00 73.19 330 THR A O 1
ATOM 2574 N N . TRP A 1 331 ? 5.579 14.066 4.297 1.00 75.50 331 TRP A N 1
ATOM 2575 C CA . TRP A 1 331 ? 5.930 15.207 5.134 1.00 75.50 331 TRP A CA 1
ATOM 2576 C C . TRP A 1 331 ? 7.436 15.466 5.118 1.00 75.50 331 TRP A C 1
ATOM 2578 O O . TRP A 1 331 ? 7.872 16.610 5.018 1.00 75.50 331 TRP A O 1
ATOM 2588 N N . SER A 1 332 ? 8.245 14.413 5.092 1.00 65.12 332 SER A N 1
ATOM 2589 C CA . SER A 1 332 ? 9.695 14.568 5.061 1.00 65.12 332 SER A CA 1
ATOM 2590 C C . SER A 1 332 ? 10.267 14.902 3.703 1.00 65.12 332 SER A C 1
ATOM 2592 O O . SER A 1 332 ? 11.239 15.644 3.650 1.00 65.12 332 SER A O 1
ATOM 2594 N N . LEU A 1 333 ? 9.652 14.462 2.605 1.00 67.25 333 LEU A N 1
ATOM 2595 C CA . LEU A 1 333 ? 9.967 15.021 1.286 1.00 67.25 333 LEU A CA 1
ATOM 2596 C C . LEU A 1 333 ? 9.623 16.514 1.227 1.00 67.25 333 LEU A C 1
ATOM 2598 O O . LEU A 1 333 ? 10.379 17.298 0.656 1.00 67.25 333 LEU A O 1
ATOM 2602 N N . THR A 1 334 ? 8.533 16.920 1.880 1.00 72.06 334 THR A N 1
ATOM 2603 C CA . THR A 1 334 ? 8.140 18.331 1.998 1.00 72.06 334 THR A CA 1
ATOM 2604 C C . THR A 1 334 ? 9.149 19.119 2.849 1.00 72.06 334 THR A C 1
ATOM 2606 O O . THR A 1 334 ? 9.591 20.190 2.441 1.00 72.06 334 THR A O 1
ATOM 2609 N N . LEU A 1 335 ? 9.611 18.573 3.980 1.00 67.62 335 LEU A N 1
ATOM 2610 C CA . LEU A 1 335 ? 10.687 19.174 4.780 1.00 67.62 335 LEU A CA 1
ATOM 2611 C C . LEU A 1 335 ? 12.020 19.237 4.034 1.00 67.62 335 LEU A C 1
ATOM 2613 O O . LEU A 1 335 ? 12.752 20.215 4.158 1.00 67.62 335 LEU A O 1
ATOM 2617 N N . LEU A 1 336 ? 12.349 18.203 3.265 1.00 66.25 336 LEU A N 1
ATOM 2618 C CA . LEU A 1 336 ? 13.553 18.154 2.443 1.00 66.25 336 LEU A CA 1
ATOM 2619 C C . LEU A 1 336 ? 13.478 19.188 1.320 1.00 66.25 336 LEU A C 1
ATOM 2621 O O . LEU A 1 336 ? 14.501 19.758 0.975 1.00 66.25 336 LEU A O 1
ATOM 2625 N N . ALA A 1 337 ? 12.290 19.522 0.815 1.00 61.66 337 ALA A N 1
ATOM 2626 C CA . ALA A 1 337 ? 12.141 20.682 -0.052 1.00 61.66 337 ALA A CA 1
ATOM 2627 C C . ALA A 1 337 ? 12.525 21.983 0.673 1.00 61.66 337 ALA A C 1
ATOM 2629 O O . ALA A 1 337 ? 13.235 22.800 0.097 1.00 61.66 337 ALA A O 1
ATOM 2630 N N . MET A 1 338 ? 12.164 22.142 1.951 1.00 58.97 338 MET A N 1
ATOM 2631 C CA . MET A 1 338 ? 12.460 23.341 2.756 1.00 58.97 338 MET A CA 1
ATOM 2632 C C . MET A 1 338 ? 13.919 23.417 3.273 1.00 58.97 338 MET A C 1
ATOM 2634 O O . MET A 1 338 ? 14.465 24.509 3.438 1.00 58.97 338 MET A O 1
ATOM 2638 N N . GLY A 1 339 ? 14.574 22.278 3.522 1.00 48.50 339 GLY A N 1
ATOM 2639 C CA . GLY A 1 339 ? 15.888 22.164 4.178 1.00 48.50 339 GLY A CA 1
ATOM 2640 C C . GLY A 1 339 ? 17.116 22.750 3.445 1.00 48.50 339 GLY A C 1
ATOM 2641 O O . GLY A 1 339 ? 17.890 23.482 4.074 1.00 48.50 339 GLY A O 1
ATOM 2642 N N . PRO A 1 340 ? 17.349 22.492 2.140 1.00 48.09 340 PRO A N 1
ATOM 2643 C CA . PRO A 1 340 ? 18.525 22.990 1.425 1.00 48.09 340 PRO A CA 1
ATOM 2644 C C . PRO A 1 340 ? 18.507 24.513 1.236 1.00 48.09 340 PRO A C 1
ATOM 2646 O O . PRO A 1 340 ? 19.562 25.112 1.018 1.00 48.09 340 PRO A O 1
ATOM 2649 N N . SER A 1 341 ? 17.350 25.162 1.397 1.00 39.97 341 SER A N 1
ATOM 2650 C CA . SER A 1 341 ? 17.239 26.621 1.376 1.00 39.97 341 SER A CA 1
ATOM 2651 C C . SER A 1 341 ? 17.778 27.302 2.634 1.00 39.97 341 SER A C 1
ATOM 2653 O O . SER A 1 341 ? 18.217 28.445 2.546 1.00 39.97 341 SER A O 1
ATOM 2655 N N . TYR A 1 342 ? 17.839 26.616 3.781 1.00 35.81 342 TYR A N 1
ATOM 2656 C CA . TYR A 1 342 ? 18.316 27.217 5.035 1.00 35.81 342 TYR A CA 1
ATOM 2657 C C . TYR A 1 342 ? 19.846 27.150 5.192 1.00 35.81 342 TYR A C 1
ATOM 2659 O O . TYR A 1 342 ? 20.469 28.066 5.728 1.00 35.81 342 TYR A O 1
ATOM 2667 N N . VAL A 1 343 ? 20.486 26.093 4.677 1.00 34.78 343 VAL A N 1
ATOM 2668 C CA . VAL A 1 343 ? 21.938 25.868 4.842 1.00 34.78 343 VAL A CA 1
ATOM 2669 C C . VAL A 1 343 ? 22.782 26.705 3.863 1.00 34.78 343 VAL A C 1
ATOM 2671 O O . VAL A 1 343 ? 23.901 27.100 4.194 1.00 34.78 343 VAL A O 1
ATOM 2674 N N . LEU A 1 344 ? 22.248 27.056 2.687 1.00 34.78 344 LEU A N 1
ATOM 2675 C CA . LEU A 1 344 ? 22.969 27.824 1.657 1.00 34.78 344 LEU A CA 1
ATOM 2676 C C . LEU A 1 344 ? 22.921 29.354 1.839 1.00 34.78 344 LEU A C 1
ATOM 2678 O O . LEU A 1 344 ? 23.717 30.061 1.224 1.00 34.78 344 LEU A O 1
ATOM 2682 N N . VAL A 1 345 ? 22.056 29.883 2.710 1.00 34.88 345 VAL A N 1
ATOM 2683 C CA . VAL A 1 345 ? 21.913 31.339 2.934 1.00 34.88 345 VAL A CA 1
ATOM 2684 C C . VAL A 1 345 ? 23.094 31.941 3.714 1.00 34.88 345 VAL A C 1
ATOM 2686 O O . VAL A 1 345 ? 23.326 33.145 3.652 1.00 34.88 345 VAL A O 1
ATOM 2689 N N . LYS A 1 346 ? 23.925 31.129 4.384 1.00 30.42 346 LYS A N 1
ATOM 2690 C CA . LYS A 1 346 ? 25.008 31.648 5.242 1.00 30.42 346 LYS A CA 1
ATOM 2691 C C . LYS A 1 346 ? 26.331 31.973 4.526 1.00 30.42 346 LYS A C 1
ATOM 2693 O O . LYS A 1 346 ? 27.256 32.443 5.185 1.00 30.42 346 LYS A O 1
ATOM 2698 N N . LYS A 1 347 ? 26.470 31.752 3.209 1.00 33.50 347 LYS A N 1
ATOM 2699 C CA . LYS A 1 347 ? 27.722 32.055 2.478 1.00 33.50 347 LYS A CA 1
ATOM 2700 C C . LYS A 1 347 ? 27.496 32.589 1.057 1.00 33.50 347 LYS A C 1
ATOM 2702 O O . LYS A 1 347 ? 27.567 31.829 0.099 1.00 33.50 347 LYS A O 1
ATOM 2707 N N . ARG A 1 348 ? 27.335 33.912 0.941 1.00 28.97 348 ARG A N 1
ATOM 2708 C CA . ARG A 1 348 ? 28.107 34.840 0.074 1.00 28.97 348 ARG A CA 1
ATOM 2709 C C . ARG A 1 348 ? 27.288 36.104 -0.201 1.00 28.97 348 ARG A C 1
ATOM 2711 O O . ARG A 1 348 ? 26.340 36.096 -0.973 1.00 28.97 348 ARG A O 1
ATOM 2718 N N . CYS A 1 349 ? 27.721 37.183 0.440 1.00 33.16 349 CYS A N 1
ATOM 2719 C CA . CYS A 1 349 ? 27.453 38.560 0.055 1.00 33.16 349 CYS A CA 1
ATOM 2720 C C . CYS A 1 349 ? 28.459 38.940 -1.043 1.00 33.16 349 CYS A C 1
ATOM 2722 O O . CYS A 1 349 ? 29.660 38.797 -0.811 1.00 33.16 349 CYS A O 1
ATOM 2724 N N . LEU A 1 350 ? 27.995 39.382 -2.216 1.00 25.64 350 LEU A N 1
ATOM 2725 C CA . LEU A 1 350 ? 28.722 40.335 -3.060 1.00 25.64 350 LEU A CA 1
ATOM 2726 C C . LEU A 1 350 ? 27.799 40.953 -4.121 1.00 25.64 350 LEU A C 1
ATOM 2728 O O . LEU A 1 350 ? 26.851 40.333 -4.592 1.00 25.64 350 LEU A O 1
ATOM 2732 N N . VAL A 1 351 ? 28.088 42.220 -4.389 1.00 27.97 351 VAL A N 1
ATOM 2733 C CA . VAL A 1 351 ? 27.238 43.308 -4.891 1.00 27.97 351 VAL A CA 1
ATOM 2734 C C . VAL A 1 351 ? 27.381 43.499 -6.417 1.00 27.97 351 VAL A C 1
ATOM 2736 O O . VAL A 1 351 ? 28.316 42.970 -7.011 1.00 27.97 351 VAL A O 1
ATOM 2739 N N . VAL A 1 352 ? 26.517 44.378 -6.963 1.00 27.09 352 VAL A N 1
ATOM 2740 C CA . VAL A 1 352 ? 26.590 45.203 -8.205 1.00 27.09 352 VAL A CA 1
ATOM 2741 C C . VAL A 1 352 ? 25.702 44.670 -9.351 1.00 27.09 352 VAL A C 1
ATOM 2743 O O . VAL A 1 352 ? 25.777 43.496 -9.675 1.00 27.09 352 VAL A O 1
ATOM 2746 N N . GLY A 1 353 ? 24.831 45.435 -10.028 1.00 24.55 353 GLY A N 1
ATOM 2747 C CA . GLY A 1 353 ? 24.548 46.878 -10.070 1.00 24.55 353 GLY A CA 1
ATOM 2748 C C . GLY A 1 353 ? 23.338 47.174 -10.988 1.00 24.55 353 GLY A C 1
ATOM 2749 O O . GLY A 1 353 ? 22.833 46.285 -11.666 1.00 24.55 353 GLY A O 1
ATOM 2750 N N . ALA A 1 354 ? 22.859 48.419 -10.944 1.00 27.23 354 ALA A N 1
ATOM 2751 C CA . ALA A 1 354 ? 21.555 48.916 -11.400 1.00 27.23 354 ALA A CA 1
ATOM 2752 C C . ALA A 1 354 ? 21.341 49.081 -12.924 1.00 27.23 354 ALA A C 1
ATOM 2754 O O . ALA A 1 354 ? 22.296 49.288 -13.668 1.00 27.23 354 ALA A O 1
ATOM 2755 N N . SER A 1 355 ? 20.067 49.146 -13.352 1.00 23.75 355 SER A N 1
ATOM 2756 C CA . SER A 1 355 ? 19.619 50.027 -14.449 1.00 23.75 355 SER A CA 1
ATOM 2757 C C . SER A 1 355 ? 18.099 50.293 -14.424 1.00 23.75 355 SER A C 1
ATOM 2759 O O . SER A 1 355 ? 17.299 49.390 -14.641 1.00 23.75 355 SER A O 1
ATOM 2761 N N . VAL A 1 356 ? 17.776 51.545 -14.079 1.00 27.67 356 VAL A N 1
ATOM 2762 C CA . VAL A 1 356 ? 16.773 52.484 -14.626 1.00 27.67 356 VAL A CA 1
ATOM 2763 C C . VAL A 1 356 ? 15.376 51.980 -15.037 1.00 27.67 356 VAL A C 1
ATOM 2765 O O . VAL A 1 356 ? 15.193 51.287 -16.034 1.00 27.67 356 VAL A O 1
ATOM 2768 N N . ASP A 1 357 ? 14.389 52.492 -14.293 1.00 28.83 357 ASP A N 1
ATOM 2769 C CA . ASP A 1 357 ? 12.963 52.585 -14.617 1.00 28.83 357 ASP A CA 1
ATOM 2770 C C . ASP A 1 357 ? 12.688 53.248 -15.972 1.00 28.83 357 ASP A C 1
ATOM 2772 O O . ASP A 1 357 ? 13.299 54.259 -16.313 1.00 28.83 357 ASP A O 1
ATOM 2776 N N . ASN A 1 358 ? 11.644 52.775 -16.657 1.00 26.48 358 ASN A N 1
ATOM 2777 C CA . ASN A 1 358 ? 10.690 53.670 -17.310 1.00 26.48 358 ASN A CA 1
ATOM 2778 C C . ASN A 1 358 ? 9.291 53.036 -17.357 1.00 26.48 358 ASN A C 1
ATOM 2780 O O . ASN A 1 358 ? 9.074 51.975 -17.940 1.00 26.48 358 ASN A O 1
ATOM 2784 N N . ASN A 1 359 ? 8.357 53.739 -16.717 1.00 30.58 359 ASN A N 1
ATOM 2785 C CA . ASN A 1 359 ? 6.912 53.531 -16.718 1.00 30.58 359 ASN A CA 1
ATOM 2786 C C . ASN A 1 359 ? 6.319 53.528 -18.131 1.00 30.58 359 ASN A C 1
ATOM 2788 O O . ASN A 1 359 ? 6.560 54.484 -18.858 1.00 30.58 359 ASN A O 1
ATOM 2792 N N . VAL A 1 360 ? 5.409 52.589 -18.418 1.00 30.05 360 VAL A N 1
ATOM 2793 C CA . VAL A 1 360 ? 4.071 52.884 -18.972 1.00 30.05 360 VAL A CA 1
ATOM 2794 C C . VAL A 1 360 ? 3.122 51.789 -18.475 1.00 30.05 360 VAL A C 1
ATOM 2796 O O . VAL A 1 360 ? 3.315 50.610 -18.768 1.00 30.05 360 VAL A O 1
ATOM 2799 N N . GLY A 1 361 ? 2.120 52.173 -17.686 1.00 34.88 361 GLY A N 1
ATOM 2800 C CA . GLY A 1 361 ? 1.012 51.294 -17.334 1.00 34.88 361 GLY A CA 1
ATOM 2801 C C . GLY A 1 361 ? -0.032 51.290 -18.441 1.00 34.88 361 GLY A C 1
ATOM 2802 O O . GLY A 1 361 ? -0.332 52.349 -18.984 1.00 34.88 361 GLY A O 1
ATOM 2803 N N . ASP A 1 362 ? -0.614 50.124 -18.720 1.00 28.56 362 ASP A N 1
ATOM 2804 C CA . ASP A 1 362 ? -2.000 50.082 -19.171 1.00 28.56 362 ASP A CA 1
ATOM 2805 C C . ASP A 1 362 ? -2.695 48.741 -18.878 1.00 28.56 362 ASP A C 1
ATOM 2807 O O . ASP A 1 362 ? -2.107 47.663 -18.986 1.00 28.56 362 ASP A O 1
ATOM 2811 N N . GLY A 1 363 ? -3.969 48.853 -18.497 1.00 29.81 363 GLY A N 1
ATOM 2812 C CA . GLY A 1 363 ? -5.035 47.881 -18.750 1.00 29.81 363 GLY A CA 1
ATOM 2813 C C . GLY A 1 363 ? -4.911 46.455 -18.211 1.00 29.81 363 GLY A C 1
ATOM 2814 O O . GLY A 1 363 ? -4.680 45.506 -18.960 1.00 29.81 363 GLY A O 1
ATOM 2815 N N . GLY A 1 364 ? -5.240 46.260 -16.932 1.00 41.69 364 GLY A N 1
ATOM 2816 C CA . GLY A 1 364 ? -5.697 44.959 -16.441 1.00 41.69 364 GLY A CA 1
ATOM 2817 C C . GLY A 1 364 ? -6.994 44.514 -17.137 1.00 41.69 364 GLY A C 1
ATOM 2818 O O . GLY A 1 364 ? -7.830 45.346 -17.472 1.00 41.69 364 GLY A O 1
ATOM 2819 N N . TRP A 1 365 ? -7.156 43.190 -17.261 1.00 32.19 365 TRP A N 1
ATOM 2820 C CA . TRP A 1 365 ? -8.371 42.434 -17.639 1.00 32.19 365 TRP A CA 1
ATOM 2821 C C . TRP A 1 365 ? -8.481 41.820 -19.045 1.00 32.19 365 TRP A C 1
ATOM 2823 O O . TRP A 1 365 ? -9.453 41.110 -19.285 1.00 32.19 365 TRP A O 1
ATOM 2833 N N . VAL A 1 366 ? -7.456 41.907 -19.905 1.00 32.69 366 VAL A N 1
ATOM 2834 C CA . VAL A 1 366 ? -7.399 41.108 -21.161 1.00 32.69 366 VAL A CA 1
ATOM 2835 C C . VAL A 1 366 ? -6.358 39.967 -21.117 1.00 32.69 366 VAL A C 1
ATOM 2837 O O . VAL A 1 366 ? -6.490 38.980 -21.831 1.00 32.69 366 VAL A O 1
ATOM 2840 N N . ASN A 1 367 ? -5.413 39.980 -20.166 1.00 35.41 367 ASN A N 1
ATOM 2841 C CA . ASN A 1 367 ? -4.378 38.935 -20.003 1.00 35.41 367 ASN A CA 1
ATOM 2842 C C . ASN A 1 367 ? -4.793 37.723 -19.136 1.00 35.41 367 ASN A C 1
ATOM 2844 O O . ASN A 1 367 ? -3.940 36.971 -18.668 1.00 35.41 367 ASN A O 1
ATOM 2848 N N . ARG A 1 368 ? -6.094 37.531 -18.869 1.00 33.19 368 ARG A N 1
ATOM 2849 C CA . ARG A 1 368 ? -6.612 36.396 -18.070 1.00 33.19 368 ARG A CA 1
ATOM 2850 C C . ARG A 1 368 ? -7.115 35.210 -18.900 1.00 33.19 368 ARG A C 1
ATOM 2852 O O . ARG A 1 368 ? -7.629 34.253 -18.328 1.00 33.19 368 ARG A O 1
ATOM 2859 N N . LEU A 1 369 ? -6.920 35.237 -20.216 1.00 28.66 369 LEU A N 1
ATOM 2860 C CA . LEU A 1 369 ? -7.081 34.076 -21.092 1.00 28.66 369 LEU A CA 1
ATOM 2861 C C . LEU A 1 369 ? -5.693 33.580 -21.526 1.00 28.66 369 LEU A C 1
ATOM 2863 O O . LEU A 1 369 ? -4.808 34.406 -21.748 1.00 28.66 369 LEU A O 1
ATOM 2867 N N . PRO A 1 370 ? -5.460 32.257 -21.625 1.00 31.50 370 PRO A N 1
ATOM 2868 C CA . PRO A 1 370 ? -4.143 31.690 -21.886 1.00 31.50 370 PRO A CA 1
ATOM 2869 C C . PRO A 1 370 ? -3.772 31.863 -23.366 1.00 31.50 370 PRO A C 1
ATOM 2871 O O . PRO A 1 370 ? -3.754 30.911 -24.138 1.00 31.50 370 PRO A O 1
ATOM 2874 N N . THR A 1 371 ? -3.456 33.084 -23.786 1.00 37.09 371 THR A N 1
ATOM 2875 C CA . THR A 1 371 ? -2.792 33.355 -25.066 1.00 37.09 371 THR A CA 1
ATOM 2876 C C . THR A 1 371 ? -1.288 33.296 -24.843 1.00 37.09 371 THR A C 1
ATOM 2878 O O . THR A 1 371 ? -0.598 34.301 -24.713 1.00 37.09 371 THR A O 1
ATOM 2881 N N . GLY A 1 372 ? -0.788 32.074 -24.720 1.00 39.12 372 GLY A N 1
ATOM 2882 C CA . GLY A 1 372 ? 0.627 31.776 -24.569 1.00 39.12 372 GLY A CA 1
ATOM 2883 C C . GLY A 1 372 ? 0.853 30.353 -25.031 1.00 39.12 372 GLY A C 1
ATOM 2884 O O . GLY A 1 372 ? 1.043 29.458 -24.211 1.00 39.12 372 GLY A O 1
ATOM 2885 N N . GLY A 1 373 ? 0.717 30.148 -26.343 1.00 37.72 373 GLY A N 1
ATOM 2886 C CA . GLY A 1 373 ? 0.890 28.856 -26.991 1.00 37.72 373 GLY A CA 1
ATOM 2887 C C . GLY A 1 373 ? 2.177 28.174 -26.541 1.00 37.72 373 GLY A C 1
ATOM 2888 O O . GLY A 1 373 ? 3.195 28.824 -26.295 1.00 37.72 373 GLY A O 1
ATOM 2889 N N . LEU A 1 374 ? 2.105 26.848 -26.419 1.00 43.66 374 LEU A N 1
ATOM 2890 C CA . LEU A 1 374 ? 3.251 25.951 -26.338 1.00 43.66 374 LEU A CA 1
ATOM 2891 C C . LEU A 1 374 ? 4.301 26.382 -27.370 1.00 43.66 374 LEU A C 1
ATOM 2893 O O . LEU A 1 374 ? 4.199 26.032 -28.539 1.00 43.66 374 LEU A O 1
ATOM 2897 N N . LEU A 1 375 ? 5.295 27.172 -26.958 1.00 49.53 375 LEU A N 1
ATOM 2898 C CA . LEU A 1 375 ? 6.335 27.655 -27.863 1.00 49.53 375 LEU A CA 1
ATOM 2899 C C . LEU A 1 375 ? 7.192 26.455 -28.269 1.00 49.53 375 LEU A C 1
ATOM 2901 O O . LEU A 1 375 ? 8.159 26.107 -27.592 1.00 49.53 375 LEU A O 1
ATOM 2905 N N . ALA A 1 376 ? 6.817 25.805 -29.367 1.00 50.41 376 ALA A N 1
ATOM 2906 C CA . ALA A 1 376 ? 7.499 24.651 -29.935 1.00 50.41 376 ALA A CA 1
ATOM 2907 C C . ALA A 1 376 ? 8.988 24.933 -30.205 1.00 50.41 376 ALA A C 1
ATOM 2909 O O . ALA A 1 376 ? 9.808 24.031 -30.076 1.00 50.41 376 ALA A O 1
ATOM 2910 N N . ASP A 1 377 ? 9.368 26.194 -30.421 1.00 52.78 377 ASP A N 1
ATOM 2911 C CA . ASP A 1 377 ? 10.757 26.669 -30.420 1.00 52.78 377 ASP A CA 1
ATOM 2912 C C . ASP A 1 377 ? 11.566 26.202 -29.198 1.00 52.78 377 ASP A C 1
ATOM 2914 O O . ASP A 1 377 ? 12.697 25.727 -29.297 1.00 52.78 377 ASP A O 1
ATOM 2918 N N . ARG A 1 378 ? 10.956 26.280 -28.016 1.00 56.06 378 ARG A N 1
ATOM 2919 C CA . ARG A 1 378 ? 11.569 25.908 -26.744 1.00 56.06 378 ARG A CA 1
ATOM 2920 C C . ARG A 1 378 ? 11.754 24.401 -26.637 1.00 56.06 378 ARG A C 1
ATOM 2922 O O . ARG A 1 378 ? 12.800 23.957 -26.175 1.00 56.06 378 ARG A O 1
ATOM 2929 N N . VAL A 1 379 ? 10.775 23.635 -27.119 1.00 55.47 379 VAL A N 1
ATOM 2930 C CA . VAL A 1 379 ? 10.830 22.171 -27.203 1.00 55.47 379 VAL A CA 1
ATOM 2931 C C . VAL A 1 379 ? 11.916 21.741 -28.190 1.00 55.47 379 VAL A C 1
ATOM 2933 O O . VAL A 1 379 ? 12.787 20.964 -27.816 1.00 55.47 379 VAL A O 1
ATOM 2936 N N . PHE A 1 380 ? 11.965 22.311 -29.397 1.00 57.50 380 PHE A N 1
ATOM 2937 C CA . PHE A 1 380 ? 12.979 21.978 -30.405 1.00 57.50 380 PHE A CA 1
ATOM 2938 C C . PHE A 1 380 ? 14.399 22.307 -29.957 1.00 57.50 380 PHE A C 1
ATOM 2940 O O . PHE A 1 380 ? 15.316 21.506 -30.146 1.00 57.50 380 PHE A O 1
ATOM 2947 N N . ARG A 1 381 ? 14.592 23.449 -29.295 1.00 59.56 381 ARG A N 1
ATOM 2948 C CA . ARG A 1 381 ? 15.903 23.815 -28.767 1.00 59.56 381 ARG A CA 1
ATOM 2949 C C . ARG A 1 381 ? 16.276 23.019 -27.505 1.00 59.56 381 ARG A C 1
ATOM 2951 O O . ARG A 1 381 ? 17.460 22.876 -27.211 1.00 59.56 381 ARG A O 1
ATOM 2958 N N . LEU A 1 382 ? 15.320 22.565 -26.688 1.00 55.12 382 LEU A N 1
ATOM 2959 C CA . LEU A 1 382 ? 15.598 21.652 -25.565 1.00 55.12 382 LEU A CA 1
ATOM 2960 C C . LEU A 1 382 ? 15.964 20.261 -26.074 1.00 55.12 382 LEU A C 1
ATOM 2962 O O . LEU A 1 382 ? 16.943 19.703 -25.600 1.00 55.12 382 LEU A O 1
ATOM 2966 N N . ILE A 1 383 ? 15.263 19.759 -27.092 1.00 55.16 383 ILE A N 1
ATOM 2967 C CA . ILE A 1 383 ? 15.606 18.514 -27.786 1.00 55.16 383 ILE A CA 1
ATOM 2968 C C . ILE A 1 383 ? 17.036 18.599 -28.333 1.00 55.16 383 ILE A C 1
ATOM 2970 O O . ILE A 1 383 ? 17.835 17.717 -28.047 1.00 55.16 383 ILE A O 1
ATOM 2974 N N . SER A 1 384 ? 17.416 19.696 -28.999 1.00 53.84 384 SER A N 1
ATOM 2975 C CA . SER A 1 384 ? 18.776 19.854 -29.542 1.00 53.84 384 SER A CA 1
ATOM 2976 C C . SER A 1 384 ? 19.890 19.926 -28.482 1.00 53.84 384 SER A C 1
ATOM 2978 O O . SER A 1 384 ? 21.055 19.740 -28.823 1.00 53.84 384 SER A O 1
ATOM 2980 N N . GLY A 1 385 ? 19.564 20.273 -27.229 1.00 47.84 385 GLY A N 1
ATOM 2981 C CA . GLY A 1 385 ? 20.515 20.351 -26.109 1.00 47.84 385 GLY A CA 1
ATOM 2982 C C . GLY A 1 385 ? 20.510 19.113 -25.206 1.00 47.84 385 GLY A C 1
ATOM 2983 O O . GLY A 1 385 ? 21.555 18.716 -24.703 1.00 47.84 385 GLY A O 1
ATOM 2984 N N . ALA A 1 386 ? 19.353 18.471 -25.030 1.00 46.31 386 ALA A N 1
ATOM 2985 C CA . ALA A 1 386 ? 19.183 17.262 -24.230 1.00 46.31 386 ALA A CA 1
ATOM 2986 C C . ALA A 1 386 ? 19.824 16.037 -24.895 1.00 46.31 386 ALA A C 1
ATOM 2988 O O . ALA A 1 386 ? 20.376 15.194 -24.196 1.00 46.31 386 ALA A O 1
ATOM 2989 N N . THR A 1 387 ? 19.854 15.980 -26.232 1.00 45.50 387 THR A N 1
ATOM 2990 C CA . THR A 1 387 ? 20.589 14.945 -26.981 1.00 45.50 387 THR A CA 1
ATOM 2991 C C . THR A 1 387 ? 22.112 15.047 -26.831 1.00 45.50 387 THR A C 1
ATOM 2993 O O . THR A 1 387 ? 22.823 14.155 -27.277 1.00 45.50 387 THR A O 1
ATOM 2996 N N . ALA A 1 388 ? 22.631 16.113 -26.208 1.00 39.75 388 ALA A N 1
ATOM 2997 C CA . ALA A 1 388 ? 24.043 16.257 -25.849 1.00 39.75 388 ALA A CA 1
ATOM 2998 C C . ALA A 1 388 ? 24.339 15.871 -24.384 1.00 39.75 388 ALA A C 1
ATOM 3000 O O . ALA A 1 388 ? 25.492 15.937 -23.959 1.00 39.75 388 ALA A O 1
ATOM 3001 N N . SER A 1 389 ? 23.321 15.501 -23.593 1.00 37.62 389 SER A N 1
ATOM 3002 C CA . SER A 1 389 ? 23.489 15.167 -22.177 1.00 37.62 389 SER A CA 1
ATOM 3003 C C . SER A 1 389 ? 23.945 13.710 -22.002 1.00 37.62 389 SER A C 1
ATOM 3005 O O . SER A 1 389 ? 23.267 12.798 -22.482 1.00 37.62 389 SER A O 1
ATOM 3007 N N . PRO A 1 390 ? 25.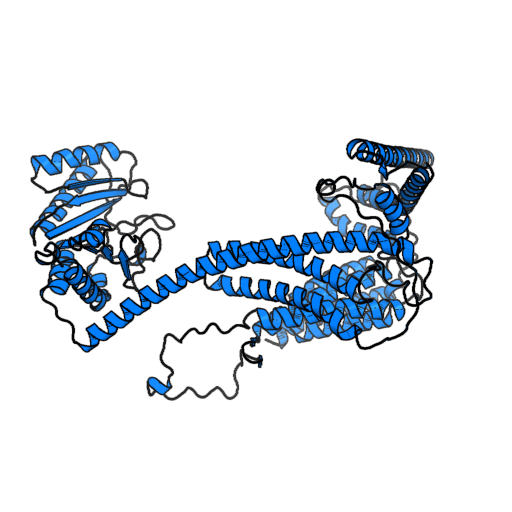068 13.455 -21.307 1.00 41.84 390 PRO A N 1
ATOM 3008 C CA . PRO A 1 390 ? 25.585 12.113 -21.087 1.00 41.84 390 PRO A CA 1
ATOM 3009 C C . PRO A 1 390 ? 24.793 11.420 -19.969 1.00 41.84 390 PRO A C 1
ATOM 3011 O O . PRO A 1 390 ? 25.227 11.357 -18.820 1.00 41.84 390 PRO A O 1
ATOM 3014 N N . ILE A 1 391 ? 23.608 10.900 -20.281 1.00 38.47 391 ILE A N 1
ATOM 3015 C CA . ILE A 1 391 ? 22.878 10.020 -19.362 1.00 38.47 391 ILE A CA 1
ATOM 3016 C C . ILE A 1 391 ? 23.476 8.616 -19.497 1.00 38.47 391 ILE A C 1
ATOM 3018 O O . ILE A 1 391 ? 23.280 7.948 -20.507 1.00 38.47 391 ILE A O 1
ATOM 3022 N N . GLY A 1 392 ? 24.229 8.185 -18.478 1.00 53.38 392 GLY A N 1
ATOM 3023 C CA . GLY A 1 392 ? 24.716 6.806 -18.350 1.00 53.38 392 GLY A CA 1
ATOM 3024 C C . GLY A 1 392 ? 25.748 6.393 -19.401 1.00 53.38 392 GLY A C 1
ATOM 3025 O O . GLY A 1 392 ? 25.619 5.330 -20.000 1.00 53.38 392 GLY A O 1
ATOM 3026 N N . GLN A 1 393 ? 26.758 7.231 -19.647 1.00 65.94 393 GLN A N 1
ATOM 3027 C CA . GLN A 1 393 ? 27.839 6.876 -20.564 1.00 65.94 393 GLN A CA 1
ATOM 3028 C C . GLN A 1 393 ? 28.842 5.926 -19.908 1.00 65.94 393 GLN A C 1
ATOM 3030 O O . GLN A 1 393 ? 29.317 6.159 -18.795 1.00 65.94 393 GLN A O 1
ATOM 3035 N N . PHE A 1 394 ? 29.187 4.880 -20.653 1.00 77.88 394 PHE A N 1
ATOM 3036 C CA . PHE A 1 394 ? 30.337 4.029 -20.388 1.00 77.88 394 PHE A CA 1
ATOM 3037 C C . PHE A 1 394 ? 31.597 4.888 -20.207 1.00 77.88 394 PHE A C 1
ATOM 3039 O O . PHE A 1 394 ? 31.920 5.722 -21.057 1.00 77.88 394 PHE A O 1
ATOM 3046 N N . ILE A 1 395 ? 32.312 4.681 -19.104 1.00 81.44 395 ILE A N 1
ATOM 3047 C CA . ILE A 1 395 ? 33.557 5.384 -18.803 1.00 81.44 395 ILE A CA 1
ATOM 3048 C C . ILE A 1 395 ? 34.700 4.543 -19.363 1.00 81.44 395 ILE A C 1
ATOM 3050 O O . ILE A 1 395 ? 34.995 3.467 -18.860 1.00 81.44 395 ILE A O 1
ATOM 3054 N N . SER A 1 396 ? 35.357 5.022 -20.415 1.00 77.25 396 SER A N 1
ATOM 3055 C CA . SER A 1 396 ? 36.438 4.270 -21.063 1.00 77.25 396 SER A CA 1
ATOM 3056 C C . SER A 1 396 ? 37.754 4.269 -20.275 1.00 77.25 396 SER A C 1
ATOM 3058 O O . SER A 1 396 ? 38.589 3.395 -20.494 1.00 77.25 396 SER A O 1
ATOM 3060 N N . SER A 1 397 ? 37.961 5.229 -19.366 1.00 78.19 397 SER A N 1
ATOM 3061 C CA . SER A 1 397 ? 39.186 5.362 -18.569 1.00 78.19 397 SER A CA 1
ATOM 3062 C C . SER A 1 397 ? 38.890 5.972 -17.191 1.00 78.19 397 SER A C 1
ATOM 3064 O O . SER A 1 397 ? 38.138 6.951 -17.127 1.00 78.19 397 SER A O 1
ATOM 3066 N N . PRO A 1 398 ? 39.478 5.459 -16.090 1.00 82.62 398 PRO A N 1
ATOM 3067 C CA . PRO A 1 398 ? 40.498 4.401 -16.012 1.00 82.62 398 PRO A CA 1
ATOM 3068 C C . PRO A 1 398 ? 39.936 2.978 -16.190 1.00 82.62 398 PRO A C 1
ATOM 3070 O O . PRO A 1 398 ? 38.865 2.658 -15.686 1.00 82.62 398 PRO A O 1
ATOM 3073 N N . THR A 1 399 ? 40.683 2.092 -16.858 1.00 81.44 399 THR A N 1
ATOM 3074 C CA . THR A 1 399 ? 40.321 0.670 -16.984 1.00 81.44 399 THR A CA 1
ATOM 3075 C C . THR A 1 399 ? 40.616 -0.066 -15.678 1.00 81.44 399 THR A C 1
ATOM 3077 O O . THR A 1 399 ? 41.772 -0.323 -15.344 1.00 81.44 399 THR A O 1
ATOM 3080 N N . THR A 1 400 ? 39.575 -0.397 -14.923 1.00 85.88 400 THR A N 1
ATOM 3081 C CA . THR A 1 400 ? 39.679 -1.141 -13.657 1.00 85.88 400 THR A CA 1
ATOM 3082 C C . THR A 1 400 ? 39.283 -2.610 -13.812 1.00 85.88 400 THR A C 1
ATOM 3084 O O . THR A 1 400 ? 38.786 -3.026 -14.860 1.00 85.88 400 THR A O 1
ATOM 3087 N N . PHE A 1 401 ? 39.468 -3.397 -12.745 1.00 84.81 401 PHE A N 1
ATOM 3088 C CA . PHE A 1 401 ? 39.084 -4.812 -12.677 1.00 84.81 401 PHE A CA 1
ATOM 3089 C C . PHE A 1 401 ? 37.665 -5.067 -13.198 1.00 84.81 401 PHE A C 1
ATOM 3091 O O . PHE A 1 401 ? 37.453 -5.984 -13.987 1.00 84.81 401 PHE A O 1
ATOM 3098 N N . LEU A 1 402 ? 36.698 -4.221 -12.823 1.00 85.38 402 LEU A N 1
ATOM 3099 C CA . LEU A 1 402 ? 35.311 -4.420 -13.230 1.00 85.38 402 LEU A CA 1
ATOM 3100 C C . LEU A 1 402 ? 35.109 -4.200 -14.734 1.00 85.38 402 LEU A C 1
ATOM 3102 O O . LEU A 1 402 ? 34.219 -4.823 -15.287 1.00 85.38 402 LEU A O 1
ATOM 3106 N N . HIS A 1 403 ? 35.932 -3.417 -15.439 1.00 85.81 403 HIS A N 1
ATOM 3107 C CA . HIS A 1 403 ? 35.829 -3.320 -16.905 1.00 85.81 403 HIS A CA 1
ATOM 3108 C C . HIS A 1 403 ? 36.207 -4.632 -17.608 1.00 85.81 403 HIS A C 1
ATOM 3110 O O . HIS A 1 403 ? 35.645 -4.923 -18.658 1.00 85.81 403 HIS A O 1
ATOM 3116 N N . ALA A 1 404 ? 37.097 -5.435 -17.013 1.00 83.88 404 ALA A N 1
ATOM 3117 C CA . ALA A 1 404 ? 37.561 -6.704 -17.579 1.00 83.88 404 ALA A CA 1
ATOM 3118 C C . ALA A 1 404 ? 36.616 -7.895 -17.317 1.00 83.88 404 ALA A C 1
ATOM 3120 O O . ALA A 1 404 ? 36.720 -8.908 -18.004 1.00 83.88 404 ALA A O 1
ATOM 3121 N N . VAL A 1 405 ? 35.717 -7.784 -16.331 1.00 87.62 405 VAL A N 1
ATOM 3122 C CA . VAL A 1 405 ? 34.750 -8.842 -15.985 1.00 87.62 405 VAL A CA 1
ATOM 3123 C C . VAL A 1 405 ? 33.677 -8.976 -17.067 1.00 87.62 405 VAL A C 1
ATOM 3125 O O . VAL A 1 405 ? 33.133 -7.972 -17.546 1.00 87.62 405 VAL A O 1
ATOM 3128 N N . ASP A 1 406 ? 33.316 -10.219 -17.382 1.00 88.00 406 ASP A N 1
ATOM 3129 C CA . ASP A 1 406 ? 32.270 -10.546 -18.344 1.00 88.00 406 ASP A CA 1
ATOM 3130 C C . ASP A 1 406 ? 30.916 -9.894 -17.967 1.00 88.00 406 ASP A C 1
ATOM 3132 O O . ASP A 1 406 ? 30.455 -9.994 -16.819 1.00 88.00 406 ASP A O 1
ATOM 3136 N N . PRO A 1 407 ? 30.228 -9.229 -18.915 1.00 88.25 407 PRO A N 1
ATOM 3137 C CA . PRO A 1 407 ? 28.933 -8.590 -18.674 1.00 88.25 407 PRO A CA 1
ATOM 3138 C C . PRO A 1 407 ? 27.839 -9.554 -18.184 1.00 88.25 407 PRO A C 1
ATOM 3140 O O . PRO A 1 407 ? 26.945 -9.133 -17.449 1.00 88.25 407 PRO A O 1
ATOM 3143 N N . ARG A 1 408 ? 27.917 -10.852 -18.505 1.00 89.75 408 ARG A N 1
ATOM 3144 C CA . ARG A 1 408 ? 26.994 -11.877 -17.988 1.00 89.75 408 ARG A CA 1
ATOM 3145 C C . ARG A 1 408 ? 27.105 -12.003 -16.473 1.00 89.75 408 ARG A C 1
ATOM 3147 O O . ARG A 1 408 ? 26.090 -11.990 -15.783 1.00 89.75 408 ARG A O 1
ATOM 3154 N N . ILE A 1 409 ? 28.331 -12.058 -15.954 1.00 90.75 409 ILE A N 1
ATOM 3155 C CA . ILE A 1 409 ? 28.601 -12.170 -14.515 1.00 90.75 409 ILE A CA 1
ATOM 3156 C C . ILE A 1 409 ? 28.124 -10.906 -13.793 1.00 90.75 409 ILE A C 1
ATOM 3158 O O . ILE A 1 409 ? 27.510 -11.000 -12.731 1.00 90.75 409 ILE A O 1
ATOM 3162 N N . LYS A 1 410 ? 28.309 -9.726 -14.397 1.00 91.06 410 LYS A N 1
ATOM 3163 C CA . LYS A 1 410 ? 27.789 -8.455 -13.859 1.00 91.06 410 LYS A CA 1
ATOM 3164 C C . LYS A 1 410 ? 26.262 -8.440 -13.754 1.00 91.06 410 LYS A C 1
ATOM 3166 O O . LYS A 1 410 ? 25.735 -7.977 -12.747 1.00 91.06 410 LYS A O 1
ATOM 3171 N N . LEU A 1 411 ? 25.548 -8.978 -14.746 1.00 90.12 411 LEU A N 1
ATOM 3172 C CA . LEU A 1 411 ? 24.087 -9.115 -14.685 1.00 90.12 411 LEU A CA 1
ATOM 3173 C C . LEU A 1 411 ? 23.640 -10.071 -13.567 1.00 90.12 411 LEU A C 1
ATOM 3175 O O . LEU A 1 411 ? 22.681 -9.768 -12.858 1.00 90.12 411 LEU A O 1
ATOM 3179 N N . VAL A 1 412 ? 24.354 -11.185 -13.358 1.00 92.00 412 VAL A N 1
ATOM 3180 C CA . VAL A 1 412 ? 24.089 -12.079 -12.215 1.00 92.00 412 VAL A CA 1
ATOM 3181 C C . VAL A 1 412 ? 24.332 -11.350 -10.888 1.00 92.00 412 VAL A C 1
ATOM 3183 O O . VAL A 1 412 ? 23.518 -11.464 -9.973 1.00 92.00 412 VAL A O 1
ATOM 3186 N N . TRP A 1 413 ? 25.399 -10.551 -10.790 1.00 92.19 413 TRP A N 1
ATOM 3187 C CA . TRP A 1 413 ? 25.665 -9.700 -9.626 1.00 92.19 413 TRP A CA 1
ATOM 3188 C C . TRP A 1 413 ? 24.547 -8.694 -9.360 1.00 92.19 413 TRP A C 1
ATOM 3190 O O . TRP A 1 413 ? 24.135 -8.555 -8.211 1.00 92.19 413 TRP A O 1
ATOM 3200 N N . LEU A 1 414 ? 24.036 -8.016 -10.391 1.00 91.00 414 LEU A N 1
ATOM 3201 C CA . LEU A 1 414 ? 22.906 -7.096 -10.247 1.00 91.00 414 LEU A CA 1
ATOM 3202 C C . LEU A 1 414 ? 21.688 -7.817 -9.671 1.00 91.00 414 LEU A C 1
ATOM 3204 O O . LEU A 1 414 ? 21.117 -7.359 -8.685 1.00 91.00 414 LEU A O 1
ATOM 3208 N N . LEU A 1 415 ? 21.330 -8.975 -10.229 1.00 90.38 415 LEU A N 1
ATOM 3209 C CA . LEU A 1 415 ? 20.207 -9.765 -9.729 1.00 90.38 415 LEU A CA 1
ATOM 3210 C C . LEU A 1 415 ? 20.423 -10.202 -8.271 1.00 90.38 415 LEU A C 1
ATOM 3212 O O . LEU A 1 415 ? 19.516 -10.087 -7.446 1.00 90.38 415 LEU A O 1
ATOM 3216 N N . ALA A 1 416 ? 21.630 -10.655 -7.929 1.00 90.94 416 ALA A N 1
ATOM 3217 C CA . ALA A 1 416 ? 21.971 -11.036 -6.564 1.00 90.94 416 ALA A CA 1
ATOM 3218 C C . ALA A 1 416 ? 21.868 -9.844 -5.598 1.00 90.94 416 ALA A C 1
ATOM 3220 O O . ALA A 1 416 ? 21.260 -9.970 -4.539 1.00 90.94 416 ALA A O 1
ATOM 3221 N N . LEU A 1 417 ? 22.388 -8.671 -5.964 1.00 90.56 417 LEU A N 1
ATOM 3222 C CA . LEU A 1 417 ? 22.341 -7.466 -5.129 1.00 90.56 417 LEU A CA 1
ATOM 3223 C C . LEU A 1 417 ? 20.926 -6.900 -4.950 1.00 90.56 417 LEU A C 1
ATOM 3225 O O . LEU A 1 417 ? 20.689 -6.211 -3.964 1.00 90.56 417 LEU A O 1
ATOM 3229 N N . VAL A 1 418 ? 19.976 -7.226 -5.831 1.00 89.56 418 VAL A N 1
ATOM 3230 C CA . VAL A 1 418 ? 18.547 -6.933 -5.619 1.00 89.56 418 VAL A CA 1
ATOM 3231 C C . VAL A 1 418 ? 17.930 -7.895 -4.598 1.00 89.56 418 VAL A C 1
ATOM 3233 O O . VAL A 1 418 ? 17.165 -7.483 -3.728 1.00 89.56 418 VAL A O 1
ATOM 3236 N N . LEU A 1 419 ? 18.252 -9.188 -4.686 1.00 89.19 419 LEU A N 1
ATOM 3237 C CA . LEU A 1 419 ? 17.607 -10.229 -3.878 1.00 89.19 419 LEU A CA 1
ATOM 3238 C C . LEU A 1 419 ? 18.193 -10.357 -2.462 1.00 89.19 419 LEU A C 1
ATOM 3240 O O . LEU A 1 419 ? 17.464 -10.656 -1.513 1.00 89.19 419 LEU A O 1
ATOM 3244 N N . LEU A 1 420 ? 19.499 -10.139 -2.303 1.00 88.69 420 LEU A N 1
ATOM 3245 C CA . LEU A 1 420 ? 20.211 -10.349 -1.040 1.00 88.69 420 LEU A CA 1
ATOM 3246 C C . LEU A 1 420 ? 19.762 -9.401 0.090 1.00 88.69 420 LEU A C 1
ATOM 3248 O O . LEU A 1 420 ? 19.517 -9.895 1.194 1.00 88.69 420 LEU A O 1
ATOM 3252 N N . PRO A 1 421 ? 19.582 -8.080 -0.117 1.00 87.94 421 PRO A N 1
ATOM 3253 C CA . PRO A 1 421 ? 19.090 -7.177 0.928 1.00 87.94 421 PRO A CA 1
ATOM 3254 C C . PRO A 1 421 ? 17.716 -7.566 1.480 1.00 87.94 421 PRO A C 1
ATOM 3256 O O . PRO A 1 421 ? 17.477 -7.437 2.680 1.00 87.94 421 PRO A O 1
ATOM 3259 N N . ALA A 1 422 ? 16.833 -8.087 0.619 1.00 82.62 422 ALA A N 1
ATOM 3260 C CA . ALA A 1 422 ? 15.468 -8.453 0.989 1.00 82.62 422 ALA A CA 1
ATOM 3261 C C . ALA A 1 422 ? 15.410 -9.662 1.937 1.00 82.62 422 ALA A C 1
ATOM 3263 O O . ALA A 1 422 ? 14.514 -9.743 2.774 1.00 82.62 422 ALA A O 1
ATOM 3264 N N . ARG A 1 423 ? 16.363 -10.596 1.824 1.00 80.81 423 ARG A N 1
ATOM 3265 C CA . ARG A 1 423 ? 16.390 -11.830 2.630 1.00 80.81 423 ARG A CA 1
ATOM 3266 C C . ARG A 1 423 ? 17.446 -11.867 3.726 1.00 80.81 423 ARG A C 1
ATOM 3268 O O . ARG A 1 423 ? 17.436 -12.807 4.509 1.00 80.81 423 ARG A O 1
ATOM 3275 N N . SER A 1 424 ? 18.354 -10.901 3.782 1.00 83.38 424 SER A N 1
ATOM 3276 C CA . SER A 1 424 ? 19.485 -10.923 4.716 1.00 83.38 424 SER A CA 1
ATOM 3277 C C . SER A 1 424 ? 19.172 -10.260 6.058 1.00 83.38 424 SER A C 1
ATOM 3279 O O . SER A 1 424 ? 18.315 -9.377 6.147 1.00 83.38 424 SER A O 1
ATOM 3281 N N . HIS A 1 425 ? 19.897 -10.672 7.101 1.00 87.31 425 HIS A N 1
ATOM 3282 C CA . HIS A 1 425 ? 19.879 -10.041 8.420 1.00 87.31 425 HIS A CA 1
ATOM 3283 C C . HIS A 1 425 ? 20.512 -8.634 8.395 1.00 87.31 425 HIS A C 1
ATOM 3285 O O . HIS A 1 425 ? 21.282 -8.288 7.496 1.00 87.31 425 HIS A O 1
ATOM 3291 N N . ILE A 1 426 ? 20.235 -7.815 9.415 1.00 87.12 426 ILE A N 1
ATOM 3292 C CA . ILE A 1 426 ? 20.629 -6.396 9.451 1.00 87.12 426 ILE A CA 1
ATOM 3293 C C . ILE A 1 426 ? 22.137 -6.155 9.272 1.00 87.12 426 ILE A C 1
ATOM 3295 O O . ILE A 1 426 ? 22.532 -5.232 8.564 1.00 87.12 426 ILE A O 1
ATOM 3299 N N . VAL A 1 427 ? 22.980 -7.008 9.859 1.00 88.38 427 VAL A N 1
ATOM 3300 C CA . VAL A 1 427 ? 24.446 -6.897 9.770 1.00 88.38 427 VAL A CA 1
ATOM 3301 C C . VAL A 1 427 ? 24.916 -7.074 8.326 1.00 88.38 427 VAL A C 1
ATOM 3303 O O . VAL A 1 427 ? 25.704 -6.273 7.825 1.00 88.38 427 VAL A O 1
ATOM 3306 N N . MET A 1 428 ? 24.369 -8.067 7.622 1.00 89.31 428 MET A N 1
ATOM 3307 C CA . MET A 1 428 ? 24.688 -8.313 6.216 1.00 89.31 428 MET A CA 1
ATOM 3308 C C . MET A 1 428 ? 24.218 -7.175 5.309 1.00 89.31 428 MET A C 1
ATOM 3310 O O . MET A 1 428 ? 24.932 -6.819 4.377 1.00 89.31 428 MET A O 1
ATOM 3314 N N . ARG A 1 429 ? 23.074 -6.543 5.599 1.00 90.31 429 ARG A N 1
ATOM 3315 C CA . ARG A 1 429 ? 22.589 -5.374 4.840 1.00 90.31 429 ARG A CA 1
ATOM 3316 C C . ARG A 1 429 ? 23.571 -4.207 4.902 1.00 90.31 429 ARG A C 1
ATOM 3318 O O . ARG A 1 429 ? 23.933 -3.651 3.867 1.00 90.31 429 ARG A O 1
ATOM 3325 N N . PHE A 1 430 ? 24.043 -3.861 6.101 1.00 91.12 430 PHE A N 1
ATOM 3326 C CA . PHE A 1 430 ? 25.071 -2.828 6.256 1.00 91.12 430 PHE A CA 1
ATOM 3327 C C . PHE A 1 430 ? 26.389 -3.238 5.589 1.00 91.12 430 PHE A C 1
ATOM 3329 O O . PHE A 1 430 ? 27.003 -2.417 4.910 1.00 91.12 430 PHE A O 1
ATOM 3336 N N . GLY A 1 431 ? 26.772 -4.514 5.691 1.00 91.75 431 GLY A N 1
ATOM 3337 C CA . GLY A 1 431 ? 27.921 -5.069 4.975 1.00 91.75 431 GLY A CA 1
ATOM 3338 C C . GLY A 1 431 ? 27.827 -4.894 3.454 1.00 91.75 431 GLY A C 1
ATOM 3339 O O . GLY A 1 431 ? 28.795 -4.463 2.834 1.00 91.75 431 GLY A O 1
ATOM 3340 N N . LEU A 1 432 ? 26.658 -5.139 2.851 1.00 91.69 432 LEU A N 1
ATOM 3341 C CA . LEU A 1 432 ? 26.422 -4.960 1.411 1.00 91.69 432 LEU A CA 1
ATOM 3342 C C . LEU A 1 432 ? 26.502 -3.489 0.975 1.00 91.69 432 LEU A C 1
ATOM 3344 O O . LEU A 1 432 ? 27.071 -3.190 -0.078 1.00 91.69 432 LEU A O 1
ATOM 3348 N N . VAL A 1 433 ? 25.971 -2.564 1.782 1.00 93.38 433 VAL A N 1
ATOM 3349 C CA . VAL A 1 433 ? 26.082 -1.113 1.532 1.00 93.38 433 VAL A CA 1
ATOM 3350 C C . VAL A 1 433 ? 27.546 -0.682 1.557 1.00 93.38 433 VAL A C 1
ATOM 3352 O O . VAL A 1 433 ? 28.013 -0.028 0.628 1.00 93.38 433 VAL A O 1
ATOM 3355 N N . ILE A 1 434 ? 28.294 -1.098 2.581 1.00 93.44 434 ILE A N 1
ATOM 3356 C CA . ILE A 1 434 ? 29.720 -0.776 2.710 1.00 93.44 434 ILE A CA 1
ATOM 3357 C C . ILE A 1 434 ? 30.514 -1.383 1.549 1.00 93.44 434 ILE A C 1
ATOM 3359 O O . ILE A 1 434 ? 31.307 -0.685 0.919 1.00 93.44 434 ILE A O 1
ATOM 3363 N N . TYR A 1 435 ? 30.265 -2.650 1.216 1.00 92.31 435 TYR A N 1
ATOM 3364 C CA . TYR A 1 435 ? 30.918 -3.340 0.105 1.00 92.31 435 TYR A CA 1
ATOM 3365 C C . TYR A 1 435 ? 30.711 -2.604 -1.224 1.00 92.31 435 TYR A C 1
ATOM 3367 O O . TYR A 1 435 ? 31.679 -2.277 -1.909 1.00 92.31 435 TYR A O 1
ATOM 3375 N N . THR A 1 436 ? 29.463 -2.276 -1.569 1.00 91.56 436 THR A N 1
ATOM 3376 C CA . THR A 1 436 ? 29.141 -1.580 -2.826 1.00 91.56 436 THR A CA 1
ATOM 3377 C C . THR A 1 436 ? 29.652 -0.135 -2.852 1.00 91.56 436 THR A C 1
ATOM 3379 O O . THR A 1 436 ? 30.086 0.337 -3.906 1.00 91.56 436 THR A O 1
ATOM 3382 N N . ALA A 1 437 ? 29.687 0.558 -1.710 1.00 92.25 437 ALA A N 1
ATOM 3383 C CA . ALA A 1 437 ? 30.285 1.888 -1.589 1.00 92.25 437 ALA A CA 1
ATOM 3384 C C . ALA A 1 437 ? 31.806 1.861 -1.812 1.00 92.25 437 ALA A C 1
ATOM 3386 O O . ALA A 1 437 ? 32.324 2.642 -2.610 1.00 92.25 437 ALA A O 1
ATOM 3387 N N . ILE A 1 438 ? 32.519 0.937 -1.160 1.00 92.88 438 ILE A N 1
ATOM 3388 C CA . ILE A 1 438 ? 33.973 0.769 -1.317 1.00 92.88 438 ILE A CA 1
ATOM 3389 C C . ILE A 1 438 ? 34.314 0.377 -2.752 1.00 92.88 438 ILE A C 1
ATOM 3391 O O . ILE A 1 438 ? 35.204 0.972 -3.358 1.00 92.88 438 ILE A O 1
ATOM 3395 N N . LEU A 1 439 ? 33.560 -0.563 -3.325 1.00 90.06 439 LEU A N 1
ATOM 3396 C CA . LEU A 1 439 ? 33.718 -0.974 -4.715 1.00 90.06 439 LEU A CA 1
ATOM 3397 C C . LEU A 1 439 ? 33.561 0.221 -5.672 1.00 90.06 439 LEU A C 1
ATOM 3399 O O . LEU A 1 439 ? 34.328 0.371 -6.619 1.00 90.06 439 LEU A O 1
ATOM 3403 N N . SER A 1 440 ? 32.624 1.125 -5.378 1.00 89.12 440 SER A N 1
ATOM 3404 C CA . SER A 1 440 ? 32.408 2.350 -6.155 1.00 89.12 440 SER A CA 1
ATOM 3405 C C . SER A 1 440 ? 33.546 3.352 -6.042 1.00 89.12 440 SER A C 1
ATOM 3407 O O . SER A 1 440 ? 33.950 3.917 -7.055 1.00 89.12 440 SER A O 1
ATOM 3409 N N . MET A 1 441 ? 34.086 3.544 -4.837 1.00 89.94 441 MET A N 1
ATOM 3410 C CA . MET A 1 441 ? 35.249 4.407 -4.614 1.00 89.94 441 MET A CA 1
ATOM 3411 C C . MET A 1 441 ? 36.507 3.873 -5.305 1.00 89.94 441 MET A C 1
ATOM 3413 O O . MET A 1 441 ? 37.344 4.663 -5.734 1.00 89.94 441 MET A O 1
ATOM 3417 N N . TRP A 1 442 ? 36.639 2.548 -5.417 1.00 89.50 442 TRP A N 1
ATOM 3418 C CA . TRP A 1 442 ? 37.792 1.912 -6.050 1.00 89.50 442 TRP A CA 1
ATOM 3419 C C . TRP A 1 442 ? 37.733 1.949 -7.585 1.00 89.50 442 TRP A C 1
ATOM 3421 O O . TRP A 1 442 ? 38.761 2.117 -8.237 1.00 89.50 442 TRP A O 1
ATOM 3431 N N . ILE A 1 443 ? 36.541 1.795 -8.168 1.00 86.62 443 ILE A N 1
ATOM 3432 C CA . ILE A 1 443 ? 36.364 1.635 -9.620 1.00 86.62 443 ILE A CA 1
ATOM 3433 C C . ILE A 1 443 ? 36.218 2.968 -10.348 1.00 86.62 443 ILE A C 1
ATOM 3435 O O . ILE A 1 443 ? 36.755 3.140 -11.441 1.00 86.62 443 ILE A O 1
ATOM 3439 N N . LEU A 1 444 ? 35.438 3.889 -9.788 1.00 84.62 444 LEU A N 1
ATOM 3440 C CA . LEU A 1 444 ? 35.047 5.114 -10.476 1.00 84.62 444 LEU A CA 1
ATOM 3441 C C . LEU A 1 444 ? 36.031 6.256 -10.173 1.00 84.62 444 LEU A C 1
ATOM 3443 O O . LEU A 1 444 ? 36.613 6.311 -9.089 1.00 84.62 444 LEU A O 1
ATOM 3447 N N . PRO A 1 445 ? 36.193 7.232 -11.083 1.00 85.25 445 PRO A N 1
ATOM 3448 C CA . PRO A 1 445 ? 36.972 8.433 -10.801 1.00 85.25 445 PRO A CA 1
ATOM 3449 C C . PRO A 1 445 ? 36.294 9.304 -9.730 1.00 85.25 445 PRO A C 1
ATOM 3451 O O . PRO A 1 445 ? 35.063 9.385 -9.663 1.00 85.25 445 PRO A O 1
ATOM 3454 N N . SER A 1 446 ? 37.099 10.011 -8.926 1.00 79.75 446 SER A N 1
ATOM 3455 C CA . SER A 1 446 ? 36.651 10.793 -7.754 1.00 79.75 446 SER A CA 1
ATOM 3456 C C . SER A 1 446 ? 35.501 11.754 -8.028 1.00 79.75 446 SER A C 1
ATOM 3458 O O . SER A 1 446 ? 34.558 11.843 -7.248 1.00 79.75 446 SER A O 1
ATOM 3460 N N . ARG A 1 447 ? 35.525 12.415 -9.184 1.00 79.19 447 ARG A N 1
ATOM 3461 C CA . ARG A 1 447 ? 34.477 13.360 -9.587 1.00 79.19 447 ARG A CA 1
ATOM 3462 C C . ARG A 1 447 ? 33.112 12.698 -9.785 1.00 79.19 447 ARG A C 1
ATOM 3464 O O . ARG A 1 447 ? 32.100 13.332 -9.519 1.00 79.19 447 ARG A O 1
ATOM 3471 N N . VAL A 1 448 ? 33.084 11.449 -10.252 1.00 77.81 448 VAL A N 1
ATOM 3472 C CA . VAL A 1 448 ? 31.840 10.738 -10.570 1.00 77.81 448 VAL A CA 1
ATOM 3473 C C . VAL A 1 448 ? 31.274 10.076 -9.322 1.00 77.81 448 VAL A C 1
ATOM 3475 O O . VAL A 1 448 ? 30.091 10.241 -9.031 1.00 77.81 448 VAL A O 1
ATOM 3478 N N . TRP A 1 449 ? 32.093 9.358 -8.548 1.00 81.38 449 TRP A N 1
ATOM 3479 C CA . TRP A 1 449 ? 31.550 8.641 -7.394 1.00 81.38 449 TRP A CA 1
ATOM 3480 C C . TRP A 1 449 ? 31.178 9.559 -6.236 1.00 81.38 449 TRP A C 1
ATOM 3482 O O . TRP A 1 449 ? 30.192 9.261 -5.579 1.00 81.38 449 TRP A O 1
ATOM 3492 N N . MET A 1 450 ? 31.884 10.669 -5.983 1.00 78.50 450 MET A N 1
ATOM 3493 C CA . MET A 1 450 ? 31.533 11.559 -4.861 1.00 78.50 450 MET A CA 1
ATOM 3494 C C . MET A 1 450 ? 30.118 12.123 -5.014 1.00 78.50 450 MET A C 1
ATOM 3496 O O . MET A 1 450 ? 29.346 12.172 -4.058 1.00 78.50 450 MET A O 1
ATOM 3500 N N . ASP A 1 451 ? 29.772 12.503 -6.240 1.00 74.75 451 ASP A N 1
ATOM 3501 C CA . ASP A 1 451 ? 28.480 13.077 -6.581 1.00 74.75 451 ASP A CA 1
ATOM 3502 C C . ASP A 1 451 ? 27.366 12.009 -6.606 1.00 74.75 451 ASP A C 1
ATOM 3504 O O . ASP A 1 451 ? 26.296 12.197 -6.023 1.00 74.75 451 ASP A O 1
ATOM 3508 N N . GLN A 1 452 ? 27.631 10.841 -7.206 1.00 74.81 452 GLN A N 1
ATOM 3509 C CA . GLN A 1 452 ? 26.668 9.733 -7.253 1.00 74.81 452 GLN A CA 1
ATOM 3510 C C . GLN A 1 452 ? 26.425 9.104 -5.873 1.00 74.81 452 GLN A C 1
ATOM 3512 O O . GLN A 1 452 ? 25.282 9.016 -5.425 1.00 74.81 452 GLN A O 1
ATOM 3517 N N . LEU A 1 453 ? 27.494 8.718 -5.172 1.00 83.94 453 LEU A N 1
ATOM 3518 C CA . LEU A 1 453 ? 27.430 8.085 -3.854 1.00 83.94 453 LEU A CA 1
ATOM 3519 C C . LEU A 1 453 ? 26.815 9.034 -2.822 1.00 83.94 453 LEU A C 1
ATOM 3521 O O . LEU A 1 453 ? 26.001 8.604 -2.010 1.00 83.94 453 LEU A O 1
ATOM 3525 N N . GLY A 1 454 ? 27.146 10.330 -2.889 1.00 79.31 454 GLY A N 1
ATOM 3526 C CA . GLY A 1 454 ? 26.560 11.355 -2.027 1.00 79.31 454 GLY A CA 1
ATOM 3527 C C . GLY A 1 454 ? 25.042 11.455 -2.188 1.00 79.31 454 GLY A C 1
ATOM 3528 O O . GLY A 1 454 ? 24.318 11.426 -1.193 1.00 79.31 454 GLY A O 1
ATOM 3529 N N . ARG A 1 455 ? 24.538 11.498 -3.431 1.00 76.81 455 ARG A N 1
ATOM 3530 C CA . ARG A 1 455 ? 23.090 11.532 -3.704 1.00 76.81 455 ARG A CA 1
ATOM 3531 C C . ARG A 1 455 ? 22.370 10.267 -3.259 1.00 76.81 455 ARG A C 1
ATOM 3533 O O . ARG A 1 455 ? 21.340 10.358 -2.594 1.00 76.81 455 ARG A O 1
ATOM 3540 N N . VAL A 1 456 ? 22.898 9.100 -3.627 1.00 81.19 456 VAL A N 1
ATOM 3541 C CA . VAL A 1 456 ? 22.266 7.812 -3.310 1.00 81.19 456 VAL A CA 1
ATOM 3542 C C . VAL A 1 456 ? 22.276 7.576 -1.798 1.00 81.19 456 VAL A C 1
ATOM 3544 O O . VAL A 1 456 ? 21.246 7.203 -1.240 1.00 81.19 456 VAL A O 1
ATOM 3547 N N . SER A 1 457 ? 23.384 7.889 -1.115 1.00 86.44 457 SER A N 1
ATOM 3548 C CA . SER A 1 457 ? 23.482 7.804 0.346 1.00 86.44 457 SER A CA 1
ATOM 3549 C C . SER A 1 457 ? 22.517 8.759 1.047 1.00 86.44 457 SER A C 1
ATOM 3551 O O . SER A 1 457 ? 21.903 8.370 2.041 1.00 86.44 457 SER A O 1
ATOM 3553 N N . LEU A 1 458 ? 22.365 9.990 0.546 1.00 83.44 458 LEU A N 1
ATOM 3554 C CA . LEU A 1 458 ? 21.425 10.969 1.094 1.00 83.44 458 LEU A CA 1
ATOM 3555 C C . LEU A 1 458 ? 19.984 10.465 0.964 1.00 83.44 458 LEU A C 1
ATOM 3557 O O . LEU A 1 458 ? 19.262 10.420 1.960 1.00 83.44 458 LEU A O 1
ATOM 3561 N N . LEU A 1 459 ? 19.598 9.997 -0.227 1.00 81.00 459 LEU A N 1
ATOM 3562 C CA . LEU A 1 459 ? 18.274 9.426 -0.475 1.00 81.00 459 LEU A CA 1
ATOM 3563 C C . LEU A 1 459 ? 17.996 8.229 0.446 1.00 81.00 459 LEU A C 1
ATOM 3565 O O . LEU A 1 459 ? 16.963 8.194 1.114 1.00 81.00 459 LEU A O 1
ATOM 3569 N N . SER A 1 460 ? 18.929 7.274 0.535 1.00 86.62 460 SER A N 1
ATOM 3570 C CA . SER A 1 460 ? 18.772 6.099 1.398 1.00 86.62 460 SER A CA 1
ATOM 3571 C C . SER A 1 460 ? 18.759 6.449 2.887 1.00 86.62 460 SER A C 1
ATOM 3573 O O . SER A 1 460 ? 18.034 5.820 3.650 1.00 86.62 460 SER A O 1
ATOM 3575 N N . GLY A 1 461 ? 19.523 7.463 3.310 1.00 87.69 461 GLY A N 1
ATOM 3576 C CA . GLY A 1 461 ? 19.589 7.903 4.704 1.00 87.69 461 GLY A CA 1
ATOM 3577 C C . GLY A 1 461 ? 18.293 8.566 5.163 1.00 87.69 461 GLY A C 1
ATOM 3578 O O . GLY A 1 461 ? 17.785 8.255 6.238 1.00 87.69 461 GLY A O 1
ATOM 3579 N N . ILE A 1 462 ? 17.705 9.413 4.317 1.00 84.19 462 ILE A N 1
ATOM 3580 C CA . ILE A 1 462 ? 16.371 9.974 4.564 1.00 84.19 462 ILE A CA 1
ATOM 3581 C C . ILE A 1 462 ? 15.337 8.856 4.625 1.00 84.19 462 ILE A C 1
ATOM 3583 O O . ILE A 1 462 ? 14.565 8.789 5.576 1.00 84.19 462 ILE A O 1
ATOM 3587 N N . LEU A 1 463 ? 15.357 7.938 3.659 1.00 83.31 463 LEU A N 1
ATOM 3588 C CA . LEU A 1 463 ? 14.421 6.820 3.622 1.00 83.31 463 LEU A CA 1
ATOM 3589 C C . LEU A 1 463 ? 14.537 5.933 4.878 1.00 83.31 463 LEU A C 1
ATOM 3591 O O . LEU A 1 463 ? 13.520 5.541 5.448 1.00 83.31 463 LEU A O 1
ATOM 3595 N N . PHE A 1 464 ? 15.755 5.700 5.375 1.00 89.81 464 PHE A N 1
ATOM 3596 C CA . PHE A 1 464 ? 16.006 4.981 6.626 1.00 89.81 464 PHE A CA 1
ATOM 3597 C C . PHE A 1 464 ? 15.392 5.685 7.843 1.00 89.81 464 PHE A C 1
ATOM 3599 O O . PHE A 1 464 ? 14.662 5.062 8.613 1.00 89.81 464 PHE A O 1
ATOM 3606 N N . ILE A 1 465 ? 15.656 6.984 8.015 1.00 86.75 465 ILE A N 1
ATOM 3607 C CA . ILE A 1 465 ? 15.117 7.761 9.143 1.00 86.75 465 ILE A CA 1
ATOM 3608 C C . ILE A 1 465 ? 13.584 7.753 9.100 1.00 86.75 465 ILE A C 1
ATOM 3610 O O . ILE A 1 465 ? 12.929 7.578 10.127 1.00 86.75 465 ILE A O 1
ATOM 3614 N N . MET A 1 466 ? 13.012 7.872 7.904 1.00 78.88 466 MET A N 1
ATOM 3615 C CA . MET A 1 466 ? 11.571 7.990 7.725 1.00 78.88 466 MET A CA 1
ATOM 3616 C C . MET A 1 466 ? 10.797 6.711 7.979 1.00 78.88 466 MET A C 1
ATOM 3618 O O . MET A 1 466 ? 9.848 6.733 8.760 1.00 78.88 466 MET A O 1
ATOM 3622 N N . LEU A 1 467 ? 11.203 5.590 7.385 1.00 82.31 467 LEU A N 1
ATOM 3623 C CA . LEU A 1 467 ? 10.552 4.313 7.686 1.00 82.31 467 LEU A CA 1
ATOM 3624 C C . LEU A 1 467 ? 10.861 3.845 9.113 1.00 82.31 467 LEU A C 1
ATOM 3626 O O . LEU A 1 467 ? 10.032 3.192 9.750 1.00 82.31 467 LEU A O 1
ATOM 3630 N N . GLY A 1 468 ? 12.034 4.213 9.628 1.00 84.00 468 GLY A N 1
ATOM 3631 C CA . GLY A 1 468 ? 12.473 3.860 10.969 1.00 84.00 468 GLY A CA 1
ATOM 3632 C C . GLY A 1 468 ? 11.609 4.486 12.056 1.00 84.00 468 GLY A C 1
ATOM 3633 O O . GLY A 1 468 ? 11.260 3.814 13.023 1.00 84.00 468 GLY A O 1
ATOM 3634 N N . LEU A 1 469 ? 11.236 5.753 11.873 1.00 82.31 469 LEU A N 1
ATOM 3635 C CA . LEU A 1 469 ? 10.362 6.486 12.788 1.00 82.31 469 LEU A CA 1
ATOM 3636 C C . LEU A 1 469 ? 8.871 6.345 12.441 1.00 82.31 469 LEU A C 1
ATOM 3638 O O . LEU A 1 469 ? 8.040 6.629 13.293 1.00 82.31 469 LEU A O 1
ATOM 3642 N N . GLY A 1 470 ? 8.512 5.940 11.218 1.00 71.56 470 GLY A N 1
ATOM 3643 C CA . GLY A 1 470 ? 7.120 5.956 10.748 1.00 71.56 470 GLY A CA 1
ATOM 3644 C C . GLY A 1 470 ? 6.317 4.672 10.935 1.00 71.56 470 GLY A C 1
ATOM 3645 O O . GLY A 1 470 ? 5.097 4.732 10.991 1.00 71.56 470 GLY A O 1
ATOM 3646 N N . THR A 1 471 ? 6.971 3.519 11.054 1.00 66.94 471 THR A N 1
ATOM 3647 C CA . THR A 1 471 ? 6.284 2.211 11.055 1.00 66.94 471 THR A CA 1
ATOM 3648 C C . THR A 1 471 ? 5.524 1.901 12.349 1.00 66.94 471 THR A C 1
ATOM 3650 O O . THR A 1 471 ? 4.487 1.259 12.271 1.00 66.94 471 THR A O 1
ATOM 3653 N N . ASP A 1 472 ? 5.989 2.393 13.506 1.00 67.50 472 ASP A N 1
ATOM 3654 C CA . ASP A 1 472 ? 5.318 2.251 14.818 1.00 67.50 472 ASP A CA 1
ATOM 3655 C C . ASP A 1 472 ? 5.474 3.514 15.708 1.00 67.50 472 ASP A C 1
ATOM 3657 O O . ASP A 1 472 ? 5.264 3.467 16.921 1.00 67.50 472 ASP A O 1
ATOM 3661 N N . GLY A 1 473 ? 5.926 4.646 15.155 1.00 59.50 473 GLY A N 1
ATOM 3662 C CA . GLY A 1 473 ? 6.468 5.740 15.968 1.00 59.50 473 GLY A CA 1
ATOM 3663 C C . GLY A 1 473 ? 5.455 6.553 16.763 1.00 59.50 473 GLY A C 1
ATOM 3664 O O . GLY A 1 473 ? 5.866 7.220 17.705 1.00 59.50 473 GLY A O 1
ATOM 3665 N N . ILE A 1 474 ? 4.164 6.507 16.426 1.00 55.19 474 ILE A N 1
ATOM 3666 C CA . ILE A 1 474 ? 3.133 7.315 17.086 1.00 55.19 474 ILE A CA 1
ATOM 3667 C C . ILE A 1 474 ? 2.431 6.465 18.144 1.00 55.19 474 ILE A C 1
ATOM 3669 O O . ILE A 1 474 ? 1.681 5.543 17.823 1.00 55.19 474 ILE A O 1
ATOM 3673 N N . GLN A 1 475 ? 2.630 6.807 19.420 1.00 50.25 475 GLN A N 1
ATOM 3674 C CA . GLN A 1 475 ? 1.781 6.280 20.484 1.00 50.25 475 GLN A CA 1
ATOM 3675 C C . GLN A 1 475 ? 0.368 6.847 20.324 1.00 50.25 475 GLN A C 1
ATOM 3677 O O . GLN A 1 475 ? 0.126 8.019 20.613 1.00 50.25 475 GLN A O 1
ATOM 3682 N N . LEU A 1 476 ? -0.585 6.013 19.907 1.00 48.66 476 LEU A N 1
ATOM 3683 C CA . LEU A 1 476 ? -1.986 6.298 20.188 1.00 48.66 476 LEU A CA 1
ATOM 3684 C C . LEU A 1 476 ? -2.154 6.265 21.717 1.00 48.66 476 LEU A C 1
ATOM 3686 O O . LEU A 1 476 ? -1.701 5.298 22.340 1.00 48.66 476 LEU A O 1
ATOM 3690 N N . PRO A 1 477 ? -2.783 7.275 22.344 1.00 47.81 477 PRO A N 1
ATOM 3691 C CA . PRO A 1 477 ? -3.145 7.234 23.756 1.00 47.81 477 PRO A CA 1
ATOM 3692 C C . PRO A 1 477 ? -4.282 6.221 23.960 1.00 47.81 477 PRO A C 1
ATOM 3694 O O . PRO A 1 477 ? -5.421 6.570 24.257 1.00 47.81 477 PRO A O 1
ATOM 3697 N N . VAL A 1 478 ? -3.985 4.939 23.757 1.00 49.47 478 VAL A N 1
ATOM 3698 C CA . VAL A 1 478 ? -4.868 3.838 24.113 1.00 49.47 478 VAL A CA 1
ATOM 3699 C C . VAL A 1 478 ? -4.617 3.560 25.585 1.00 49.47 478 VAL A C 1
ATOM 3701 O O . VAL A 1 478 ? -3.565 3.052 25.970 1.00 49.47 478 VAL A O 1
ATOM 3704 N N . GLN A 1 479 ? -5.586 3.932 26.418 1.00 47.97 479 GLN A N 1
ATOM 3705 C CA . GLN A 1 479 ? -5.651 3.461 27.796 1.00 47.97 479 GLN A CA 1
ATOM 3706 C C . GLN A 1 479 ? -5.639 1.922 27.767 1.00 47.97 479 GLN A C 1
ATOM 3708 O O . GLN A 1 479 ? -6.488 1.335 27.085 1.00 47.97 479 GLN A O 1
ATOM 3713 N N . PRO A 1 480 ? -4.695 1.246 28.448 1.00 46.81 480 PRO A N 1
ATOM 3714 C CA . PRO A 1 480 ? -4.733 -0.203 28.543 1.00 46.81 480 PRO A CA 1
ATOM 3715 C C . PRO A 1 480 ? -6.078 -0.622 29.147 1.00 46.81 480 PRO A C 1
ATOM 3717 O O . PRO A 1 480 ? -6.531 -0.074 30.148 1.00 46.81 480 PRO A O 1
ATOM 3720 N N . ARG A 1 481 ? -6.739 -1.600 28.516 1.00 51.78 481 ARG A N 1
ATOM 3721 C CA . ARG A 1 481 ? -8.052 -2.129 28.940 1.00 51.78 481 ARG A CA 1
ATOM 3722 C C . ARG A 1 481 ? -8.011 -2.791 30.327 1.00 51.78 481 ARG A C 1
ATOM 3724 O O . ARG A 1 481 ? -9.063 -3.083 30.885 1.00 51.78 481 ARG A O 1
ATOM 3731 N N . ALA A 1 482 ? -6.809 -3.027 30.855 1.00 48.44 482 ALA A N 1
ATOM 3732 C CA . ALA A 1 482 ? -6.552 -3.531 32.192 1.00 48.44 482 ALA A CA 1
ATOM 3733 C C . ALA A 1 482 ? -5.871 -2.439 33.042 1.00 48.44 482 ALA A C 1
ATOM 3735 O O . ALA A 1 482 ? -4.934 -1.797 32.554 1.00 48.44 482 ALA A O 1
ATOM 3736 N N . PRO A 1 483 ? -6.302 -2.236 34.302 1.00 56.59 483 PRO A N 1
ATOM 3737 C CA . PRO A 1 483 ? -5.584 -1.372 35.224 1.00 56.59 483 PRO A CA 1
ATOM 3738 C C . PRO A 1 483 ? -4.135 -1.869 35.389 1.00 56.59 483 PRO A C 1
ATOM 3740 O O . PRO A 1 483 ? -3.912 -3.083 35.407 1.00 56.59 483 PRO A O 1
ATOM 3743 N N . PRO A 1 484 ? -3.142 -0.967 35.510 1.00 57.03 484 PRO A N 1
ATOM 3744 C CA . PRO A 1 484 ? -1.767 -1.337 35.833 1.00 57.03 484 PRO A CA 1
ATOM 3745 C C . PRO A 1 484 ? -1.720 -2.312 37.017 1.00 57.03 484 PRO A C 1
ATOM 3747 O O . PRO A 1 484 ? -2.482 -2.143 37.966 1.00 57.03 484 PRO A O 1
ATOM 3750 N N . ALA A 1 485 ? -0.816 -3.298 36.996 1.00 55.91 485 ALA A N 1
ATOM 3751 C CA . ALA A 1 485 ? -0.697 -4.320 38.049 1.00 55.91 485 ALA A CA 1
ATOM 3752 C C . ALA A 1 485 ? -0.586 -3.721 39.470 1.00 55.91 485 ALA A C 1
ATOM 3754 O O . ALA A 1 485 ? -1.126 -4.284 40.420 1.00 55.91 485 ALA A O 1
ATOM 3755 N N . ALA A 1 486 ? -0.013 -2.515 39.580 1.00 57.16 486 ALA A N 1
ATOM 3756 C CA . ALA A 1 486 ? 0.041 -1.708 40.799 1.00 57.16 486 ALA A CA 1
ATOM 3757 C C . ALA A 1 486 ? -1.339 -1.341 41.390 1.00 57.16 486 ALA A C 1
ATOM 3759 O O . ALA A 1 486 ? -1.465 -1.224 42.602 1.00 57.16 486 ALA A O 1
ATOM 3760 N N . ILE A 1 487 ? -2.372 -1.177 40.558 1.00 57.84 487 ILE A N 1
ATOM 3761 C CA . ILE A 1 487 ? -3.755 -0.892 40.984 1.00 57.84 487 ILE A CA 1
ATOM 3762 C C . ILE A 1 487 ? -4.476 -2.179 41.420 1.00 57.84 487 ILE A C 1
ATOM 3764 O O . ILE A 1 487 ? -5.359 -2.130 42.268 1.00 57.84 487 ILE A O 1
ATOM 3768 N N . ILE A 1 488 ? -4.085 -3.337 40.878 1.00 68.69 488 ILE A N 1
ATOM 3769 C CA . ILE A 1 488 ? -4.683 -4.652 41.189 1.00 68.69 488 ILE A CA 1
ATOM 3770 C C . ILE A 1 488 ? -3.987 -5.309 42.406 1.00 68.69 488 ILE A C 1
ATOM 3772 O O . ILE A 1 488 ? -4.367 -6.393 42.835 1.00 68.69 488 ILE A O 1
ATOM 3776 N N . GLY A 1 489 ? -2.968 -4.665 42.993 1.00 56.12 489 GLY A N 1
ATOM 3777 C CA . GLY A 1 489 ? -2.203 -5.219 44.119 1.00 56.12 489 GLY A CA 1
ATOM 3778 C C . GLY A 1 489 ? -1.349 -6.435 43.742 1.00 56.12 489 GLY A C 1
ATOM 3779 O O . GLY A 1 489 ? -0.875 -7.156 44.618 1.00 56.12 489 GLY A O 1
ATOM 3780 N N . LEU A 1 490 ? -1.148 -6.672 42.442 1.00 59.78 490 LEU A N 1
ATOM 3781 C CA . LEU A 1 490 ? -0.286 -7.732 41.936 1.00 59.78 490 LEU A CA 1
ATOM 3782 C C . LEU A 1 490 ? 1.164 -7.227 41.907 1.00 59.78 490 LEU A C 1
ATOM 3784 O O . LEU A 1 490 ? 1.405 -6.097 41.468 1.00 59.78 490 LEU A O 1
ATOM 3788 N N . PRO A 1 491 ? 2.146 -8.037 42.340 1.00 61.56 491 PRO A N 1
ATOM 3789 C CA . PRO A 1 491 ? 3.548 -7.667 42.221 1.00 61.56 491 PRO A CA 1
ATOM 3790 C C . PRO A 1 491 ? 3.884 -7.425 40.746 1.00 61.56 491 PRO A C 1
ATOM 3792 O O . PRO A 1 491 ? 3.557 -8.242 39.882 1.00 61.56 491 PRO A O 1
ATOM 3795 N N . ASN A 1 492 ? 4.524 -6.289 40.450 1.00 57.28 492 ASN A N 1
ATOM 3796 C CA . ASN A 1 492 ? 5.037 -6.016 39.112 1.00 57.28 492 ASN A CA 1
ATOM 3797 C C . ASN A 1 492 ? 5.972 -7.162 38.727 1.00 57.28 492 ASN A C 1
ATOM 3799 O O . ASN A 1 492 ? 6.947 -7.426 39.433 1.00 57.28 492 ASN A O 1
ATOM 3803 N N . ILE A 1 493 ? 5.665 -7.843 37.622 1.00 56.66 493 ILE A N 1
ATOM 3804 C CA . ILE A 1 493 ? 6.548 -8.864 37.060 1.00 56.66 493 ILE A CA 1
ATOM 3805 C C . ILE A 1 493 ? 7.917 -8.189 36.882 1.00 56.66 493 ILE A C 1
ATOM 3807 O O . ILE A 1 493 ? 7.962 -7.115 36.268 1.00 56.66 493 ILE A O 1
ATOM 3811 N N . PRO A 1 494 ? 9.010 -8.733 37.449 1.00 56.34 494 PRO A N 1
ATOM 3812 C CA . PRO A 1 494 ? 10.322 -8.134 37.284 1.00 56.34 494 PRO A CA 1
ATOM 3813 C C . PRO A 1 494 ? 10.594 -8.003 35.787 1.00 56.34 494 PRO A C 1
ATOM 3815 O O . PRO A 1 494 ? 10.437 -8.967 35.037 1.00 56.34 494 PRO A O 1
ATOM 3818 N N . THR A 1 495 ? 10.961 -6.798 35.345 1.00 55.91 495 THR A N 1
ATOM 3819 C CA . THR A 1 495 ? 11.477 -6.582 33.993 1.00 55.91 495 THR A CA 1
ATOM 3820 C C . THR A 1 495 ? 12.646 -7.535 33.831 1.00 55.91 495 THR A C 1
ATOM 3822 O O . THR A 1 495 ? 13.657 -7.360 34.513 1.00 55.91 495 THR A O 1
ATOM 3825 N N . SER A 1 496 ? 12.471 -8.580 33.021 1.00 50.00 496 SER A N 1
ATOM 3826 C CA . SER A 1 496 ? 13.490 -9.594 32.770 1.00 50.00 496 SER A CA 1
ATOM 3827 C C . SER A 1 496 ? 14.820 -8.893 32.517 1.00 50.00 496 SER A C 1
ATOM 3829 O O . SER A 1 496 ? 14.948 -8.144 31.548 1.00 50.00 496 SER A O 1
ATOM 3831 N N . LEU A 1 497 ? 15.785 -9.097 33.416 1.00 54.12 497 LEU A N 1
ATOM 3832 C CA . LEU A 1 497 ? 17.111 -8.478 33.336 1.00 54.12 497 LEU A CA 1
ATOM 3833 C C . LEU A 1 497 ? 17.914 -8.970 32.119 1.00 54.12 497 LEU A C 1
ATOM 3835 O O . LEU A 1 497 ? 18.929 -8.379 31.779 1.00 54.12 497 LEU A O 1
ATOM 3839 N N . GLU A 1 498 ? 17.396 -9.962 31.397 1.00 63.44 498 GLU A N 1
ATOM 3840 C CA . GLU A 1 498 ? 17.806 -10.346 30.052 1.00 63.44 498 GLU A CA 1
ATOM 3841 C C . GLU A 1 498 ? 16.546 -10.750 29.279 1.00 63.44 498 GLU A C 1
ATOM 3843 O O . GLU A 1 498 ? 15.930 -11.769 29.578 1.00 63.44 498 GLU A O 1
ATOM 3848 N N . GLY A 1 499 ? 16.087 -9.948 28.318 1.00 57.56 499 GLY A N 1
ATOM 3849 C CA . GLY A 1 499 ? 14.913 -10.355 27.543 1.00 57.56 499 GLY A CA 1
ATOM 3850 C C . GLY A 1 499 ? 14.283 -9.238 26.737 1.00 57.56 499 GLY A C 1
ATOM 3851 O O . GLY A 1 499 ? 13.459 -8.491 27.244 1.00 57.56 499 GLY A O 1
ATOM 3852 N N . TYR A 1 500 ? 14.681 -9.153 25.468 1.00 61.22 500 TYR A N 1
ATOM 3853 C CA . TYR A 1 500 ? 13.960 -8.506 24.368 1.00 61.22 500 TYR A CA 1
ATOM 3854 C C . TYR A 1 500 ? 13.308 -7.133 24.659 1.00 61.22 500 TYR A C 1
ATOM 3856 O O . TYR A 1 500 ? 12.130 -7.032 24.995 1.00 61.22 500 TYR A O 1
ATOM 3864 N N . SER A 1 501 ? 14.039 -6.041 24.393 1.00 66.06 501 SER A N 1
ATOM 3865 C CA . SER A 1 501 ? 13.426 -4.708 24.288 1.00 66.06 501 SER A CA 1
ATOM 3866 C C . SER A 1 501 ? 12.908 -4.461 22.869 1.00 66.06 501 SER A C 1
ATOM 3868 O O . SER A 1 501 ? 13.688 -4.368 21.918 1.00 66.06 501 SER A O 1
ATOM 3870 N N . TYR A 1 502 ? 11.587 -4.328 22.718 1.00 77.62 502 TYR A N 1
ATOM 3871 C CA . TYR A 1 502 ? 10.963 -3.977 21.436 1.00 77.62 502 TYR A CA 1
ATOM 3872 C C . TYR A 1 502 ? 11.252 -2.526 21.020 1.00 77.62 502 TYR A C 1
ATOM 3874 O O . TYR A 1 502 ? 11.422 -2.232 19.834 1.00 77.62 502 TYR A O 1
ATOM 3882 N N . VAL A 1 503 ? 11.328 -1.619 21.997 1.00 80.12 503 VAL A N 1
ATOM 3883 C CA . VAL A 1 503 ? 11.628 -0.199 21.786 1.00 80.12 503 VAL A CA 1
ATOM 3884 C C . VAL A 1 503 ? 13.120 0.015 22.011 1.00 80.12 503 VAL A C 1
ATOM 3886 O O . VAL A 1 503 ? 13.632 -0.237 23.100 1.00 80.12 503 VAL A O 1
ATOM 3889 N N . LEU A 1 504 ? 13.825 0.467 20.977 1.00 80.44 504 LEU A N 1
ATOM 3890 C CA . LEU A 1 504 ? 15.269 0.698 21.026 1.00 80.44 504 LEU A CA 1
ATOM 3891 C C . LEU A 1 504 ? 15.589 2.095 21.556 1.00 80.44 504 LEU A C 1
ATOM 3893 O O . LEU A 1 504 ? 16.516 2.266 22.340 1.00 80.44 504 LEU A O 1
ATOM 3897 N N . MET A 1 505 ? 14.820 3.099 21.130 1.00 80.94 505 MET A N 1
ATOM 3898 C CA . MET A 1 505 ? 15.037 4.492 21.508 1.00 80.94 505 MET A CA 1
ATOM 3899 C C . MET A 1 505 ? 13.711 5.257 21.514 1.00 80.94 505 MET A C 1
ATOM 3901 O O . MET A 1 505 ? 12.876 5.074 20.629 1.00 80.94 505 MET A O 1
ATOM 3905 N N . LYS A 1 506 ? 13.515 6.128 22.508 1.00 79.06 506 LYS A N 1
ATOM 3906 C CA . LYS A 1 506 ? 12.363 7.037 22.595 1.00 79.06 506 LYS A CA 1
ATOM 3907 C C . LYS A 1 506 ? 12.840 8.471 22.350 1.00 79.06 506 LYS A C 1
ATOM 3909 O O . LYS A 1 506 ? 13.587 9.003 23.165 1.00 79.06 506 LYS A O 1
ATOM 3914 N N . LEU A 1 507 ? 12.412 9.091 21.250 1.00 74.31 507 LEU A N 1
ATOM 3915 C CA . LEU A 1 507 ? 12.611 10.515 20.945 1.00 74.31 507 LEU A CA 1
ATOM 3916 C C . LEU A 1 507 ? 11.282 11.257 21.152 1.00 74.31 507 LEU A C 1
ATOM 3918 O O . LEU A 1 507 ? 10.581 11.609 20.203 1.00 74.31 507 LEU A O 1
ATOM 3922 N N . GLY A 1 508 ? 10.905 11.467 22.414 1.00 71.25 508 GLY A N 1
ATOM 3923 C CA . GLY A 1 508 ? 9.654 12.151 22.757 1.00 71.25 508 GLY A CA 1
ATOM 3924 C C . GLY A 1 508 ? 8.419 11.409 22.212 1.00 71.25 508 GLY A C 1
ATOM 3925 O O . GLY A 1 508 ? 8.236 10.245 22.572 1.00 71.25 508 GLY A O 1
ATOM 3926 N N . PRO A 1 509 ? 7.571 12.035 21.366 1.00 67.00 509 PRO A N 1
ATOM 3927 C CA . PRO A 1 509 ? 6.384 11.385 20.804 1.00 67.00 509 PRO A CA 1
ATOM 3928 C C . PRO A 1 509 ? 6.713 10.307 19.763 1.00 67.00 509 PRO A C 1
ATOM 3930 O O . PRO A 1 509 ? 5.820 9.544 19.411 1.00 67.00 509 PRO A O 1
ATOM 3933 N N . LEU A 1 510 ? 7.959 10.252 19.274 1.00 69.75 510 LEU A N 1
ATOM 3934 C CA . LEU A 1 510 ? 8.417 9.286 18.280 1.00 69.75 510 LEU A CA 1
ATOM 3935 C C . LEU A 1 510 ? 9.195 8.150 18.949 1.00 69.75 510 LEU A C 1
ATOM 3937 O O . LEU A 1 510 ? 10.133 8.381 19.717 1.00 69.75 510 LEU A O 1
ATOM 3941 N N . GLN A 1 511 ? 8.838 6.907 18.630 1.00 79.19 511 GLN A N 1
ATOM 3942 C CA . GLN A 1 511 ? 9.546 5.717 19.105 1.00 79.19 511 GLN A CA 1
ATOM 3943 C C . GLN A 1 511 ? 10.244 4.994 17.960 1.00 79.19 511 GLN A C 1
ATOM 3945 O O . GLN A 1 511 ? 9.659 4.743 16.911 1.00 79.19 511 GLN A O 1
ATOM 3950 N N . PHE A 1 512 ? 11.503 4.630 18.182 1.00 83.31 512 PHE A N 1
ATOM 3951 C CA . PHE A 1 512 ? 12.268 3.798 17.268 1.00 83.31 512 PHE A CA 1
ATOM 3952 C C . PHE A 1 512 ? 12.199 2.346 17.746 1.00 83.31 512 PHE A C 1
ATOM 3954 O O . PHE A 1 512 ? 12.773 1.990 18.783 1.00 83.31 512 PHE A O 1
ATOM 3961 N N . THR A 1 513 ? 11.451 1.514 17.021 1.00 86.31 513 THR A N 1
ATOM 3962 C CA . THR A 1 513 ? 11.208 0.107 17.371 1.00 86.31 513 THR A CA 1
ATOM 3963 C C . THR A 1 513 ? 12.152 -0.830 16.624 1.00 86.31 513 THR A C 1
ATOM 3965 O O . THR A 1 513 ? 12.731 -0.487 15.591 1.00 86.31 513 THR A O 1
ATOM 3968 N N . ARG A 1 514 ? 12.302 -2.061 17.122 1.00 83.12 514 ARG A N 1
ATOM 3969 C CA . ARG A 1 514 ? 13.081 -3.114 16.452 1.00 83.12 514 ARG A CA 1
ATOM 3970 C C . ARG A 1 514 ? 12.502 -3.465 15.076 1.00 83.12 514 ARG A C 1
ATOM 3972 O O . ARG A 1 514 ? 13.258 -3.710 14.134 1.00 83.12 514 ARG A O 1
ATOM 3979 N N . LYS A 1 515 ? 11.170 -3.439 14.947 1.00 82.44 515 LYS A N 1
ATOM 3980 C CA . LYS A 1 515 ? 10.461 -3.601 13.670 1.00 82.44 515 LYS A CA 1
ATOM 3981 C C . LYS A 1 515 ? 10.778 -2.446 12.722 1.00 82.44 515 LYS A C 1
ATOM 3983 O O . LYS A 1 515 ? 11.177 -2.706 11.588 1.00 82.44 515 LYS A O 1
ATOM 3988 N N . GLY A 1 516 ? 10.712 -1.203 13.205 1.00 85.19 516 GLY A N 1
ATOM 3989 C CA . GLY A 1 516 ? 11.070 -0.026 12.415 1.00 85.19 516 GLY A CA 1
ATOM 3990 C C . GLY A 1 516 ? 12.513 -0.048 11.931 1.00 85.19 516 GLY A C 1
ATOM 3991 O O . GLY A 1 516 ? 12.760 0.175 10.749 1.00 85.19 516 GLY A O 1
ATOM 3992 N N . LEU A 1 517 ? 13.461 -0.454 12.780 1.00 87.81 517 LEU A N 1
ATOM 3993 C CA . LEU A 1 517 ? 14.854 -0.661 12.380 1.00 87.81 517 LEU A CA 1
ATOM 3994 C C . LEU A 1 517 ? 14.998 -1.727 11.274 1.00 87.81 517 LEU A C 1
ATOM 3996 O O . LEU A 1 517 ? 15.766 -1.544 10.324 1.00 87.81 517 LEU A O 1
ATOM 4000 N N . SER A 1 518 ? 14.266 -2.841 11.365 1.00 87.12 518 SER A N 1
ATOM 4001 C CA . SER A 1 518 ? 14.317 -3.904 10.353 1.00 87.12 518 SER A CA 1
ATOM 4002 C C . SER A 1 518 ? 13.741 -3.452 9.006 1.00 87.12 518 SER A C 1
ATOM 4004 O O . SER A 1 518 ? 14.380 -3.640 7.969 1.00 87.12 518 SER A O 1
ATOM 4006 N N . VAL A 1 519 ? 12.577 -2.798 9.003 1.00 86.94 519 VAL A N 1
ATOM 4007 C CA . VAL A 1 519 ? 11.936 -2.305 7.772 1.00 86.94 519 VAL A CA 1
ATOM 4008 C C . VAL A 1 519 ? 12.771 -1.192 7.136 1.00 86.94 519 VAL A C 1
ATOM 4010 O O . VAL A 1 519 ? 13.081 -1.256 5.944 1.00 86.94 519 VAL A O 1
ATOM 4013 N N . ALA A 1 520 ? 13.219 -0.223 7.938 1.00 89.56 520 ALA A N 1
ATOM 4014 C CA . ALA A 1 520 ? 14.063 0.877 7.487 1.00 89.56 520 ALA A CA 1
ATOM 4015 C C . ALA A 1 520 ? 15.380 0.396 6.880 1.00 89.56 520 ALA A C 1
ATOM 4017 O O . ALA A 1 520 ? 15.746 0.820 5.785 1.00 89.56 520 ALA A O 1
ATOM 4018 N N . SER A 1 521 ? 16.082 -0.517 7.563 1.00 91.12 521 SER A N 1
ATOM 4019 C CA . SER A 1 521 ? 17.340 -1.073 7.052 1.00 91.12 521 SER A CA 1
ATOM 4020 C C . SER A 1 521 ? 17.140 -1.850 5.753 1.00 91.12 521 SER A C 1
ATOM 4022 O O . SER A 1 521 ? 17.974 -1.730 4.861 1.00 91.12 521 SER A O 1
ATOM 4024 N N . THR A 1 522 ? 16.037 -2.597 5.608 1.00 89.25 522 THR A N 1
ATOM 4025 C CA . THR A 1 522 ? 15.723 -3.326 4.365 1.00 89.25 522 THR A CA 1
ATOM 4026 C C . THR A 1 522 ? 15.540 -2.358 3.202 1.00 89.25 522 THR A C 1
ATOM 4028 O O . THR A 1 522 ? 16.227 -2.470 2.189 1.00 89.25 522 THR A O 1
ATOM 4031 N N . ALA A 1 523 ? 14.645 -1.380 3.358 1.00 88.50 523 ALA A N 1
ATOM 4032 C CA . ALA A 1 523 ? 14.277 -0.472 2.280 1.00 88.50 523 ALA A CA 1
ATOM 4033 C C . ALA A 1 523 ? 15.434 0.467 1.894 1.00 88.50 523 ALA A C 1
ATOM 4035 O O . ALA A 1 523 ? 15.694 0.678 0.707 1.00 88.50 523 ALA A O 1
ATOM 4036 N N . ALA A 1 524 ? 16.177 0.981 2.879 1.00 90.94 524 ALA A N 1
ATOM 4037 C CA . ALA A 1 524 ? 17.335 1.838 2.637 1.00 90.94 524 ALA A CA 1
ATOM 4038 C C . ALA A 1 524 ? 18.491 1.081 1.968 1.00 90.94 524 ALA A C 1
ATOM 4040 O O . ALA A 1 524 ? 19.053 1.573 0.990 1.00 90.94 524 ALA A O 1
ATOM 4041 N N . CYS A 1 525 ? 18.814 -0.129 2.445 1.00 92.75 525 CYS A N 1
ATOM 4042 C CA . CYS A 1 525 ? 19.851 -0.973 1.847 1.00 92.75 525 CYS A CA 1
ATOM 4043 C C . CYS A 1 525 ? 19.490 -1.372 0.412 1.00 92.75 525 CYS A C 1
ATOM 4045 O O . CYS A 1 525 ? 20.324 -1.246 -0.483 1.00 92.75 525 CYS A O 1
ATOM 4047 N N . LEU A 1 526 ? 18.246 -1.795 0.173 1.00 91.12 526 LEU A N 1
ATOM 4048 C CA . LEU A 1 526 ? 17.769 -2.164 -1.159 1.00 91.12 526 LEU A CA 1
ATOM 4049 C C . LEU A 1 526 ? 17.862 -0.980 -2.130 1.00 91.12 526 LEU A C 1
ATOM 4051 O O . LEU A 1 526 ? 18.426 -1.108 -3.210 1.00 91.12 526 LEU A O 1
ATOM 4055 N N . THR A 1 527 ? 17.377 0.193 -1.720 1.00 87.50 527 THR A N 1
ATOM 4056 C CA . THR A 1 527 ? 17.444 1.412 -2.540 1.00 87.50 527 THR A CA 1
ATOM 4057 C C . THR A 1 527 ? 18.894 1.755 -2.883 1.00 87.50 527 THR A C 1
ATOM 4059 O O . THR A 1 527 ? 19.228 1.965 -4.048 1.00 87.50 527 THR A O 1
ATOM 4062 N N . PHE A 1 528 ? 19.777 1.757 -1.882 1.00 92.19 528 PHE A N 1
ATOM 4063 C CA . PHE A 1 528 ? 21.191 2.059 -2.077 1.00 92.19 528 PHE A CA 1
ATOM 4064 C C . PHE A 1 528 ? 21.867 1.071 -3.035 1.00 92.19 528 PHE A C 1
ATOM 4066 O O . PHE A 1 528 ? 22.504 1.475 -4.007 1.00 92.19 528 PHE A O 1
ATOM 4073 N N . THR A 1 529 ? 21.706 -0.229 -2.782 1.00 91.38 529 THR A N 1
ATOM 4074 C CA . THR A 1 529 ? 22.344 -1.291 -3.570 1.00 91.38 529 THR A CA 1
ATOM 4075 C C . THR A 1 529 ? 21.827 -1.328 -5.004 1.00 91.38 529 THR A C 1
ATOM 4077 O O . THR A 1 529 ? 22.646 -1.460 -5.910 1.00 91.38 529 THR A O 1
ATOM 4080 N N . ILE A 1 530 ? 20.526 -1.125 -5.251 1.00 89.00 530 ILE A N 1
ATOM 4081 C CA . ILE A 1 530 ? 19.956 -1.046 -6.608 1.00 89.00 530 ILE A CA 1
ATOM 4082 C C . ILE A 1 530 ? 20.584 0.101 -7.395 1.00 89.00 530 ILE A C 1
ATOM 4084 O O . ILE A 1 530 ? 21.162 -0.124 -8.458 1.00 89.00 530 ILE A O 1
ATOM 4088 N N . PHE A 1 531 ? 20.493 1.330 -6.880 1.00 85.94 531 PHE A N 1
ATOM 4089 C CA . PHE A 1 531 ? 20.963 2.498 -7.623 1.00 85.94 531 PHE A CA 1
ATOM 4090 C C . PHE A 1 531 ? 22.479 2.472 -7.815 1.00 85.94 531 PHE A C 1
ATOM 4092 O O . PHE A 1 531 ? 22.968 2.760 -8.911 1.00 85.94 531 PHE A O 1
ATOM 4099 N N . GLN A 1 532 ? 23.229 2.080 -6.784 1.00 88.38 532 GLN A N 1
ATOM 4100 C CA . GLN A 1 532 ? 24.683 2.078 -6.859 1.00 88.38 532 GLN A CA 1
ATOM 4101 C C . GLN A 1 532 ? 25.221 0.955 -7.752 1.00 88.38 532 GLN A C 1
ATOM 4103 O O . GLN A 1 532 ? 26.136 1.189 -8.542 1.00 88.38 532 GLN A O 1
ATOM 4108 N N . SER A 1 533 ? 24.645 -0.248 -7.682 1.00 89.12 533 SER A N 1
ATOM 4109 C CA . SER A 1 533 ? 25.066 -1.365 -8.535 1.00 89.12 533 SER A CA 1
ATOM 4110 C C . SER A 1 533 ? 24.703 -1.138 -10.006 1.00 89.12 533 SER A C 1
ATOM 4112 O O . SER A 1 533 ? 25.536 -1.387 -10.879 1.00 89.12 533 SER A O 1
ATOM 4114 N N . ALA A 1 534 ? 23.521 -0.580 -10.296 1.00 85.56 534 ALA A N 1
ATOM 4115 C CA . ALA A 1 534 ? 23.129 -0.210 -11.655 1.00 85.56 534 ALA A CA 1
ATOM 4116 C C . ALA A 1 534 ? 24.065 0.856 -12.244 1.00 85.56 534 ALA A C 1
ATOM 4118 O O . ALA A 1 534 ? 24.532 0.713 -13.373 1.00 85.56 534 ALA A O 1
ATOM 4119 N N . SER A 1 535 ? 24.400 1.885 -11.457 1.00 84.06 535 SER A N 1
ATOM 4120 C CA . SER A 1 535 ? 25.359 2.927 -11.844 1.00 84.06 535 SER A CA 1
ATOM 4121 C C . SER A 1 535 ? 26.742 2.343 -12.163 1.00 84.06 535 SER A C 1
ATOM 4123 O O . SER A 1 535 ? 27.314 2.636 -13.213 1.00 84.06 535 SER A O 1
ATOM 4125 N N . LEU A 1 536 ? 27.245 1.439 -11.314 1.00 86.50 536 LEU A N 1
ATOM 4126 C CA . LEU A 1 536 ? 28.497 0.713 -11.546 1.00 86.50 536 LEU A CA 1
ATOM 4127 C C . LEU A 1 536 ? 28.466 -0.127 -12.828 1.00 86.50 536 LEU A C 1
ATOM 4129 O O . LEU A 1 536 ? 29.430 -0.114 -13.594 1.00 86.50 536 LEU A O 1
ATOM 4133 N N . CYS A 1 537 ? 27.375 -0.849 -13.085 1.00 86.69 537 CYS A N 1
ATOM 4134 C CA . CYS A 1 537 ? 27.248 -1.658 -14.294 1.00 86.69 537 CYS A CA 1
ATOM 4135 C C . CYS A 1 537 ? 27.246 -0.778 -15.549 1.00 86.69 537 CYS A C 1
ATOM 4137 O O . CYS A 1 537 ? 28.022 -1.030 -16.467 1.00 86.69 537 CYS A O 1
ATOM 4139 N N . LEU A 1 538 ? 26.440 0.287 -15.575 1.00 84.19 538 LEU A N 1
ATOM 4140 C CA . LEU A 1 538 ? 26.334 1.193 -16.726 1.00 84.19 538 LEU A CA 1
ATOM 4141 C C . LEU A 1 538 ? 27.633 1.965 -16.997 1.00 84.19 538 LEU A C 1
ATOM 4143 O O . LEU A 1 538 ? 27.980 2.202 -18.149 1.00 84.19 538 LEU A O 1
ATOM 4147 N N . ALA A 1 539 ? 28.389 2.314 -15.955 1.00 84.69 539 ALA A N 1
ATOM 4148 C CA . ALA A 1 539 ? 29.684 2.968 -16.115 1.00 84.69 539 ALA A CA 1
ATOM 4149 C C . ALA A 1 539 ? 30.772 2.024 -16.659 1.00 84.69 539 ALA A C 1
ATOM 4151 O O . ALA A 1 539 ? 31.710 2.488 -17.305 1.00 84.69 539 ALA A O 1
ATOM 4152 N N . THR A 1 540 ? 30.662 0.713 -16.407 1.00 86.12 540 THR A N 1
ATOM 4153 C CA . THR A 1 540 ? 31.717 -0.275 -16.711 1.00 86.12 540 THR A CA 1
ATOM 4154 C C . THR A 1 540 ? 31.397 -1.243 -17.846 1.00 86.12 540 THR A C 1
ATOM 4156 O O . THR A 1 540 ? 32.267 -2.023 -18.236 1.00 86.12 540 THR A O 1
ATOM 4159 N N . THR A 1 541 ? 30.178 -1.222 -18.387 1.00 86.62 541 THR A N 1
ATOM 4160 C CA . THR A 1 541 ? 29.764 -2.056 -19.527 1.00 86.62 541 THR A CA 1
ATOM 4161 C C . THR A 1 541 ? 29.208 -1.205 -20.647 1.00 86.62 541 THR A C 1
ATOM 4163 O O . THR A 1 541 ? 28.453 -0.264 -20.412 1.00 86.62 541 THR A O 1
ATOM 4166 N N . THR A 1 542 ? 29.576 -1.533 -21.884 1.00 84.25 542 THR A N 1
ATOM 4167 C CA . THR A 1 542 ? 28.975 -0.873 -23.042 1.00 84.25 542 THR A CA 1
ATOM 4168 C C . THR A 1 542 ? 27.560 -1.417 -23.284 1.00 84.25 542 THR A C 1
ATOM 4170 O O . THR A 1 542 ? 27.287 -2.586 -22.989 1.00 84.25 542 THR A O 1
ATOM 4173 N N . PRO A 1 543 ? 26.644 -0.622 -23.868 1.00 80.38 543 PRO A N 1
ATOM 4174 C CA . PRO A 1 543 ? 25.300 -1.099 -24.203 1.00 80.38 543 PRO A CA 1
ATOM 4175 C C . PRO A 1 543 ? 25.305 -2.333 -25.121 1.00 80.38 543 PRO A C 1
ATOM 4177 O O . PRO A 1 543 ? 24.467 -3.220 -24.973 1.00 80.38 543 PRO A O 1
ATOM 4180 N N . GLU A 1 544 ? 26.280 -2.432 -26.032 1.00 80.81 544 GLU A N 1
ATOM 4181 C CA . GLU A 1 544 ? 26.449 -3.595 -26.914 1.00 80.81 544 GLU A CA 1
ATOM 4182 C C . GLU A 1 544 ? 26.829 -4.866 -26.131 1.00 80.81 544 GLU A C 1
ATOM 4184 O O . GLU A 1 544 ? 26.251 -5.931 -26.357 1.00 80.81 544 GLU A O 1
ATOM 4189 N N . GLN A 1 545 ? 27.752 -4.755 -25.166 1.00 83.19 545 GLN A N 1
ATOM 4190 C CA . GLN A 1 545 ? 28.124 -5.853 -24.263 1.00 83.19 545 GLN A CA 1
ATOM 4191 C C . GLN A 1 545 ? 26.945 -6.298 -23.387 1.00 83.19 545 GLN A C 1
ATOM 4193 O O . GLN A 1 545 ? 26.782 -7.490 -23.120 1.00 83.19 545 GLN A O 1
ATOM 4198 N N . LEU A 1 546 ? 26.094 -5.359 -22.968 1.00 83.75 546 LEU A N 1
ATOM 4199 C CA . LEU A 1 546 ? 24.893 -5.652 -22.192 1.00 83.75 546 LEU A CA 1
ATOM 4200 C C . LEU A 1 546 ? 23.840 -6.402 -23.025 1.00 83.75 546 LEU A C 1
ATOM 4202 O O . LEU A 1 546 ? 23.284 -7.395 -22.556 1.00 83.75 546 LEU A O 1
ATOM 4206 N N . ALA A 1 547 ? 23.610 -5.983 -24.274 1.00 82.62 547 ALA A N 1
ATOM 4207 C CA . ALA A 1 547 ? 22.727 -6.686 -25.210 1.00 82.62 547 ALA A CA 1
ATOM 4208 C C . ALA A 1 547 ? 23.229 -8.107 -25.518 1.00 82.62 547 ALA A C 1
ATOM 4210 O O . ALA A 1 547 ? 22.440 -9.051 -25.597 1.00 82.62 547 ALA A O 1
ATOM 4211 N N . PHE A 1 548 ? 24.549 -8.283 -25.626 1.00 83.00 548 PHE A N 1
ATOM 4212 C CA . PHE A 1 548 ? 25.157 -9.607 -25.733 1.00 83.00 548 PHE A CA 1
ATOM 4213 C C . PHE A 1 548 ? 24.903 -10.464 -24.486 1.00 83.00 548 PHE A C 1
ATOM 4215 O O . PHE A 1 548 ? 24.522 -11.627 -24.607 1.00 83.00 548 PHE A O 1
ATOM 4222 N N . ALA A 1 549 ? 25.071 -9.909 -23.287 1.00 86.12 549 ALA A N 1
ATOM 4223 C CA . ALA A 1 549 ? 24.806 -10.649 -22.059 1.00 86.12 549 ALA A CA 1
ATOM 4224 C C . ALA A 1 549 ? 23.323 -11.041 -21.938 1.00 86.12 549 ALA A C 1
ATOM 4226 O O . ALA A 1 549 ? 23.019 -12.177 -21.572 1.00 86.12 549 ALA A O 1
ATOM 4227 N N . LEU A 1 550 ? 22.405 -10.155 -22.341 1.00 86.19 550 LEU A N 1
ATOM 4228 C CA . LEU A 1 550 ? 20.967 -10.424 -22.383 1.00 86.19 550 LEU A CA 1
ATOM 4229 C C . LEU A 1 550 ? 20.620 -11.619 -23.283 1.00 86.19 550 LEU A C 1
ATOM 4231 O O . LEU A 1 550 ? 19.775 -12.431 -22.907 1.00 86.19 550 LEU A O 1
ATOM 4235 N N . ARG A 1 551 ? 21.311 -11.789 -24.423 1.00 86.25 551 ARG A N 1
ATOM 4236 C CA . ARG A 1 551 ? 21.144 -12.969 -25.291 1.00 86.25 551 ARG A CA 1
ATOM 4237 C C . ARG A 1 551 ? 21.278 -14.264 -24.501 1.00 86.25 551 ARG A C 1
ATOM 4239 O O . ARG A 1 551 ? 20.454 -15.153 -24.677 1.00 86.25 551 ARG A O 1
ATOM 4246 N N . TRP A 1 552 ? 22.295 -14.372 -23.642 1.00 85.75 552 TRP A N 1
ATOM 4247 C CA . TRP A 1 552 ? 22.544 -15.584 -22.859 1.00 85.75 552 TRP A CA 1
ATOM 4248 C C . TRP A 1 552 ? 21.373 -15.908 -21.921 1.00 85.75 552 TRP A C 1
ATOM 4250 O O . TRP A 1 552 ? 20.946 -17.058 -21.859 1.00 85.75 552 TRP A O 1
ATOM 4260 N N . PHE A 1 553 ? 20.793 -14.892 -21.277 1.00 88.06 553 PHE A N 1
ATOM 4261 C CA . PHE A 1 553 ? 19.608 -15.051 -20.427 1.00 88.06 553 PHE A CA 1
ATOM 4262 C C . PHE A 1 553 ? 18.333 -15.371 -21.210 1.00 88.06 553 PHE A C 1
ATOM 4264 O O . PHE A 1 553 ? 17.443 -16.026 -20.676 1.00 88.06 553 PHE A O 1
ATOM 4271 N N . MET A 1 554 ? 18.235 -14.935 -22.468 1.00 88.50 554 MET A N 1
ATOM 4272 C CA . MET A 1 554 ? 17.085 -15.231 -23.319 1.00 88.50 554 MET A CA 1
ATOM 4273 C C . MET A 1 554 ? 17.162 -16.606 -23.995 1.00 88.50 554 MET A C 1
ATOM 4275 O O . MET A 1 554 ? 16.124 -17.130 -24.378 1.00 88.50 554 MET A O 1
ATOM 4279 N N . LEU A 1 555 ? 18.343 -17.227 -24.121 1.00 87.94 555 LEU A N 1
ATOM 4280 C CA . LEU A 1 555 ? 18.510 -18.531 -24.788 1.00 87.94 555 LEU A CA 1
ATOM 4281 C C . LEU A 1 555 ? 17.544 -19.631 -24.304 1.00 87.94 555 LEU A C 1
ATOM 4283 O O . LEU A 1 555 ? 17.001 -20.319 -25.166 1.00 87.94 555 LEU A O 1
ATOM 4287 N N . PRO A 1 556 ? 17.255 -19.809 -22.999 1.00 90.69 556 PRO A N 1
ATOM 4288 C CA . PRO A 1 556 ? 16.297 -20.821 -22.547 1.00 90.69 556 PRO A CA 1
ATOM 4289 C C . PRO A 1 556 ? 14.882 -20.640 -23.124 1.00 90.69 556 PRO A C 1
ATOM 4291 O O . PRO A 1 556 ? 14.177 -21.623 -23.335 1.00 90.69 556 PRO A O 1
ATOM 4294 N N . LEU A 1 557 ? 14.481 -19.405 -23.453 1.00 91.00 557 LEU A N 1
ATOM 4295 C CA . LEU A 1 557 ? 13.171 -19.100 -24.050 1.00 91.00 557 LEU A CA 1
ATOM 4296 C C . LEU A 1 557 ? 13.035 -19.625 -25.487 1.00 91.00 557 LEU A C 1
ATOM 4298 O O . LEU A 1 557 ? 11.917 -19.738 -25.988 1.00 91.00 557 LEU A O 1
ATOM 4302 N N . THR A 1 558 ? 14.139 -19.998 -26.146 1.00 86.94 558 THR A N 1
ATOM 4303 C CA . THR A 1 558 ? 14.081 -20.659 -27.463 1.00 86.94 558 THR A CA 1
ATOM 4304 C C . THR A 1 558 ? 13.313 -21.979 -27.407 1.00 86.94 558 THR A C 1
ATOM 4306 O O . THR A 1 558 ? 12.607 -22.306 -28.357 1.00 86.94 558 THR A O 1
ATOM 4309 N N . GLY A 1 559 ? 13.348 -22.688 -26.270 1.00 87.00 559 GLY A N 1
ATOM 4310 C CA . GLY A 1 559 ? 12.553 -23.902 -26.059 1.00 87.00 559 GLY A CA 1
ATOM 4311 C C . GLY A 1 559 ? 11.039 -23.659 -26.068 1.00 87.00 559 GLY A C 1
ATOM 4312 O O . GLY A 1 559 ? 10.277 -24.582 -26.331 1.00 87.00 559 GLY A O 1
ATOM 4313 N N . MET A 1 560 ? 10.597 -22.418 -25.837 1.00 89.19 560 MET A N 1
ATOM 4314 C CA . MET A 1 560 ? 9.192 -21.996 -25.904 1.00 89.19 560 MET A CA 1
ATOM 4315 C C . MET A 1 560 ? 8.804 -21.423 -27.280 1.00 89.19 560 MET A C 1
ATOM 4317 O O . MET A 1 560 ? 7.715 -20.874 -27.427 1.00 89.19 560 MET A O 1
ATOM 4321 N N . GLY A 1 561 ? 9.691 -21.512 -28.279 1.00 87.06 561 GLY A N 1
ATOM 4322 C CA . GLY A 1 561 ? 9.463 -20.984 -29.627 1.00 87.06 561 GLY A CA 1
ATOM 4323 C C . GLY A 1 561 ? 9.761 -19.489 -29.797 1.00 87.06 561 GLY A C 1
ATOM 4324 O O . GLY A 1 561 ? 9.381 -18.911 -30.811 1.00 87.06 561 GLY A O 1
ATOM 4325 N N . VAL A 1 562 ? 10.432 -18.840 -28.835 1.00 89.25 562 VAL A N 1
ATOM 4326 C CA . VAL A 1 562 ? 10.801 -17.416 -28.944 1.00 89.25 562 VAL A CA 1
ATOM 4327 C C . VAL A 1 562 ? 12.016 -17.239 -29.874 1.00 89.25 562 VAL A C 1
ATOM 4329 O O . VAL A 1 562 ? 13.056 -17.863 -29.631 1.00 89.25 562 VAL A O 1
ATOM 4332 N N . PRO A 1 563 ? 11.960 -16.348 -30.887 1.00 87.25 563 PRO A N 1
ATOM 4333 C CA . PRO A 1 563 ? 13.067 -16.119 -31.814 1.00 87.25 563 PRO A CA 1
ATOM 4334 C C . PRO A 1 563 ? 14.147 -15.193 -31.224 1.00 87.25 563 PRO A C 1
ATOM 4336 O O . PRO A 1 563 ? 14.278 -14.011 -31.550 1.00 87.25 563 PRO A O 1
ATOM 4339 N N . VAL A 1 564 ? 14.962 -15.736 -30.321 1.00 86.25 564 VAL A N 1
ATOM 4340 C CA . VAL A 1 564 ? 15.982 -14.966 -29.582 1.00 86.25 564 VAL A CA 1
ATOM 4341 C C . VAL A 1 564 ? 17.023 -14.324 -30.505 1.00 86.25 564 VAL A C 1
ATOM 4343 O O . VAL A 1 564 ? 17.463 -13.205 -30.248 1.00 86.25 564 VAL A O 1
ATOM 4346 N N . ALA A 1 565 ? 17.423 -15.005 -31.583 1.00 82.75 565 ALA A N 1
ATOM 4347 C CA . ALA A 1 565 ? 18.434 -14.493 -32.509 1.00 82.75 565 ALA A CA 1
ATOM 4348 C C . ALA A 1 565 ? 17.975 -13.207 -33.222 1.00 82.75 565 ALA A C 1
ATOM 4350 O O . ALA A 1 565 ? 18.750 -12.255 -33.324 1.00 82.75 565 ALA A O 1
ATOM 4351 N N . GLU A 1 566 ? 16.708 -13.145 -33.635 1.00 85.56 566 GLU A N 1
ATOM 4352 C CA . GLU A 1 566 ? 16.109 -11.977 -34.294 1.00 85.56 566 GLU A CA 1
ATOM 4353 C C . GLU A 1 566 ? 15.929 -10.809 -33.315 1.00 85.56 566 GLU A C 1
ATOM 4355 O O . GLU A 1 566 ? 16.245 -9.663 -33.644 1.00 85.56 566 GLU A O 1
ATOM 4360 N N . ILE A 1 567 ? 15.505 -11.094 -32.078 1.00 87.31 567 ILE A N 1
ATOM 4361 C CA . ILE A 1 567 ? 15.361 -10.078 -31.022 1.00 87.31 567 ILE A CA 1
ATOM 4362 C C . ILE A 1 567 ? 16.721 -9.455 -30.674 1.00 87.31 567 ILE A C 1
ATOM 4364 O O . ILE A 1 567 ? 16.849 -8.241 -30.539 1.00 87.31 567 ILE A O 1
ATOM 4368 N N . VAL A 1 568 ? 17.771 -10.268 -30.559 1.00 84.44 568 VAL A N 1
ATOM 4369 C CA . VAL A 1 568 ? 19.111 -9.759 -30.234 1.00 84.44 568 VAL A CA 1
ATOM 4370 C C . VAL A 1 568 ? 19.705 -8.982 -31.404 1.00 84.44 568 VAL A C 1
ATOM 4372 O O . VAL A 1 568 ? 20.307 -7.930 -31.190 1.00 84.44 568 VAL A O 1
ATOM 4375 N N . LEU A 1 569 ? 19.521 -9.456 -32.640 1.00 83.81 569 LEU A N 1
ATOM 4376 C CA . LEU A 1 569 ? 19.974 -8.736 -33.828 1.00 83.81 569 LEU A CA 1
ATOM 4377 C C . LEU A 1 569 ? 19.294 -7.366 -33.942 1.00 83.81 569 LEU A C 1
ATOM 4379 O O . LEU A 1 569 ? 19.979 -6.365 -34.147 1.00 83.81 569 LEU A O 1
ATOM 4383 N N . THR A 1 570 ? 17.973 -7.307 -33.769 1.00 86.62 570 THR A N 1
ATOM 4384 C CA . THR A 1 570 ? 17.215 -6.046 -33.803 1.00 86.62 570 THR A CA 1
ATOM 4385 C C . THR A 1 570 ? 17.635 -5.101 -32.681 1.00 86.62 570 THR A C 1
ATOM 4387 O O . THR A 1 570 ? 17.837 -3.913 -32.937 1.00 86.62 570 THR A O 1
ATOM 4390 N N . LEU A 1 571 ? 17.871 -5.613 -31.469 1.00 86.19 571 LEU A N 1
ATOM 4391 C CA . LEU A 1 571 ? 18.385 -4.821 -30.353 1.00 86.19 571 LEU A CA 1
ATOM 4392 C C . LEU A 1 571 ? 19.780 -4.244 -30.646 1.00 86.19 571 LEU A C 1
ATOM 4394 O O . LEU A 1 571 ? 19.981 -3.042 -30.492 1.00 86.19 571 LEU A O 1
ATOM 4398 N N . LEU A 1 572 ? 20.734 -5.051 -31.114 1.00 81.69 572 LEU A N 1
ATOM 4399 C CA . LEU A 1 572 ? 22.086 -4.581 -31.457 1.00 81.69 572 LEU A CA 1
ATOM 4400 C C . LEU A 1 572 ? 22.064 -3.538 -32.575 1.00 81.69 572 LEU A C 1
ATOM 4402 O O . LEU A 1 572 ? 22.762 -2.526 -32.502 1.00 81.69 572 LEU A O 1
ATOM 4406 N N . LEU A 1 573 ? 21.229 -3.766 -33.590 1.00 83.44 573 LEU A N 1
ATOM 4407 C CA . LEU A 1 573 ? 21.023 -2.823 -34.678 1.00 83.44 573 LEU A CA 1
ATOM 4408 C C . LEU A 1 573 ? 20.454 -1.500 -34.141 1.00 83.44 573 LEU A C 1
ATOM 4410 O O . LEU A 1 573 ? 20.975 -0.432 -34.458 1.00 83.44 573 LEU A O 1
ATOM 4414 N N . SER A 1 574 ? 19.452 -1.565 -33.259 1.00 85.06 574 SER A N 1
ATOM 4415 C CA . SER A 1 574 ? 18.860 -0.379 -32.633 1.00 85.06 574 SER A CA 1
ATOM 4416 C C . SER A 1 574 ? 19.869 0.421 -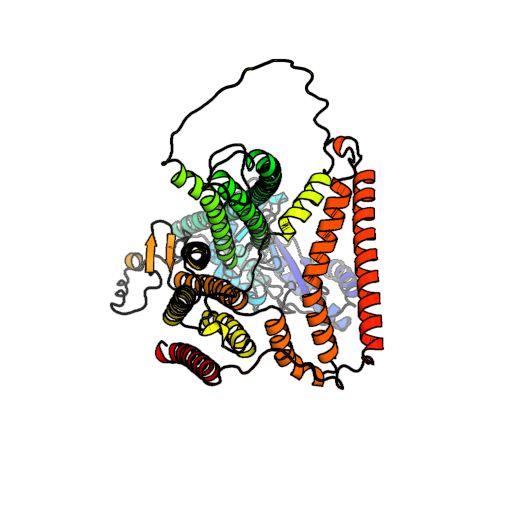31.800 1.00 85.06 574 SER A C 1
ATOM 4418 O O . SER A 1 574 ? 19.927 1.642 -31.922 1.00 85.06 574 SER A O 1
ATOM 4420 N N . LEU A 1 575 ? 20.724 -0.254 -31.019 1.00 79.25 575 LEU A N 1
ATOM 4421 C CA . LEU A 1 575 ? 21.746 0.384 -30.186 1.00 79.25 575 LEU A CA 1
ATOM 4422 C C . LEU A 1 575 ? 22.829 1.059 -31.024 1.00 79.25 575 LEU A C 1
ATOM 4424 O O . LEU A 1 575 ? 23.321 2.120 -30.656 1.00 79.25 575 LEU A O 1
ATOM 4428 N N . ARG A 1 576 ? 23.176 0.481 -32.175 1.00 77.12 576 ARG A N 1
ATOM 4429 C CA . ARG A 1 576 ? 24.119 1.095 -33.111 1.00 77.12 576 ARG A CA 1
ATOM 4430 C C . ARG A 1 576 ? 23.536 2.338 -33.786 1.00 77.12 576 ARG A C 1
ATOM 4432 O O . ARG A 1 576 ? 24.260 3.305 -34.011 1.00 77.12 576 ARG A O 1
ATOM 4439 N N . PHE A 1 577 ? 22.238 2.330 -34.092 1.00 79.69 577 PHE A N 1
ATOM 4440 C CA . PHE A 1 577 ? 21.569 3.451 -34.758 1.00 79.69 577 PHE A CA 1
ATOM 4441 C C . PHE A 1 577 ? 20.997 4.502 -33.815 1.00 79.69 577 PHE A C 1
ATOM 4443 O O . PHE A 1 577 ? 20.571 5.549 -34.292 1.00 79.69 577 PHE A O 1
ATOM 4450 N N . ILE A 1 578 ? 21.037 4.291 -32.497 1.00 81.31 578 ILE A N 1
ATOM 4451 C CA . ILE A 1 578 ? 20.514 5.264 -31.533 1.00 81.31 578 ILE A CA 1
ATOM 4452 C C . ILE A 1 578 ? 21.191 6.634 -31.677 1.00 81.31 578 ILE A C 1
ATOM 4454 O O . ILE A 1 578 ? 20.513 7.658 -31.697 1.00 81.31 578 ILE A O 1
ATOM 4458 N N . ASN A 1 579 ? 22.515 6.651 -31.870 1.00 76.81 579 ASN A N 1
ATOM 4459 C CA . ASN A 1 579 ? 23.279 7.884 -32.058 1.00 76.81 579 ASN A CA 1
ATOM 4460 C C . ASN A 1 579 ? 22.921 8.563 -33.384 1.00 76.81 579 ASN A C 1
ATOM 4462 O O . ASN A 1 579 ? 22.725 9.772 -33.408 1.00 76.81 579 ASN A O 1
ATOM 4466 N N . LEU A 1 580 ? 22.732 7.783 -34.456 1.00 81.06 580 LEU A N 1
ATOM 4467 C CA . LEU A 1 580 ? 22.274 8.306 -35.745 1.00 81.06 580 LEU A CA 1
ATOM 4468 C C . LEU A 1 580 ? 20.886 8.943 -35.614 1.00 81.06 580 LEU A C 1
ATOM 4470 O O . LEU A 1 580 ? 20.667 10.040 -36.117 1.00 81.06 580 LEU A O 1
ATOM 4474 N N . VAL A 1 581 ? 19.958 8.292 -34.908 1.00 81.75 581 VAL A N 1
ATOM 4475 C CA . VAL A 1 581 ? 18.620 8.843 -34.654 1.00 81.75 581 VAL A CA 1
ATOM 4476 C C . VAL A 1 581 ? 18.714 10.139 -33.854 1.00 81.75 581 VAL A C 1
ATOM 4478 O O . VAL A 1 581 ? 18.041 11.105 -34.202 1.00 81.75 581 VAL A O 1
ATOM 4481 N N . PHE A 1 582 ? 19.557 10.202 -32.820 1.00 80.44 582 PHE A N 1
ATOM 4482 C CA . PHE A 1 582 ? 19.756 11.436 -32.060 1.00 80.44 582 PHE A CA 1
ATOM 4483 C C . PHE A 1 582 ? 20.354 12.563 -32.904 1.00 80.44 582 PHE A C 1
ATOM 4485 O O . PHE A 1 582 ? 19.890 13.701 -32.796 1.00 80.44 582 PHE A O 1
ATOM 4492 N N . ASP A 1 583 ? 21.319 12.258 -33.768 1.00 79.00 583 ASP A N 1
ATOM 4493 C CA . ASP A 1 583 ? 21.900 13.230 -34.692 1.00 79.00 583 ASP A CA 1
ATOM 4494 C C . ASP A 1 583 ? 20.869 13.714 -35.716 1.00 79.00 583 ASP A C 1
ATOM 4496 O O . ASP A 1 583 ? 20.775 14.913 -35.977 1.00 79.00 583 ASP A O 1
ATOM 4500 N N . GLU A 1 584 ? 20.026 12.823 -36.236 1.00 83.94 584 GLU A N 1
ATOM 4501 C CA . GLU A 1 584 ? 18.964 13.177 -37.178 1.00 83.94 584 GLU A CA 1
ATOM 4502 C C . GLU A 1 584 ? 17.892 14.052 -36.516 1.00 83.94 584 GLU A C 1
ATOM 4504 O O . GLU A 1 584 ? 17.543 15.120 -37.021 1.00 83.94 584 GLU A O 1
ATOM 4509 N N . VAL A 1 585 ? 17.425 13.662 -35.328 1.00 82.62 585 VAL A N 1
ATOM 4510 C CA . VAL A 1 585 ? 16.499 14.442 -34.493 1.00 82.62 585 VAL A CA 1
ATOM 4511 C C . VAL A 1 585 ? 17.073 15.837 -34.227 1.00 82.62 585 VAL A C 1
ATOM 4513 O O . VAL A 1 585 ? 16.381 16.843 -34.412 1.00 82.62 585 VAL A O 1
ATOM 4516 N N . ARG A 1 586 ? 18.357 15.920 -33.862 1.00 80.44 586 ARG A N 1
ATOM 4517 C CA . ARG A 1 586 ? 19.060 17.186 -33.631 1.00 80.44 586 ARG A CA 1
ATOM 4518 C C . ARG A 1 586 ? 19.161 18.026 -34.904 1.00 80.44 586 ARG A C 1
ATOM 4520 O O . ARG A 1 586 ? 18.872 19.221 -34.852 1.00 80.44 586 ARG A O 1
ATOM 4527 N N . ASN A 1 587 ? 19.548 17.441 -36.033 1.00 82.50 587 ASN A N 1
ATOM 4528 C CA . ASN A 1 587 ? 19.726 18.148 -37.303 1.00 82.50 587 ASN A CA 1
ATOM 4529 C C . ASN A 1 587 ? 18.399 18.672 -37.856 1.00 82.50 587 ASN A C 1
ATOM 4531 O O . ASN A 1 587 ? 18.326 19.815 -38.315 1.00 82.50 587 ASN A O 1
ATOM 4535 N N . VAL A 1 588 ? 17.324 17.886 -37.757 1.00 83.00 588 VAL A N 1
ATOM 4536 C CA . VAL A 1 588 ? 15.982 18.334 -38.138 1.00 83.00 588 VAL A CA 1
ATOM 4537 C C . VAL A 1 588 ? 15.499 19.438 -37.194 1.00 83.00 588 VAL A C 1
ATOM 4539 O O . VAL A 1 588 ? 14.969 20.441 -37.675 1.00 83.00 588 VAL A O 1
ATOM 4542 N N . ALA A 1 589 ? 15.724 19.311 -35.881 1.00 77.06 589 ALA A N 1
ATOM 4543 C CA . ALA A 1 589 ? 15.370 20.351 -34.915 1.00 77.06 589 ALA A CA 1
ATOM 4544 C C . ALA A 1 589 ? 16.109 21.668 -35.212 1.00 77.06 589 ALA A C 1
ATOM 4546 O O . ALA A 1 589 ? 15.476 22.719 -35.322 1.00 77.06 589 ALA A O 1
ATOM 4547 N N . LEU A 1 590 ? 17.426 21.617 -35.445 1.00 76.94 590 LEU A N 1
ATOM 4548 C CA . LEU A 1 590 ? 18.231 22.781 -35.837 1.00 76.94 590 LEU A CA 1
ATOM 4549 C C . LEU A 1 590 ? 17.779 23.375 -37.181 1.00 76.94 590 LEU A C 1
ATOM 4551 O O . LEU A 1 590 ? 17.719 24.596 -37.323 1.00 76.94 590 LEU A O 1
ATOM 4555 N N . GLY A 1 591 ? 17.403 22.533 -38.145 1.00 77.88 591 GLY A N 1
ATOM 4556 C CA . GLY A 1 591 ? 16.892 22.956 -39.450 1.00 77.88 591 GLY A CA 1
ATOM 4557 C C . GLY A 1 591 ? 15.507 23.613 -39.417 1.00 77.88 591 GLY A C 1
ATOM 4558 O O . GLY A 1 591 ? 15.156 24.327 -40.352 1.00 77.88 591 GLY A O 1
ATOM 4559 N N . ILE A 1 592 ? 14.704 23.383 -38.376 1.00 74.44 592 ILE A N 1
ATOM 4560 C CA . ILE A 1 592 ? 13.431 24.091 -38.154 1.00 74.44 592 ILE A CA 1
ATOM 4561 C C . ILE A 1 592 ? 13.676 25.398 -37.406 1.00 74.44 592 ILE A C 1
ATOM 4563 O O . ILE A 1 592 ? 13.122 26.429 -37.780 1.00 74.44 592 ILE A O 1
ATOM 4567 N N . VAL A 1 593 ? 14.555 25.378 -36.400 1.00 72.12 593 VAL A N 1
ATOM 4568 C CA . VAL A 1 593 ? 14.961 26.588 -35.671 1.00 72.12 593 VAL A CA 1
ATOM 4569 C C . VAL A 1 593 ? 15.598 27.613 -36.621 1.00 72.12 593 VAL A C 1
ATOM 4571 O O . VAL A 1 593 ? 15.363 28.811 -36.475 1.00 72.12 593 VAL A O 1
ATOM 4574 N N . SER A 1 594 ? 16.331 27.171 -37.650 1.00 76.88 594 SER A N 1
ATOM 4575 C CA . SER A 1 594 ? 16.909 28.067 -38.662 1.00 76.88 594 SER A CA 1
ATOM 4576 C C . SER A 1 594 ? 15.884 28.688 -39.623 1.00 76.88 594 SER A C 1
ATOM 4578 O O . SER A 1 594 ? 16.170 29.724 -40.223 1.00 76.88 594 SER A O 1
ATOM 4580 N N . ARG A 1 595 ? 14.670 28.131 -39.745 1.00 74.25 595 ARG A N 1
ATOM 4581 C CA . ARG A 1 595 ? 13.634 28.583 -40.699 1.00 74.25 595 ARG A CA 1
ATOM 4582 C C . ARG A 1 595 ? 12.855 29.841 -40.275 1.00 74.25 595 ARG A C 1
ATOM 4584 O O . ARG A 1 595 ? 11.810 30.106 -40.854 1.00 74.25 595 ARG A O 1
ATOM 4591 N N . ARG A 1 596 ? 13.350 30.628 -39.307 1.00 63.56 596 ARG A N 1
ATOM 4592 C CA . ARG A 1 596 ? 12.754 31.899 -38.812 1.00 63.56 596 ARG A CA 1
ATOM 4593 C C . ARG A 1 596 ? 11.214 31.878 -38.721 1.00 63.56 596 ARG A C 1
ATOM 4595 O O . ARG A 1 596 ? 10.540 32.819 -39.136 1.00 63.56 596 ARG A O 1
ATOM 4602 N N . ILE A 1 597 ? 10.654 30.800 -38.174 1.00 69.31 597 ILE A N 1
ATOM 4603 C CA . ILE A 1 597 ? 9.218 30.714 -37.888 1.00 69.31 597 ILE A CA 1
ATOM 4604 C C . ILE A 1 597 ? 8.917 31.682 -36.735 1.00 69.31 597 ILE A C 1
ATOM 4606 O O . ILE A 1 597 ? 9.583 31.643 -35.700 1.00 69.31 597 ILE A O 1
ATOM 4610 N N . HIS A 1 598 ? 7.935 32.567 -36.905 1.00 69.94 598 HIS A N 1
ATOM 4611 C CA . HIS A 1 598 ? 7.534 33.531 -35.876 1.00 69.94 598 HIS A CA 1
ATOM 4612 C C . HIS A 1 598 ? 6.606 32.858 -34.854 1.00 69.94 598 HIS A C 1
ATOM 4614 O O . HIS A 1 598 ? 5.392 33.032 -34.870 1.00 69.94 598 HIS A O 1
ATOM 4620 N N . TRP A 1 599 ? 7.189 32.071 -33.948 1.00 66.75 599 TRP A N 1
ATOM 4621 C CA . TRP A 1 599 ? 6.474 31.205 -32.995 1.00 66.75 599 TRP A CA 1
ATOM 4622 C C . TRP A 1 599 ? 5.470 31.908 -32.070 1.00 66.75 599 TRP A C 1
ATOM 4624 O O . TRP A 1 599 ? 4.581 31.256 -31.540 1.00 66.75 599 TRP A O 1
ATOM 4634 N N . GLN A 1 600 ? 5.607 33.219 -31.864 1.00 64.19 600 GLN A N 1
ATOM 4635 C CA . GLN A 1 600 ? 4.711 34.017 -31.018 1.00 64.19 600 GLN A CA 1
ATOM 4636 C C . GLN A 1 600 ? 3.357 34.316 -31.681 1.00 64.19 600 GLN A C 1
ATOM 4638 O O . GLN A 1 600 ? 2.415 34.679 -30.986 1.00 64.19 600 GLN A O 1
ATOM 4643 N N . GLN A 1 601 ? 3.266 34.176 -33.006 1.00 67.31 601 GLN A N 1
ATOM 4644 C CA . GLN A 1 601 ? 2.067 34.483 -33.791 1.00 67.31 601 GLN A CA 1
ATOM 4645 C C . GLN A 1 601 ? 1.268 33.229 -34.179 1.00 67.31 601 GLN A C 1
ATOM 4647 O O . GLN A 1 601 ? 0.168 33.363 -34.703 1.00 67.31 601 GLN A O 1
ATOM 4652 N N . LEU A 1 602 ? 1.798 32.024 -33.924 1.00 67.19 602 LEU A N 1
ATOM 4653 C CA . LEU A 1 602 ? 1.122 30.771 -34.260 1.00 67.19 602 LEU A CA 1
ATOM 4654 C C . LEU A 1 602 ? 0.049 30.400 -33.231 1.00 67.19 602 LEU A C 1
ATOM 4656 O O . LEU A 1 602 ? 0.262 30.441 -32.017 1.00 67.19 602 LEU A O 1
ATOM 4660 N N . THR A 1 603 ? -1.084 29.926 -33.736 1.00 76.94 603 THR A N 1
ATOM 4661 C CA . THR A 1 603 ? -2.127 29.264 -32.951 1.00 76.94 603 THR A CA 1
ATOM 4662 C C . THR A 1 603 ? -1.692 27.856 -32.514 1.00 76.94 603 THR A C 1
ATOM 4664 O O . THR A 1 603 ? -0.732 27.267 -33.024 1.00 76.94 603 THR A O 1
ATOM 4667 N N . VAL A 1 604 ? -2.413 27.268 -31.551 1.00 71.19 604 VAL A N 1
ATOM 4668 C CA . VAL A 1 604 ? -2.133 25.905 -31.053 1.00 71.19 604 VAL A CA 1
ATOM 4669 C C . VAL A 1 604 ? -2.237 24.859 -32.173 1.00 71.19 604 VAL A C 1
ATOM 4671 O O . VAL A 1 604 ? -1.422 23.940 -32.218 1.00 71.19 604 VAL A O 1
ATOM 4674 N N . MET A 1 605 ? -3.177 25.018 -33.111 1.00 70.75 605 MET A N 1
ATOM 4675 C CA . MET A 1 605 ? -3.360 24.076 -34.225 1.00 70.75 605 MET A CA 1
ATOM 4676 C C . MET A 1 605 ? -2.203 24.140 -35.225 1.00 70.75 605 MET A C 1
ATOM 4678 O O . MET A 1 605 ? -1.663 23.101 -35.599 1.00 70.75 605 MET A O 1
ATOM 4682 N N . GLU A 1 606 ? -1.746 25.341 -35.576 1.00 74.56 606 GLU A N 1
ATOM 4683 C CA . GLU A 1 606 ? -0.586 25.524 -36.459 1.00 74.56 606 GLU A CA 1
ATOM 4684 C C . GLU A 1 606 ? 0.705 25.012 -35.795 1.00 74.56 606 GLU A C 1
ATOM 4686 O O . GLU A 1 606 ? 1.574 24.433 -36.445 1.00 74.56 606 GLU A O 1
ATOM 4691 N N . THR A 1 607 ? 0.825 25.155 -34.470 1.00 72.94 607 THR A N 1
ATOM 4692 C CA . THR A 1 607 ? 1.954 24.609 -33.699 1.00 72.94 607 THR A CA 1
ATOM 4693 C C . THR A 1 607 ? 1.987 23.080 -33.760 1.00 72.94 607 THR A C 1
ATOM 4695 O O . THR A 1 607 ? 3.048 22.487 -33.978 1.00 72.94 607 THR A O 1
ATOM 4698 N N . ILE A 1 608 ? 0.826 22.434 -33.600 1.00 75.94 608 ILE A N 1
ATOM 4699 C CA . ILE A 1 608 ? 0.680 20.981 -33.748 1.00 75.94 608 ILE A CA 1
ATOM 4700 C C . ILE A 1 608 ? 1.010 20.561 -35.181 1.00 75.94 608 ILE A C 1
ATOM 4702 O O . ILE A 1 608 ? 1.685 19.552 -35.372 1.00 75.94 608 ILE A O 1
ATOM 4706 N N . GLU A 1 609 ? 0.606 21.334 -36.187 1.00 78.69 609 GLU A N 1
ATOM 4707 C CA . GLU A 1 609 ? 0.902 21.039 -37.588 1.00 78.69 609 GLU A CA 1
ATOM 4708 C C . GLU A 1 609 ? 2.408 21.094 -37.895 1.00 78.69 609 GLU A C 1
ATOM 4710 O O . GLU A 1 609 ? 2.946 20.177 -38.526 1.00 78.69 609 GLU A O 1
ATOM 4715 N N . VAL A 1 610 ? 3.117 22.107 -37.382 1.00 79.31 610 VAL A N 1
ATOM 4716 C CA . VAL A 1 610 ? 4.582 22.222 -37.495 1.00 79.31 610 VAL A CA 1
ATOM 4717 C C . VAL A 1 610 ? 5.286 21.074 -36.762 1.00 79.31 610 VAL A C 1
ATOM 4719 O O . VAL A 1 610 ? 6.225 20.476 -37.295 1.00 79.31 610 VAL A O 1
ATOM 4722 N N . PHE A 1 611 ? 4.819 20.709 -35.565 1.00 79.50 611 PHE A N 1
ATOM 4723 C CA . PHE A 1 611 ? 5.354 19.572 -34.813 1.00 79.50 611 PHE A CA 1
ATOM 4724 C C . PHE A 1 611 ? 5.079 18.227 -35.506 1.00 79.50 611 PHE A C 1
ATOM 4726 O O . PHE A 1 611 ? 5.955 17.365 -35.583 1.00 79.50 611 PHE A O 1
ATOM 4733 N N . ALA A 1 612 ? 3.900 18.056 -36.100 1.00 80.62 612 ALA A N 1
ATOM 4734 C CA . ALA A 1 612 ? 3.572 16.881 -36.895 1.00 80.62 612 ALA A CA 1
ATOM 4735 C C . ALA A 1 612 ? 4.433 16.809 -38.166 1.00 80.62 612 ALA A C 1
ATOM 4737 O O . ALA A 1 612 ? 4.896 15.731 -38.535 1.00 80.62 612 ALA A O 1
ATOM 4738 N N . ALA A 1 613 ? 4.714 17.942 -38.819 1.00 80.94 613 ALA A N 1
ATOM 4739 C CA . ALA A 1 613 ? 5.626 18.003 -39.960 1.00 80.94 613 ALA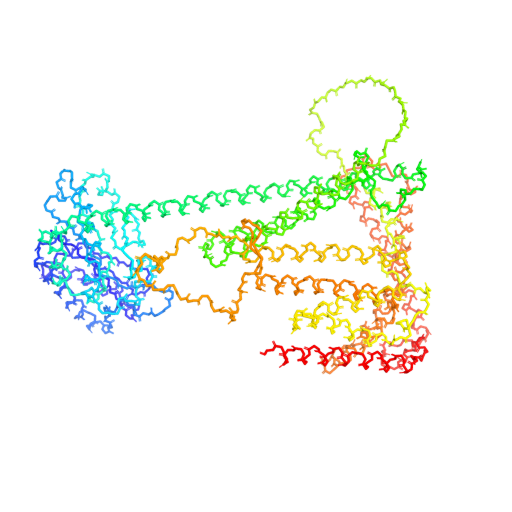 A CA 1
ATOM 4740 C C . ALA A 1 613 ? 7.064 17.609 -39.579 1.00 80.94 613 ALA A C 1
ATOM 4742 O O . ALA A 1 613 ? 7.723 16.891 -40.334 1.00 80.94 613 ALA A O 1
ATOM 4743 N N . TYR A 1 614 ? 7.527 18.021 -38.396 1.00 83.38 614 TYR A N 1
ATOM 4744 C CA . TYR A 1 614 ? 8.803 17.589 -37.823 1.00 83.38 614 TYR A CA 1
ATOM 4745 C C . TYR A 1 614 ? 8.865 16.073 -37.631 1.00 83.38 614 TYR A C 1
ATOM 4747 O O . TYR A 1 614 ? 9.777 15.422 -38.146 1.00 83.38 614 TYR A O 1
ATOM 4755 N N . ILE A 1 615 ? 7.865 15.509 -36.949 1.00 83.50 615 ILE A N 1
ATOM 4756 C CA . ILE A 1 615 ? 7.774 14.070 -36.702 1.00 83.50 615 ILE A CA 1
ATOM 4757 C C . ILE A 1 615 ? 7.758 13.302 -38.028 1.00 83.50 615 ILE A C 1
ATOM 4759 O O . ILE A 1 615 ? 8.549 12.378 -38.210 1.00 83.50 615 ILE A O 1
ATOM 4763 N N . ARG A 1 616 ? 6.926 13.724 -38.993 1.00 86.12 616 ARG A N 1
ATOM 4764 C CA . ARG A 1 616 ? 6.867 13.110 -40.331 1.00 86.12 616 ARG A CA 1
ATOM 4765 C C . ARG A 1 616 ? 8.230 13.100 -41.021 1.00 86.12 616 ARG A C 1
ATOM 4767 O O . ARG A 1 616 ? 8.582 12.103 -41.648 1.00 86.12 616 ARG A O 1
ATOM 4774 N N . ARG A 1 617 ? 9.003 14.186 -40.911 1.00 85.88 617 ARG A N 1
ATOM 4775 C CA . ARG A 1 617 ? 10.337 14.283 -41.518 1.00 85.88 617 ARG A CA 1
ATOM 4776 C C . ARG A 1 617 ? 11.341 13.337 -40.862 1.00 85.88 617 ARG A C 1
ATOM 4778 O O . ARG A 1 617 ? 12.055 12.653 -41.586 1.00 85.88 617 ARG A O 1
ATOM 4785 N N . ILE A 1 618 ? 11.356 13.260 -39.532 1.00 87.00 618 ILE A N 1
ATOM 4786 C CA . ILE A 1 618 ? 12.214 12.313 -38.805 1.00 87.00 618 ILE A CA 1
ATOM 4787 C C . ILE A 1 618 ? 11.880 10.882 -39.201 1.00 87.00 618 ILE A C 1
ATOM 4789 O O . ILE A 1 618 ? 12.778 10.137 -39.577 1.00 87.00 618 ILE A O 1
ATOM 4793 N N . PHE A 1 619 ? 10.599 10.508 -39.190 1.00 88.75 619 PHE A N 1
ATOM 4794 C CA . PHE A 1 619 ? 10.193 9.163 -39.587 1.00 88.75 619 PHE A CA 1
ATOM 4795 C C . PHE A 1 619 ? 10.594 8.850 -41.026 1.00 88.75 619 PHE A C 1
ATOM 4797 O O . PHE A 1 619 ? 11.178 7.798 -41.265 1.00 88.75 619 PHE A O 1
ATOM 4804 N N . LYS A 1 620 ? 10.361 9.765 -41.977 1.00 89.88 620 LYS A N 1
ATOM 4805 C CA . LYS A 1 620 ? 10.774 9.567 -43.374 1.00 89.88 620 LYS A CA 1
ATOM 4806 C C . LYS A 1 620 ? 12.282 9.318 -43.495 1.00 89.88 620 LYS A C 1
ATOM 4808 O O . LYS A 1 620 ? 12.687 8.417 -44.225 1.00 89.88 620 LYS A O 1
ATOM 4813 N N . ASN A 1 621 ? 13.095 10.081 -42.768 1.00 86.69 621 ASN A N 1
ATOM 4814 C CA . ASN A 1 621 ? 14.549 9.940 -42.800 1.00 86.69 621 ASN A CA 1
ATOM 4815 C C . ASN A 1 621 ? 15.009 8.638 -42.125 1.00 86.69 621 ASN A C 1
ATOM 4817 O O . ASN A 1 621 ? 15.798 7.900 -42.710 1.00 86.69 621 ASN A O 1
ATOM 4821 N N . ILE A 1 622 ? 14.456 8.288 -40.959 1.00 88.12 622 ILE A N 1
ATOM 4822 C CA . ILE A 1 622 ? 14.748 7.017 -40.275 1.00 88.12 622 ILE A CA 1
ATOM 4823 C C . ILE A 1 622 ? 14.348 5.817 -41.145 1.00 88.12 622 ILE A C 1
ATOM 4825 O O . ILE A 1 622 ? 15.119 4.866 -41.248 1.00 88.12 622 ILE A O 1
ATOM 4829 N N . PHE A 1 623 ? 13.190 5.859 -41.813 1.00 89.69 623 PHE A N 1
ATOM 4830 C CA . PHE A 1 623 ? 12.765 4.791 -42.723 1.00 89.69 623 PHE A CA 1
ATOM 4831 C C . PHE A 1 623 ? 13.680 4.670 -43.941 1.00 89.69 623 PHE A C 1
ATOM 4833 O O . PHE A 1 623 ? 14.061 3.558 -44.293 1.00 89.69 623 PHE A O 1
ATOM 4840 N N . SER A 1 624 ? 14.097 5.792 -44.537 1.00 88.38 624 SER A N 1
ATOM 4841 C CA . SER A 1 624 ? 15.064 5.768 -45.639 1.00 88.38 624 SER A CA 1
ATOM 4842 C C . SER A 1 624 ? 16.405 5.169 -45.207 1.00 88.38 624 SER A C 1
ATOM 4844 O O . SER A 1 624 ? 16.991 4.391 -45.958 1.00 88.38 624 SER A O 1
ATOM 4846 N N . HIS A 1 625 ? 16.879 5.476 -43.995 1.00 85.50 625 HIS A N 1
ATOM 4847 C CA . HIS A 1 625 ? 18.075 4.841 -43.444 1.00 85.50 625 HIS A CA 1
ATOM 4848 C C . HIS A 1 625 ? 17.871 3.341 -43.230 1.00 85.50 625 HIS A C 1
ATOM 4850 O O . HIS A 1 625 ? 18.715 2.552 -43.651 1.00 85.50 625 HIS A O 1
ATOM 4856 N N . ALA A 1 626 ? 16.754 2.935 -42.621 1.00 88.06 626 ALA A N 1
ATOM 4857 C CA . ALA A 1 626 ? 16.432 1.528 -42.400 1.00 88.06 626 ALA A CA 1
ATOM 4858 C C . ALA A 1 626 ? 16.395 0.734 -43.719 1.00 88.06 626 ALA A C 1
ATOM 4860 O O . ALA A 1 626 ? 16.947 -0.364 -43.786 1.00 88.06 626 ALA A O 1
ATOM 4861 N N . GLU A 1 627 ? 15.825 1.311 -44.781 1.00 90.62 627 GLU A N 1
ATOM 4862 C CA . GLU A 1 627 ? 15.814 0.727 -46.124 1.00 90.62 627 GLU A CA 1
ATOM 4863 C C . GLU A 1 627 ? 17.232 0.581 -46.693 1.00 90.62 627 GLU A C 1
ATOM 4865 O O . GLU A 1 627 ? 17.610 -0.509 -47.118 1.00 90.62 627 GLU A O 1
ATOM 4870 N N . GLN A 1 628 ? 18.059 1.629 -46.632 1.00 89.88 628 GLN A N 1
ATOM 4871 C CA . GLN A 1 628 ? 19.454 1.573 -47.090 1.00 89.88 628 GLN A CA 1
ATOM 4872 C C . GLN A 1 628 ? 20.276 0.518 -46.337 1.00 89.88 628 GLN A C 1
ATOM 4874 O O . GLN A 1 628 ? 21.049 -0.219 -46.948 1.00 89.88 628 GLN A O 1
ATOM 4879 N N . ILE A 1 629 ? 20.102 0.423 -45.015 1.00 86.88 629 ILE A N 1
ATOM 4880 C CA . ILE A 1 629 ? 20.770 -0.578 -44.175 1.00 86.88 629 ILE A CA 1
ATOM 4881 C C . ILE A 1 629 ? 20.308 -1.980 -44.566 1.00 86.88 629 ILE A C 1
ATOM 4883 O O . ILE A 1 629 ? 21.145 -2.860 -44.753 1.00 86.88 629 ILE A O 1
ATOM 4887 N N . SER A 1 630 ? 18.999 -2.179 -44.736 1.00 88.50 630 SER A N 1
ATOM 4888 C CA . SER A 1 630 ? 18.423 -3.459 -45.149 1.00 88.50 630 SER A CA 1
ATOM 4889 C C . SER A 1 630 ? 18.955 -3.900 -46.516 1.00 88.50 630 SER A C 1
ATOM 4891 O O . SER A 1 630 ? 19.486 -5.003 -46.636 1.00 88.50 630 SER A O 1
ATOM 4893 N N . GLN A 1 631 ? 18.941 -3.017 -47.520 1.00 91.44 631 GLN A N 1
ATOM 4894 C CA . GLN A 1 631 ? 19.497 -3.305 -48.846 1.00 91.44 631 GLN A CA 1
ATOM 4895 C C . GLN A 1 631 ? 20.993 -3.625 -48.775 1.00 91.44 631 GLN A C 1
ATOM 4897 O O . GLN A 1 631 ? 21.457 -4.605 -49.357 1.00 91.44 631 GLN A O 1
ATOM 4902 N N . ALA A 1 632 ? 21.759 -2.858 -47.996 1.00 90.25 632 ALA A N 1
ATOM 4903 C CA . ALA A 1 632 ? 23.180 -3.118 -47.804 1.00 90.25 632 ALA A CA 1
ATOM 4904 C C . ALA A 1 632 ? 23.450 -4.443 -47.067 1.00 90.25 632 ALA A C 1
ATOM 4906 O O . ALA A 1 632 ? 24.484 -5.068 -47.301 1.00 90.25 632 ALA A O 1
ATOM 4907 N N . MET A 1 633 ? 22.553 -4.889 -46.183 1.00 87.12 633 MET A N 1
ATOM 4908 C CA . MET A 1 633 ? 22.631 -6.205 -45.541 1.00 87.12 633 MET A CA 1
ATOM 4909 C C . MET A 1 633 ? 22.339 -7.330 -46.541 1.00 87.12 633 MET A C 1
ATOM 4911 O O . MET A 1 633 ? 23.095 -8.301 -46.582 1.00 87.12 633 MET A O 1
ATOM 4915 N N . ILE A 1 634 ? 21.316 -7.176 -47.387 1.00 88.88 634 ILE A N 1
ATOM 4916 C CA . ILE A 1 634 ? 20.956 -8.150 -48.432 1.00 88.88 634 ILE A CA 1
ATOM 4917 C C . ILE A 1 634 ? 22.107 -8.314 -49.435 1.00 88.88 634 ILE A C 1
ATOM 4919 O O . ILE A 1 634 ? 22.522 -9.438 -49.715 1.00 88.88 634 ILE A O 1
ATOM 4923 N N . VAL A 1 635 ? 22.696 -7.208 -49.909 1.00 92.94 635 VAL A N 1
ATOM 4924 C CA . VAL A 1 635 ? 23.847 -7.229 -50.837 1.00 92.94 635 VAL A CA 1
ATOM 4925 C C . VAL A 1 635 ? 25.083 -7.874 -50.202 1.00 92.94 635 VAL A C 1
ATOM 4927 O O . VAL A 1 635 ? 25.837 -8.565 -50.883 1.00 92.94 635 VAL A O 1
ATOM 4930 N N . ARG A 1 636 ? 25.280 -7.712 -48.887 1.00 88.19 636 ARG A N 1
ATOM 4931 C CA . ARG A 1 636 ? 26.351 -8.387 -48.128 1.00 88.19 636 ARG A CA 1
ATOM 4932 C C . ARG A 1 636 ? 26.053 -9.860 -47.815 1.00 88.19 636 ARG A C 1
ATOM 4934 O O . ARG A 1 636 ? 26.859 -10.506 -47.151 1.00 88.19 636 ARG A O 1
ATOM 4941 N N . GLY A 1 637 ? 24.932 -10.397 -48.297 1.00 85.25 637 GLY A N 1
ATOM 4942 C CA . GLY A 1 637 ? 24.586 -11.812 -48.193 1.00 85.25 637 GLY A CA 1
ATOM 4943 C C . GLY A 1 637 ? 23.734 -12.189 -46.980 1.00 85.25 637 GLY A C 1
ATOM 4944 O O . GLY A 1 637 ? 23.617 -13.378 -46.692 1.00 85.25 637 GLY A O 1
ATOM 4945 N N . PHE A 1 638 ? 23.128 -11.227 -46.274 1.00 84.44 638 PHE A N 1
ATOM 4946 C CA . PHE A 1 638 ? 22.179 -11.526 -45.198 1.00 84.44 638 PHE A CA 1
ATOM 4947 C C . PHE A 1 638 ? 20.840 -11.992 -45.784 1.00 84.44 638 PHE A C 1
ATOM 4949 O O . PHE A 1 638 ? 20.124 -11.215 -46.413 1.00 84.44 638 PHE A O 1
ATOM 4956 N N . ARG A 1 639 ? 20.497 -13.268 -45.575 1.00 79.38 639 ARG A N 1
ATOM 4957 C CA . ARG A 1 639 ? 19.283 -13.904 -46.129 1.00 79.38 639 ARG A CA 1
ATOM 4958 C C . ARG A 1 639 ? 18.097 -13.961 -45.159 1.00 79.38 639 ARG A C 1
ATOM 4960 O O . ARG A 1 639 ? 17.114 -14.631 -45.449 1.00 79.38 639 ARG A O 1
ATOM 4967 N N . GLY A 1 640 ? 18.186 -13.286 -44.013 1.00 72.25 640 GLY A N 1
ATOM 4968 C CA . GLY A 1 640 ? 17.149 -13.302 -42.973 1.00 72.25 640 GLY A CA 1
ATOM 4969 C C . GLY A 1 640 ? 17.270 -14.450 -41.967 1.00 72.25 640 GLY A C 1
ATOM 4970 O O . GLY A 1 640 ? 16.704 -14.351 -40.883 1.00 72.25 640 GLY A O 1
ATOM 4971 N N . ASP A 1 641 ? 18.055 -15.491 -42.262 1.00 73.75 641 ASP A N 1
ATOM 4972 C CA . ASP A 1 641 ? 18.336 -16.562 -41.303 1.00 73.75 641 ASP A CA 1
ATOM 4973 C C . ASP A 1 641 ? 19.421 -16.126 -40.304 1.00 73.75 641 ASP A C 1
ATOM 4975 O O . ASP A 1 641 ? 20.621 -16.079 -40.598 1.00 73.75 641 ASP A O 1
ATOM 4979 N N . CYS A 1 642 ? 18.984 -15.768 -39.098 1.00 68.00 642 CYS A N 1
ATOM 4980 C CA . CYS A 1 642 ? 19.866 -15.292 -38.037 1.00 68.00 642 CYS A CA 1
ATOM 4981 C C . CYS A 1 642 ? 20.721 -16.414 -37.422 1.00 68.00 642 CYS A C 1
ATOM 4983 O O . CYS A 1 642 ? 21.733 -16.118 -36.787 1.00 68.00 642 CYS A O 1
ATOM 4985 N N . ASN A 1 643 ? 20.355 -17.688 -37.610 1.00 67.88 643 ASN A N 1
ATOM 4986 C CA . ASN A 1 643 ? 21.067 -18.823 -37.018 1.00 67.88 643 ASN A CA 1
ATOM 4987 C C . ASN A 1 643 ? 22.287 -19.245 -37.846 1.00 67.88 643 ASN A C 1
ATOM 4989 O O . ASN A 1 643 ? 23.265 -19.749 -37.292 1.00 67.88 643 ASN A O 1
ATOM 4993 N N . THR A 1 644 ? 22.268 -19.002 -39.160 1.00 67.75 644 THR A N 1
ATOM 4994 C CA . THR A 1 644 ? 23.384 -19.338 -40.059 1.00 67.75 644 THR A CA 1
ATOM 4995 C C . THR A 1 644 ? 24.555 -18.360 -39.972 1.00 67.75 644 THR A C 1
ATOM 4997 O O . THR A 1 644 ? 25.681 -18.705 -40.334 1.00 67.75 644 THR A O 1
ATOM 5000 N N . HIS A 1 645 ? 24.323 -17.143 -39.474 1.00 67.88 645 HIS A N 1
ATOM 5001 C CA . HIS A 1 645 ? 25.356 -16.119 -39.350 1.00 67.88 645 HIS A CA 1
ATOM 5002 C C . HIS A 1 645 ? 25.936 -16.081 -37.931 1.00 67.88 645 HIS A C 1
ATOM 5004 O O . HIS A 1 645 ? 25.271 -15.712 -36.964 1.00 67.88 645 HIS A O 1
ATOM 5010 N N . LYS A 1 646 ? 27.226 -16.413 -37.797 1.00 66.31 646 LYS A N 1
ATOM 5011 C CA . LYS A 1 646 ? 27.953 -16.214 -36.537 1.00 66.31 646 LYS A CA 1
ATOM 5012 C C . LYS A 1 646 ? 28.245 -14.725 -36.347 1.00 66.31 646 LYS A C 1
ATOM 5014 O O . LYS A 1 646 ? 29.062 -14.150 -37.058 1.00 66.31 646 LYS A O 1
ATOM 5019 N N . ILE A 1 647 ? 27.573 -14.108 -35.378 1.00 68.12 647 ILE A N 1
ATOM 5020 C CA . ILE A 1 647 ? 27.865 -12.738 -34.947 1.00 68.12 647 ILE A CA 1
ATOM 5021 C C . ILE A 1 647 ? 29.149 -12.776 -34.110 1.00 68.12 647 ILE A C 1
ATOM 5023 O O . ILE A 1 647 ? 29.152 -13.314 -33.001 1.00 68.12 647 ILE A O 1
ATOM 5027 N N . TYR A 1 648 ? 30.238 -12.236 -34.658 1.00 63.53 648 TYR A N 1
ATOM 5028 C CA . TYR A 1 648 ? 31.497 -12.049 -33.941 1.00 63.53 648 TYR A CA 1
ATOM 5029 C C . TYR A 1 648 ? 31.406 -10.765 -33.119 1.00 63.53 648 TYR A C 1
ATOM 5031 O O . TYR A 1 648 ? 31.275 -9.673 -33.669 1.00 63.53 648 TYR A O 1
ATOM 5039 N N . PHE A 1 649 ? 31.437 -10.905 -31.799 1.00 63.50 649 PHE A N 1
ATOM 5040 C CA . PHE A 1 649 ? 31.493 -9.776 -30.881 1.00 63.50 649 PHE A CA 1
ATOM 5041 C C . PHE A 1 649 ? 32.959 -9.476 -30.570 1.00 63.50 649 PHE A C 1
ATOM 5043 O O . PHE A 1 649 ? 33.701 -10.397 -30.237 1.00 63.50 649 PHE A O 1
ATOM 5050 N N . SER A 1 650 ? 33.362 -8.204 -30.633 1.00 51.72 650 SER A N 1
ATOM 5051 C CA . SER A 1 650 ? 34.708 -7.711 -30.281 1.00 51.72 650 SER A CA 1
ATOM 5052 C C . SER A 1 650 ? 34.967 -7.726 -28.766 1.00 51.72 650 SER A C 1
ATOM 5054 O O . SER A 1 650 ? 35.462 -6.766 -28.185 1.00 51.72 650 SER A O 1
ATOM 5056 N N . SER A 1 651 ? 34.552 -8.800 -28.103 1.00 51.69 651 SER A N 1
ATOM 5057 C CA . SER A 1 651 ? 34.885 -9.119 -26.724 1.00 51.69 651 SER A CA 1
ATOM 5058 C C . SER A 1 651 ? 36.015 -10.138 -26.783 1.00 51.69 651 SER A C 1
ATOM 5060 O O . SER A 1 651 ? 35.800 -11.328 -26.540 1.00 51.69 651 SER A O 1
ATOM 5062 N N . ASP A 1 652 ? 37.205 -9.682 -27.165 1.00 47.50 652 ASP A N 1
ATOM 5063 C CA . ASP A 1 652 ? 38.409 -10.477 -26.974 1.00 47.50 652 ASP A CA 1
ATOM 5064 C C . ASP A 1 652 ? 38.511 -10.821 -25.488 1.00 47.50 652 ASP A C 1
ATOM 5066 O O . ASP A 1 652 ? 38.605 -9.932 -24.647 1.00 47.50 652 ASP A O 1
ATOM 5070 N N . SER A 1 653 ? 38.427 -12.123 -25.198 1.00 48.09 653 SER A N 1
ATOM 5071 C CA . SER A 1 653 ? 38.963 -12.775 -24.005 1.00 48.09 653 SER A CA 1
ATOM 5072 C C . SER A 1 653 ? 38.749 -11.998 -22.699 1.00 48.09 653 SER A C 1
ATOM 5074 O O . SER A 1 653 ? 39.612 -11.217 -22.284 1.00 48.09 653 SER A O 1
ATOM 5076 N N . SER A 1 654 ? 37.666 -12.301 -21.973 1.00 55.31 654 SER A N 1
ATOM 5077 C CA . SER A 1 654 ? 37.664 -12.016 -20.540 1.00 55.31 654 SER A CA 1
ATOM 5078 C C . SER A 1 654 ? 38.942 -12.605 -19.939 1.00 55.31 654 SER A C 1
ATOM 5080 O O . SER A 1 654 ? 39.362 -13.719 -20.272 1.00 55.31 654 SER A O 1
ATOM 5082 N N . ALA A 1 655 ? 39.629 -11.837 -19.099 1.00 60.91 655 ALA A N 1
ATOM 5083 C CA . ALA A 1 655 ? 40.710 -12.412 -18.323 1.00 60.91 655 ALA A CA 1
ATOM 5084 C C . ALA A 1 655 ? 40.051 -13.456 -17.416 1.00 60.91 655 ALA A C 1
ATOM 5086 O O . ALA A 1 655 ? 39.408 -13.080 -16.439 1.00 60.91 655 ALA A O 1
ATOM 5087 N N . GLY A 1 656 ? 40.168 -14.750 -17.739 1.00 72.88 656 GLY A N 1
ATOM 5088 C CA . GLY A 1 656 ? 39.459 -15.816 -17.016 1.00 72.88 656 GLY A CA 1
ATOM 5089 C C . GLY A 1 656 ? 39.686 -15.771 -15.499 1.00 72.88 656 GLY A C 1
ATOM 5090 O O . GLY A 1 656 ? 38.825 -16.170 -14.720 1.00 72.88 656 GLY A O 1
ATOM 5091 N N . MET A 1 657 ? 40.808 -15.186 -15.069 1.00 83.50 657 MET A N 1
ATOM 5092 C CA . MET A 1 657 ? 41.105 -14.905 -13.668 1.00 83.50 657 MET A CA 1
ATOM 5093 C C . MET A 1 657 ? 40.164 -13.863 -13.033 1.00 83.50 657 MET A C 1
ATOM 5095 O O . MET A 1 657 ? 39.736 -14.056 -11.899 1.00 83.50 657 MET A O 1
ATOM 5099 N N . ALA A 1 658 ? 39.808 -12.781 -13.732 1.00 84.75 658 ALA A N 1
ATOM 5100 C CA . ALA A 1 658 ? 38.897 -11.758 -13.214 1.00 84.75 658 ALA A CA 1
ATOM 5101 C C . ALA A 1 658 ? 37.463 -12.282 -13.065 1.00 84.75 658 ALA A C 1
ATOM 5103 O O . ALA A 1 658 ? 36.817 -12.044 -12.042 1.00 84.75 658 ALA A O 1
ATOM 5104 N N . ASP A 1 659 ? 37.001 -13.063 -14.039 1.00 87.94 659 ASP A N 1
ATOM 5105 C CA . ASP A 1 659 ? 35.705 -13.737 -13.981 1.00 87.94 659 ASP A CA 1
ATOM 5106 C C . ASP A 1 659 ? 35.648 -14.744 -12.831 1.00 87.94 659 ASP A C 1
ATOM 5108 O O . ASP A 1 659 ? 34.687 -14.751 -12.060 1.00 87.94 659 ASP A O 1
ATOM 5112 N N . PHE A 1 660 ? 36.704 -15.548 -12.666 1.00 88.81 660 PHE A N 1
ATOM 5113 C CA . PHE A 1 660 ? 36.807 -16.513 -11.575 1.00 88.81 660 PHE A CA 1
ATOM 5114 C C . PHE A 1 660 ? 36.777 -15.832 -10.201 1.00 88.81 660 PHE A C 1
ATOM 5116 O O . PHE A 1 660 ? 36.004 -16.236 -9.332 1.00 88.81 660 PHE A O 1
ATOM 5123 N N . ILE A 1 661 ? 37.557 -14.760 -10.014 1.00 89.94 661 ILE A N 1
ATOM 5124 C CA . ILE A 1 661 ? 37.558 -13.972 -8.772 1.00 89.94 661 ILE A CA 1
ATOM 5125 C C . ILE A 1 661 ? 36.168 -13.375 -8.516 1.00 89.94 661 ILE A C 1
ATOM 5127 O O . ILE A 1 661 ? 35.658 -13.458 -7.399 1.00 89.94 661 ILE A O 1
ATOM 5131 N N . SER A 1 662 ? 35.522 -12.814 -9.543 1.00 90.25 662 SER A N 1
ATOM 5132 C CA . SER A 1 662 ? 34.186 -12.224 -9.417 1.00 90.25 662 SER A CA 1
ATOM 5133 C C . SER A 1 662 ? 33.127 -13.259 -9.017 1.00 90.25 662 SER A C 1
ATOM 5135 O O . SER A 1 662 ? 32.306 -12.988 -8.137 1.00 90.25 662 SER A O 1
ATOM 5137 N N . LEU A 1 663 ? 33.166 -14.456 -9.610 1.00 90.94 663 LEU A N 1
ATOM 5138 C CA . LEU A 1 663 ? 32.242 -15.545 -9.296 1.00 90.94 663 LEU A CA 1
ATOM 5139 C C . LEU A 1 663 ? 32.477 -16.105 -7.885 1.00 90.94 663 LEU A C 1
ATOM 5141 O O . LEU A 1 663 ? 31.519 -16.363 -7.157 1.00 90.94 663 LEU A O 1
ATOM 5145 N N . LEU A 1 664 ? 33.740 -16.241 -7.468 1.00 92.94 664 LEU A N 1
ATOM 5146 C CA . LEU A 1 664 ? 34.095 -16.673 -6.117 1.00 92.94 664 LEU A CA 1
ATOM 5147 C C . LEU A 1 664 ? 33.594 -15.673 -5.065 1.00 92.94 664 LEU A C 1
ATOM 5149 O O . LEU A 1 664 ? 32.989 -16.077 -4.072 1.00 92.94 664 LEU A O 1
ATOM 5153 N N . CYS A 1 665 ? 33.777 -14.370 -5.303 1.00 91.06 665 CYS A N 1
ATOM 5154 C CA . CYS A 1 665 ? 33.223 -13.325 -4.443 1.00 91.06 665 CYS A CA 1
ATOM 5155 C C . CYS A 1 665 ? 31.691 -13.389 -4.382 1.00 91.06 665 CYS A C 1
ATOM 5157 O O . CYS A 1 665 ? 31.125 -13.239 -3.301 1.00 91.06 665 CYS A O 1
ATOM 5159 N N . LEU A 1 666 ? 31.020 -13.647 -5.508 1.00 92.06 666 LEU A N 1
ATOM 5160 C CA . LEU A 1 666 ? 29.562 -13.757 -5.560 1.00 92.06 666 LEU A CA 1
ATOM 5161 C C . LEU A 1 666 ? 29.063 -14.924 -4.703 1.00 92.06 666 LEU A C 1
ATOM 5163 O O . LEU A 1 666 ? 28.179 -14.742 -3.867 1.00 92.06 666 LEU A O 1
ATOM 5167 N N . ILE A 1 667 ? 29.659 -16.106 -4.875 1.00 92.88 667 ILE A N 1
ATOM 5168 C CA . ILE A 1 667 ? 29.331 -17.300 -4.086 1.00 92.88 667 ILE A CA 1
ATOM 5169 C C . ILE A 1 667 ? 29.611 -17.046 -2.602 1.00 92.88 667 ILE A C 1
ATOM 5171 O O . ILE A 1 667 ? 28.783 -17.390 -1.763 1.00 92.88 667 ILE A O 1
ATOM 5175 N N . GLY A 1 668 ? 30.728 -16.389 -2.274 1.00 91.38 668 GLY A N 1
ATOM 5176 C CA . GLY A 1 668 ? 31.068 -16.012 -0.903 1.00 91.38 668 GLY A CA 1
ATOM 5177 C C . GLY A 1 668 ? 30.031 -15.086 -0.263 1.00 91.38 668 GLY A C 1
ATOM 5178 O O . GLY A 1 668 ? 29.595 -15.338 0.858 1.00 91.38 668 GLY A O 1
ATOM 5179 N N . VAL A 1 669 ? 29.577 -14.051 -0.978 1.00 90.25 669 VAL A N 1
ATOM 5180 C CA . VAL A 1 669 ? 28.556 -13.111 -0.481 1.00 90.25 669 VAL A CA 1
ATOM 5181 C C . VAL A 1 669 ? 27.192 -13.792 -0.324 1.00 90.25 669 VAL A C 1
ATOM 5183 O O . VAL A 1 669 ? 26.520 -13.579 0.686 1.00 90.25 669 VAL A O 1
ATOM 5186 N N . ILE A 1 670 ? 26.789 -14.640 -1.277 1.00 89.94 670 ILE A N 1
ATOM 5187 C CA . ILE A 1 670 ? 25.546 -15.421 -1.178 1.00 89.94 670 ILE A CA 1
ATOM 5188 C C . ILE A 1 670 ? 25.624 -16.394 0.005 1.00 89.94 670 ILE A C 1
ATOM 5190 O O . ILE A 1 670 ? 24.701 -16.444 0.817 1.00 89.94 670 ILE A O 1
ATOM 5194 N N . GLY A 1 671 ? 26.737 -17.119 0.148 1.00 87.69 671 GLY A N 1
ATOM 5195 C CA . GLY A 1 671 ? 26.976 -18.037 1.260 1.00 87.69 671 GLY A CA 1
ATOM 5196 C C . GLY A 1 671 ? 26.940 -17.328 2.613 1.00 87.69 671 GLY A C 1
ATOM 5197 O O . GLY A 1 671 ? 26.251 -17.784 3.521 1.00 87.69 671 GLY A O 1
ATOM 5198 N N . ALA A 1 672 ? 27.590 -16.167 2.730 1.00 87.06 672 ALA A N 1
ATOM 5199 C CA . ALA A 1 672 ? 27.553 -15.343 3.937 1.00 87.06 672 ALA A CA 1
ATOM 5200 C C . ALA A 1 672 ? 26.133 -14.850 4.265 1.00 87.06 672 ALA A C 1
ATOM 5202 O O . ALA A 1 672 ? 25.733 -14.848 5.428 1.00 87.06 672 ALA A O 1
ATOM 5203 N N . ALA A 1 673 ? 25.341 -14.475 3.255 1.00 85.00 673 ALA A N 1
ATOM 5204 C CA . ALA A 1 673 ? 23.960 -14.046 3.457 1.00 85.00 673 ALA A CA 1
ATOM 5205 C C . ALA A 1 673 ? 23.049 -15.193 3.927 1.00 85.00 673 ALA A C 1
ATOM 5207 O O . ALA A 1 673 ? 22.222 -14.985 4.814 1.00 85.00 673 ALA A O 1
ATOM 5208 N N . VAL A 1 674 ? 23.219 -16.401 3.380 1.00 83.62 674 VAL A N 1
ATOM 5209 C CA . VAL A 1 674 ? 22.476 -17.601 3.805 1.00 83.62 674 VAL A CA 1
ATOM 5210 C C . VAL A 1 674 ? 22.896 -18.039 5.212 1.00 83.62 674 VAL A C 1
ATOM 5212 O O . VAL A 1 674 ? 22.042 -18.310 6.058 1.00 83.62 674 VAL A O 1
ATOM 5215 N N . LEU A 1 675 ? 24.200 -18.044 5.502 1.00 82.75 675 LEU A N 1
ATOM 5216 C CA . LEU A 1 675 ? 24.731 -18.404 6.818 1.00 82.75 675 LEU A CA 1
ATOM 5217 C C . LEU A 1 675 ? 24.289 -17.410 7.898 1.00 82.75 675 LEU A C 1
ATOM 5219 O O . LEU A 1 675 ? 23.904 -17.817 8.992 1.00 82.75 675 LEU A O 1
ATOM 5223 N N . SER A 1 676 ? 24.258 -16.114 7.578 1.00 80.56 676 SER A N 1
ATOM 5224 C CA . SER A 1 676 ? 23.762 -15.077 8.487 1.00 80.56 676 SER A CA 1
ATOM 5225 C C . SER A 1 676 ? 22.309 -15.292 8.910 1.00 80.56 676 SER A C 1
ATOM 5227 O O . SER A 1 676 ? 21.943 -14.820 9.980 1.00 80.56 676 SER A O 1
ATOM 5229 N N . ASN A 1 677 ? 21.485 -15.964 8.106 1.00 70.00 677 ASN A N 1
ATOM 5230 C CA . ASN A 1 677 ? 20.117 -16.301 8.502 1.00 70.00 677 ASN A CA 1
ATOM 5231 C C . ASN A 1 677 ? 20.049 -17.530 9.417 1.00 70.00 677 ASN A C 1
ATOM 5233 O O . ASN A 1 677 ? 19.040 -17.721 10.080 1.00 70.00 677 ASN A O 1
ATOM 5237 N N . SER A 1 678 ? 21.098 -18.356 9.443 1.00 67.88 678 SER A N 1
ATOM 5238 C CA . SER A 1 678 ? 21.134 -19.616 10.196 1.00 67.88 678 SER A CA 1
ATOM 5239 C C . SER A 1 678 ? 21.844 -19.488 11.549 1.00 67.88 678 SER A C 1
ATOM 5241 O O . SER A 1 678 ? 21.550 -20.250 12.456 1.00 67.88 678 SER A O 1
ATOM 5243 N N . VAL A 1 679 ? 22.794 -18.552 11.679 1.00 60.12 679 VAL A N 1
ATOM 5244 C CA . VAL A 1 679 ? 23.663 -18.395 12.869 1.00 60.12 679 VAL A CA 1
ATOM 5245 C C . VAL A 1 679 ? 23.167 -17.311 13.844 1.00 60.12 679 VAL A C 1
ATOM 5247 O O . VAL A 1 679 ? 23.592 -17.277 14.993 1.00 60.12 679 VAL A O 1
ATOM 5250 N N . LEU A 1 680 ? 22.297 -16.399 13.392 1.00 55.66 680 LEU A N 1
ATOM 5251 C CA . LEU A 1 680 ? 21.767 -15.266 14.180 1.00 55.66 680 LEU A CA 1
ATOM 5252 C C . LEU A 1 680 ? 20.287 -15.423 14.581 1.00 55.66 680 LEU A C 1
ATOM 5254 O O . LEU A 1 680 ? 19.713 -14.489 15.148 1.00 55.66 680 LEU A O 1
ATOM 5258 N N . VAL A 1 681 ? 19.691 -16.577 14.269 1.00 45.38 681 VAL A N 1
ATOM 5259 C CA . VAL A 1 681 ? 18.463 -17.096 14.895 1.00 45.38 681 VAL A CA 1
ATOM 5260 C C . VAL A 1 681 ? 18.897 -17.942 16.078 1.00 45.38 681 VAL A C 1
ATOM 5262 O O . VAL A 1 681 ? 18.277 -17.779 17.150 1.00 45.38 681 VAL A O 1
#

InterPro domains:
  IPR003339 ABC/ECF transporter, transmembrane component [PF02361] (400-641)
  IPR003339 ABC/ECF transporter, transmembrane component [cd16914] (433-674)
  IPR008146 Glutamine synthetase, catalytic domain [PF00120] (31-102)
  IPR008146 Glutamine synthetase, catalytic domain [PS51987] (1-295)
  IPR008146 Glutamine synthetase, catalytic domain [SM01230] (4-199)
  IPR008390 AWPM-19-like [PF05512] (238-339)
  IPR014746 Glutamine synthetase/guanido kinase, catalytic domain [SSF55931] (25-201)
  IPR027303 Glutamine synthetase, glycine-rich site [PS00181] (85-101)

Sequence (681 aa):
MVWDRARIHLTSAKCEMALGLARWRLSWSSRINISGTNGEVMPGQWEFQVGPSVGIEAGDHIWCARYLLERITEQAGVVLSLDPKPIEGDWNGAGCHTNYSTKSMREDGGFEVIKKAILNLSLRHKEHISAYGEGNERRLTGKHETASIDTFSWGVANRGCSIRVGRETEKQGKGYLEDRRPASNMDPYVVTSLLAETTLLWEPTLEAEALAAQKLSLQSIIAMAFYTNQKVTTVLLVLNLVLYFIIITIAAWAVNHGIQRSRETASALSVPLQIFPIYFPFGNMSTGFFVIYTLLAGVVGMATSHTGLEHVRLWDISEIHDAAASSMVTWSLTLLAMGPSYVLVKKRCLVVGASVDNNVGDGGWVNRLPTGGLLADRVFRLISGATASPIGQFISSPTTFLHAVDPRIKLVWLLALVLLPARSHIVMRFGLVIYTAILSMWILPSRVWMDQLGRVSLLSGILFIMLGLGTDGIQLPVQPRAPPAAIIGLPNIPTSLEGYSYVLMKLGPLQFTRKGLSVASTAACLTFTIFQSASLCLATTTPEQLAFALRW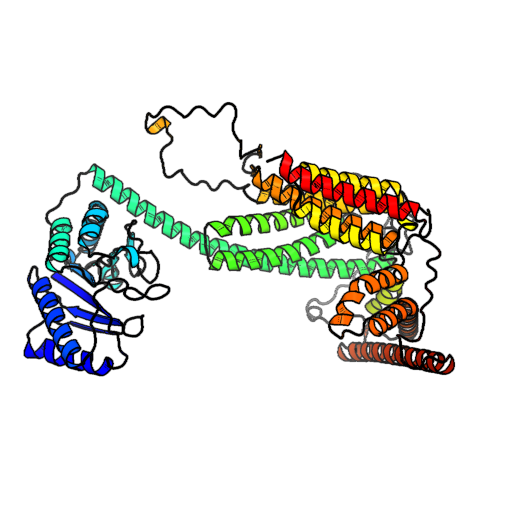FMLPLTGMGVPVAEIVLTLLLSLRFINLVFDEVRNVALGIVSRRIHWQQLTVMETIEVFAAYIRRIFKNIFSHAEQISQAMIVRGFRGDCNTHKIYFSSDSSAGMADFISLLCLIGVIGAAVLSNSVLV

pLDDT: mean 74.66, std 17.56, range [23.75, 95.94]

Foldseek 3Di:
DKKKKFKKAKDDPVCPVLVVVLVVCLVPPVVFQWPDKDADPAVRMIITMGDPDDACSSLVSVVVSVVSSCVSCVVVVIDMDLQQPPDDDDGAGTFIKMKDDDPCQADALNLVLVVVLLLLCQLCLVVLLVQQDPNLQRHQCLPRLHHHSVDAAEDEVRSSHQKYDYPVSVVRSHDIIIGGSHGSPHRCNRNSVVSCCSSPPDDDDPVSSVVSVVVRVVVVVVVVVLVVCLVVLLVVLVVQLVVLVVLLVVLVVQQVQQQVCCVVCVVPDDPPPPPDNGHGPDDDPLVVVLSVLSNVLSVLSNVLSVVSNVCSVVVDPVCVLVSQLSVLLSVVSNVSSVPSNVVPPPDDDDDDDDDDDDDDDDDDDPPPDPLDAPLVLSVLVCLLVVLVDPDLAAAPPDDDLLLLAQLLLLVVVLVLLLVLLQQFDLVLLVVLLVVLLVVLVVGDDPVPSVVQVVVLLVVLVSLLVSLQQRNPFADDPDDPPDDPCVVVVHPDDPPPPDDDDQFPDHPDRTTGGPVSNSVSSSVSSSSSSNSSSVSVSSHNDDQLSNLVSVLVVCVVCVVVVDPSLVVSVVSNVCSVCVSVLSVLSSVLSVVVSVPPDPSSPDDNVVSVVVVVVSVVSSVVVVVVVVVVVVVVCVVVPNPVPSVVDDDDDPSPDRPVVSNVVSVVVSVVSVVVRVVSVVVVD

Secondary structure (DSSP, 8-state):
-EEEEEEEEES-GGGHHHHHHHHHHHHHTS---EEEEEE-SSTTEEEEEEEEE-THHHHHHHHHHHHHHHHHHHHTT--EE--SSSS-SSS---BEEEEE--HHHHSTTHHHHHHHHHHHHHHTHHHHHHHS-TTGGGT-BS-TT--BTT---EEES-SSSSEEE-HHHHHHT---EEE---BTT--HHHHHHHHHIIIII----HHHHHHHHHHHHHHHHHHHHHHHHHHHHHHHHHHHHHHHHHHHHHHHHHHHHHHHHHHHHTTS--TTGGG-S---SSS-TTHHHHHHHHHHHHHHHHHHHHHHHHHHHH--TTTHHHHHHHHHHHHHHHHHHHHHHHHGGGS----------------TTSTTS------HHHHHHHHHHHTTS-SS----SS--HHHHS-HHHHHHHHHHHHHHHHHS-HHHHHHHHHHHHHHHHHHS-HHHHHHHHHHHHHHHHHHHHHHHHHSS-B------SS--TTTTTPPPPP--SSS--SEEEEETTEEEEHHHHHHHHHHHHHHHHHHHHHHHHHHHS-HHHHHHHHHHHHGGGGGGT--HHHHHHHHHHHHHHHHHHHHHHHHHHHHHHTT---TTS--HHHHHHHHHHHHHHHHHHHHHHHHHHHHHHHHTT--S-TTTS----S-----HHHHHHHHHHHHHHHHHHHHHHHH--

Organism: Tripterygium wilfordii (NCBI:txid458696)